Protein AF-A0A4R4TW95-F1 (afdb_monomer_lite)

Structure (mmCIF, N/CA/C/O backbone):
data_AF-A0A4R4TW95-F1
#
_entry.id   AF-A0A4R4TW95-F1
#
loop_
_atom_site.group_PDB
_atom_site.id
_atom_site.type_symbol
_atom_site.label_atom_id
_atom_site.label_alt_id
_atom_site.label_comp_id
_atom_site.label_asym_id
_atom_site.label_entity_id
_atom_site.label_seq_id
_atom_site.pdbx_PDB_ins_code
_atom_site.Cartn_x
_atom_site.Cartn_y
_atom_site.Cartn_z
_atom_site.occupancy
_atom_site.B_iso_or_equiv
_atom_site.auth_seq_id
_atom_site.auth_comp_id
_atom_site.auth_asym_id
_atom_site.auth_atom_id
_atom_site.pdbx_PDB_model_num
ATOM 1 N N . MET A 1 1 ? 39.900 27.812 -5.428 1.00 33.12 1 MET A N 1
ATOM 2 C CA . MET A 1 1 ? 40.414 27.321 -6.721 1.00 33.12 1 MET A CA 1
ATOM 3 C C . MET A 1 1 ? 39.273 26.584 -7.383 1.00 33.12 1 MET A C 1
ATOM 5 O O . MET A 1 1 ? 38.958 25.486 -6.952 1.00 33.12 1 MET A O 1
ATOM 9 N N . SER A 1 2 ? 38.586 27.240 -8.312 1.00 27.78 2 SER A N 1
ATOM 10 C CA . SER A 1 2 ? 37.500 26.634 -9.081 1.00 27.78 2 SER A CA 1
ATOM 11 C C . SER A 1 2 ? 38.111 25.637 -10.062 1.00 27.78 2 SER A C 1
ATOM 13 O O . SER A 1 2 ? 39.040 26.003 -10.784 1.00 27.78 2 SER A O 1
ATOM 15 N N . GLN A 1 3 ? 37.652 24.385 -10.045 1.00 28.52 3 GLN A N 1
ATOM 16 C CA . GLN A 1 3 ? 37.984 23.438 -11.108 1.00 28.52 3 GLN A CA 1
ATOM 17 C C . GLN A 1 3 ? 37.475 24.009 -12.442 1.00 28.52 3 GLN A C 1
ATOM 19 O O . GLN A 1 3 ? 36.387 24.593 -12.463 1.00 28.52 3 GLN A O 1
ATOM 24 N N . PRO A 1 4 ? 38.253 23.912 -13.533 1.00 33.28 4 PRO A N 1
ATOM 25 C CA . PRO A 1 4 ? 37.752 24.264 -14.849 1.00 33.28 4 PRO A CA 1
ATOM 26 C C . PRO A 1 4 ? 36.613 23.297 -15.173 1.00 33.28 4 PRO A C 1
ATOM 28 O O . PRO A 1 4 ? 36.812 22.084 -15.179 1.00 33.28 4 PRO A O 1
ATOM 31 N N . PHE A 1 5 ? 35.416 23.846 -15.370 1.00 29.58 5 PHE A N 1
ATOM 32 C CA . PHE A 1 5 ? 34.325 23.135 -16.020 1.00 29.58 5 PHE A CA 1
ATOM 33 C C . PHE A 1 5 ? 34.868 22.578 -17.337 1.00 29.58 5 PHE A C 1
ATOM 35 O O . PHE A 1 5 ? 35.462 23.323 -18.118 1.00 29.58 5 PHE A O 1
ATOM 42 N N . TYR A 1 6 ? 34.716 21.271 -17.541 1.00 33.50 6 TYR A N 1
ATOM 43 C CA . TYR A 1 6 ? 34.801 20.688 -18.870 1.00 33.50 6 TYR A CA 1
ATOM 44 C C . TYR A 1 6 ? 33.819 21.466 -19.751 1.00 33.50 6 TYR A C 1
ATOM 46 O O . TYR A 1 6 ? 32.649 21.581 -19.388 1.00 33.50 6 TYR A O 1
ATOM 54 N N . ASP A 1 7 ? 34.304 22.062 -20.842 1.00 32.50 7 ASP A N 1
ATOM 55 C CA . ASP A 1 7 ? 33.425 22.572 -21.891 1.00 32.50 7 ASP A CA 1
ATOM 56 C C . ASP A 1 7 ? 32.472 21.431 -22.270 1.00 32.50 7 ASP A C 1
ATOM 58 O O . ASP A 1 7 ? 32.942 20.308 -22.492 1.00 32.50 7 ASP A O 1
ATOM 62 N N . ASP A 1 8 ? 31.160 21.699 -22.289 1.00 36.50 8 ASP A N 1
ATOM 63 C CA . ASP A 1 8 ? 30.172 20.711 -22.722 1.00 36.50 8 ASP A CA 1
ATOM 64 C C . ASP A 1 8 ? 30.662 20.105 -24.048 1.00 36.50 8 ASP A C 1
ATOM 66 O O . ASP A 1 8 ? 31.005 20.854 -24.977 1.00 36.50 8 ASP A O 1
ATOM 70 N N . PRO A 1 9 ? 30.790 18.768 -24.142 1.00 46.09 9 PRO A N 1
ATOM 71 C CA . PRO A 1 9 ? 31.252 18.140 -25.366 1.00 46.09 9 PRO A CA 1
ATOM 72 C C . PRO A 1 9 ? 30.345 18.588 -26.519 1.00 46.09 9 PRO A C 1
ATOM 74 O O . PRO A 1 9 ? 29.152 18.805 -26.307 1.00 46.09 9 PRO A O 1
ATOM 77 N N . PRO A 1 10 ? 30.884 18.757 -27.740 1.00 47.41 10 PRO A N 1
ATOM 78 C CA . PRO A 1 10 ? 30.074 19.175 -28.876 1.00 47.41 10 PRO A CA 1
ATOM 79 C C . PRO A 1 10 ? 28.850 18.263 -28.999 1.00 47.41 10 PRO A C 1
ATOM 81 O O . PRO A 1 10 ? 29.014 17.042 -28.997 1.00 47.41 10 PRO A O 1
ATOM 84 N N . ASP A 1 11 ? 27.660 18.866 -29.119 1.00 57.44 11 ASP A N 1
ATOM 85 C CA . ASP A 1 11 ? 26.379 18.189 -29.359 1.00 57.44 11 ASP A CA 1
ATOM 86 C C . ASP A 1 11 ? 26.433 17.425 -30.692 1.00 57.44 11 ASP A C 1
ATOM 88 O O . ASP A 1 11 ? 25.953 17.872 -31.738 1.00 57.44 11 ASP A O 1
ATOM 92 N N . LEU A 1 12 ? 27.077 16.262 -30.687 1.00 68.50 12 LEU A N 1
ATOM 93 C CA . LEU A 1 12 ? 26.979 15.306 -31.771 1.00 68.50 12 LEU A CA 1
ATOM 94 C C . LEU A 1 12 ? 25.632 14.593 -31.624 1.00 68.50 12 LEU A C 1
ATOM 96 O O . LEU A 1 12 ? 25.349 14.053 -30.551 1.00 68.50 12 LEU A O 1
ATOM 100 N N . PRO A 1 13 ? 24.802 14.541 -32.681 1.00 83.69 13 PRO A N 1
ATOM 101 C CA . PRO A 1 13 ? 23.597 13.727 -32.663 1.00 83.69 13 PRO A CA 1
ATOM 102 C C . PRO A 1 13 ? 23.933 12.289 -32.245 1.00 83.69 13 PRO A C 1
ATOM 104 O O . PRO A 1 13 ? 24.895 11.711 -32.757 1.00 83.69 13 PRO A O 1
ATOM 107 N N . ILE A 1 14 ? 23.132 11.692 -31.353 1.00 77.44 14 ILE A N 1
ATOM 108 C CA . ILE A 1 14 ? 23.349 10.321 -30.842 1.00 77.44 14 ILE A CA 1
ATOM 109 C C . ILE A 1 14 ? 23.570 9.327 -31.992 1.00 77.44 14 ILE A C 1
ATOM 111 O O . ILE A 1 14 ? 24.438 8.462 -31.913 1.00 77.44 14 ILE A O 1
ATOM 115 N N . ASP A 1 15 ? 22.847 9.487 -33.100 1.00 84.06 15 ASP A N 1
ATOM 116 C CA . ASP A 1 15 ? 22.967 8.635 -34.285 1.00 84.06 15 ASP A CA 1
ATOM 117 C C . ASP A 1 15 ? 24.347 8.701 -34.953 1.00 84.06 15 ASP A C 1
ATOM 119 O O . ASP A 1 15 ? 24.837 7.695 -35.475 1.00 84.06 15 ASP A O 1
ATOM 123 N N . ASP A 1 16 ? 24.994 9.865 -34.927 1.00 84.56 16 ASP A N 1
ATOM 124 C CA . ASP A 1 16 ? 26.336 10.052 -35.471 1.00 84.56 16 ASP A CA 1
ATOM 125 C C . ASP A 1 16 ? 27.390 9.427 -34.551 1.00 84.56 16 ASP A C 1
ATOM 127 O O . ASP A 1 16 ? 28.316 8.774 -35.041 1.00 84.56 16 ASP A O 1
ATOM 131 N N . VAL A 1 17 ? 27.207 9.551 -33.231 1.00 81.25 17 VAL A N 1
ATOM 132 C CA . VAL A 1 17 ? 28.055 8.896 -32.222 1.00 81.25 17 VAL A CA 1
ATOM 133 C C . VAL A 1 17 ? 27.941 7.378 -32.341 1.00 81.25 17 VAL A C 1
ATOM 135 O O . VAL A 1 17 ? 28.952 6.694 -32.479 1.00 81.25 17 VAL A O 1
ATOM 138 N N . VAL A 1 18 ? 26.721 6.838 -32.389 1.00 83.38 18 VAL A N 1
ATOM 139 C CA . VAL A 1 18 ? 26.483 5.398 -32.559 1.00 83.38 18 VAL A CA 1
ATOM 140 C C . VAL A 1 18 ? 27.091 4.891 -33.864 1.00 83.38 18 VAL A C 1
ATOM 142 O O . VAL A 1 18 ? 27.721 3.835 -33.875 1.00 83.38 18 VAL A O 1
ATOM 145 N N . ARG A 1 19 ? 26.959 5.632 -34.972 1.00 88.81 19 ARG A N 1
ATOM 146 C CA . ARG A 1 19 ? 27.563 5.249 -36.259 1.00 88.81 19 ARG A CA 1
ATOM 147 C C . ARG A 1 19 ? 29.092 5.228 -36.193 1.00 88.81 19 ARG A C 1
ATOM 149 O O . ARG A 1 19 ? 29.710 4.312 -36.742 1.00 88.81 19 ARG A O 1
ATOM 156 N N . LEU A 1 20 ? 29.699 6.211 -35.528 1.00 89.50 20 LEU A N 1
ATOM 157 C CA . LEU A 1 20 ? 31.144 6.257 -35.307 1.00 89.50 20 LEU A CA 1
ATOM 158 C C . LEU A 1 20 ? 31.605 5.052 -34.485 1.00 89.50 20 LEU A C 1
ATOM 160 O O . LEU A 1 20 ? 32.496 4.327 -34.921 1.00 89.50 20 LEU A O 1
ATOM 164 N N . LEU A 1 21 ? 30.961 4.805 -33.345 1.00 87.12 21 LEU A N 1
ATOM 165 C CA . LEU A 1 21 ? 31.263 3.666 -32.487 1.00 87.12 21 LEU A CA 1
ATOM 166 C C . LEU A 1 21 ? 31.089 2.347 -33.254 1.00 87.12 21 LEU A C 1
ATOM 168 O O . LEU A 1 21 ? 31.992 1.523 -33.283 1.00 87.12 21 LEU A O 1
ATOM 172 N N . THR A 1 22 ? 30.000 2.177 -34.003 1.00 89.75 22 THR A N 1
ATOM 173 C CA . THR A 1 22 ? 29.782 0.969 -34.822 1.00 89.75 22 THR A CA 1
ATOM 174 C C . THR A 1 22 ? 30.922 0.749 -35.823 1.00 89.75 22 THR A C 1
ATOM 176 O O . THR A 1 22 ? 31.362 -0.377 -36.043 1.00 89.75 22 THR A O 1
ATOM 179 N N . THR A 1 23 ? 31.444 1.830 -36.409 1.00 92.81 23 THR A N 1
ATOM 180 C CA . THR A 1 23 ? 32.593 1.769 -37.325 1.00 92.81 23 THR A CA 1
ATOM 181 C C . THR A 1 23 ? 33.871 1.341 -36.600 1.00 92.81 23 THR A C 1
ATOM 183 O O . THR A 1 23 ? 34.643 0.550 -37.138 1.00 92.81 23 THR A O 1
ATOM 186 N N . VAL A 1 24 ? 34.094 1.843 -35.382 1.00 90.44 24 VAL A N 1
ATOM 187 C CA . VAL A 1 24 ? 35.245 1.480 -34.541 1.00 90.44 24 VAL A CA 1
ATOM 188 C C . VAL A 1 24 ? 35.182 0.009 -34.130 1.00 90.44 24 VAL A C 1
ATOM 190 O O . VAL A 1 24 ? 36.167 -0.703 -34.308 1.00 90.44 24 VAL A O 1
ATOM 193 N N . ASP A 1 25 ? 34.032 -0.470 -33.653 1.00 90.94 25 ASP A N 1
ATOM 194 C CA . ASP A 1 25 ? 33.839 -1.881 -33.301 1.00 90.94 25 ASP A CA 1
ATOM 195 C C . ASP A 1 25 ? 34.103 -2.788 -34.512 1.00 90.94 25 ASP A C 1
ATOM 197 O O . ASP A 1 25 ? 34.947 -3.679 -34.432 1.00 90.94 25 ASP A O 1
ATOM 201 N N . ALA A 1 26 ? 33.495 -2.499 -35.667 1.00 92.25 26 ALA A N 1
ATOM 202 C CA . ALA A 1 26 ? 33.715 -3.274 -36.890 1.00 92.25 26 ALA A CA 1
ATOM 203 C C . ALA A 1 26 ? 35.187 -3.291 -37.343 1.00 92.25 26 ALA A C 1
ATOM 205 O O . ALA A 1 26 ? 35.661 -4.291 -37.879 1.00 92.25 26 ALA A O 1
ATOM 206 N N . ALA A 1 27 ? 35.925 -2.197 -37.134 1.00 94.50 27 ALA A N 1
ATOM 207 C CA . ALA A 1 27 ? 37.331 -2.111 -37.517 1.00 94.50 27 ALA A CA 1
ATOM 208 C C . ALA A 1 27 ? 38.264 -2.886 -36.574 1.00 94.50 27 ALA A C 1
ATOM 210 O O . ALA A 1 27 ? 39.332 -3.322 -37.008 1.00 94.50 27 ALA A O 1
ATOM 211 N N . LEU A 1 28 ? 37.902 -3.015 -35.294 1.00 92.81 28 LEU A N 1
ATOM 212 C CA . LEU A 1 28 ? 38.797 -3.496 -34.238 1.00 92.81 28 LEU A CA 1
ATOM 213 C C . LEU A 1 28 ? 38.461 -4.901 -33.723 1.00 92.81 28 LEU A C 1
ATOM 215 O O . LEU A 1 28 ? 39.375 -5.599 -33.285 1.00 92.81 28 LEU A O 1
ATOM 219 N N . ARG A 1 29 ? 37.193 -5.329 -33.790 1.00 89.06 29 ARG A N 1
ATOM 220 C CA . ARG A 1 29 ? 36.697 -6.575 -33.175 1.00 89.06 29 ARG A CA 1
ATOM 221 C C . ARG A 1 29 ? 37.487 -7.817 -33.596 1.00 89.06 29 ARG A C 1
ATOM 223 O O . ARG A 1 29 ? 37.832 -8.634 -32.746 1.00 89.06 29 ARG A O 1
ATOM 230 N N . ASP A 1 30 ? 37.809 -7.922 -34.883 1.00 91.44 30 ASP A N 1
ATOM 231 C CA . ASP A 1 30 ? 38.483 -9.093 -35.459 1.00 91.44 30 ASP A CA 1
ATOM 232 C C . ASP A 1 30 ? 40.010 -8.939 -35.550 1.00 91.44 30 ASP A C 1
ATOM 234 O O . ASP A 1 30 ? 40.700 -9.807 -36.093 1.00 91.44 30 ASP A O 1
ATOM 238 N N . GLN A 1 31 ? 40.572 -7.839 -35.036 1.00 92.88 31 GLN A N 1
ATOM 239 C CA . GLN A 1 31 ? 42.018 -7.653 -35.071 1.00 92.88 31 GLN A CA 1
ATOM 240 C C . GLN A 1 31 ? 42.717 -8.593 -34.075 1.00 92.88 31 GLN A C 1
ATOM 242 O O . GLN A 1 31 ? 42.277 -8.733 -32.929 1.00 92.88 31 GLN A O 1
ATOM 247 N N . PRO A 1 32 ? 43.832 -9.230 -34.478 1.00 90.81 32 PRO A N 1
ATOM 248 C CA . PRO A 1 32 ? 44.601 -10.072 -33.576 1.00 90.81 32 PRO A CA 1
ATOM 249 C C . PRO A 1 32 ? 45.251 -9.232 -32.469 1.00 90.81 32 PRO A C 1
ATOM 251 O O . PRO A 1 32 ? 45.717 -8.117 -32.704 1.00 90.81 32 PRO A O 1
ATOM 254 N N . CYS A 1 33 ? 45.345 -9.798 -31.268 1.00 90.50 33 CYS A N 1
ATOM 255 C CA . CYS A 1 33 ? 46.169 -9.266 -30.186 1.00 90.50 33 CYS A CA 1
ATOM 256 C C . CYS A 1 33 ? 46.904 -10.400 -29.465 1.00 90.50 33 CYS A C 1
ATOM 258 O O . CYS A 1 33 ? 46.452 -11.543 -29.470 1.00 90.50 33 CYS A O 1
ATOM 260 N N . GLU A 1 34 ? 48.030 -10.077 -28.830 1.00 90.62 34 GLU A N 1
ATOM 261 C CA . GLU A 1 34 ? 48.894 -11.057 -28.151 1.00 90.62 34 GLU A CA 1
ATOM 262 C C . GLU A 1 34 ? 48.482 -11.326 -26.692 1.00 90.62 34 GLU A C 1
ATOM 264 O O . GLU A 1 34 ? 49.049 -12.197 -26.035 1.00 90.62 34 GLU A O 1
ATOM 269 N N . HIS A 1 35 ? 47.495 -10.592 -26.171 1.00 86.88 35 HIS A N 1
ATOM 270 C CA . HIS A 1 35 ? 47.028 -10.746 -24.796 1.00 86.88 35 HIS A CA 1
ATOM 271 C C . HIS A 1 35 ? 46.240 -12.052 -24.621 1.00 86.88 35 HIS A C 1
ATOM 273 O O . HIS A 1 35 ? 45.333 -12.345 -25.398 1.00 86.88 35 HIS A O 1
ATOM 279 N N . GLY A 1 36 ? 46.588 -12.823 -23.585 1.00 83.06 36 GLY A N 1
ATOM 280 C CA . GLY A 1 36 ? 45.904 -14.076 -23.238 1.00 83.06 36 GLY A CA 1
ATOM 281 C C . GLY A 1 36 ? 44.547 -13.881 -22.556 1.00 83.06 36 GLY A C 1
ATOM 282 O O . GLY A 1 36 ? 43.703 -14.763 -22.640 1.00 83.06 36 GLY A O 1
ATOM 283 N N . GLU A 1 37 ? 44.325 -12.726 -21.928 1.00 82.31 37 GLU A N 1
ATOM 284 C CA . GLU A 1 37 ? 43.036 -12.330 -21.348 1.00 82.31 37 GLU A CA 1
ATOM 285 C C . GLU A 1 37 ? 42.879 -10.814 -21.513 1.00 82.31 37 GLU A C 1
ATOM 287 O O . GLU A 1 37 ? 43.878 -10.077 -21.550 1.00 82.31 37 GLU A O 1
ATOM 292 N N . HIS A 1 38 ? 41.648 -10.322 -21.559 1.00 80.12 38 HIS A N 1
ATOM 293 C CA . HIS A 1 38 ? 41.366 -8.903 -21.741 1.00 80.12 38 HIS A CA 1
ATOM 294 C C . HIS A 1 38 ? 40.790 -8.323 -20.451 1.00 80.12 38 HIS A C 1
ATOM 296 O O . HIS A 1 38 ? 40.001 -8.974 -19.780 1.00 80.12 38 HIS A O 1
ATOM 302 N N . ALA A 1 39 ? 41.205 -7.104 -20.094 1.00 74.19 39 ALA A N 1
ATOM 303 C CA . ALA A 1 39 ? 40.672 -6.397 -18.926 1.00 74.19 39 ALA A CA 1
ATOM 304 C C . ALA A 1 39 ? 39.136 -6.309 -18.961 1.00 74.19 39 ALA A C 1
ATOM 306 O O . ALA A 1 39 ? 38.500 -6.530 -17.941 1.00 74.19 39 ALA A O 1
ATOM 307 N N . TYR A 1 40 ? 38.559 -6.101 -20.152 1.00 72.06 40 TYR A N 1
ATOM 308 C CA . TYR A 1 40 ? 37.116 -6.163 -20.359 1.00 72.06 40 TYR A CA 1
ATOM 309 C C . TYR A 1 40 ? 36.517 -7.502 -19.916 1.00 72.06 40 TYR A C 1
ATOM 311 O O . TYR A 1 40 ? 35.514 -7.485 -19.228 1.00 72.06 40 TYR A O 1
ATOM 319 N N . ASP A 1 41 ? 37.124 -8.646 -20.251 1.00 74.56 41 ASP A N 1
ATOM 320 C CA . ASP A 1 41 ? 36.578 -9.966 -19.893 1.00 74.56 41 ASP A CA 1
ATOM 321 C C . ASP A 1 41 ? 36.534 -10.152 -18.363 1.00 74.56 41 ASP A C 1
ATOM 323 O O . ASP A 1 41 ? 35.564 -10.667 -17.827 1.00 74.56 41 ASP A O 1
ATOM 327 N N . ALA A 1 42 ? 37.546 -9.661 -17.641 1.00 71.88 42 ALA A N 1
ATOM 328 C CA . ALA A 1 42 ? 37.565 -9.714 -16.179 1.00 71.88 42 ALA A CA 1
ATOM 329 C C . ALA A 1 42 ? 36.566 -8.737 -15.535 1.00 71.88 42 ALA A C 1
ATOM 331 O O . ALA A 1 42 ? 35.924 -9.084 -14.547 1.00 71.88 42 ALA A O 1
ATOM 332 N N . ASP A 1 43 ? 36.417 -7.531 -16.094 1.00 68.81 43 ASP A N 1
ATOM 333 C CA . ASP A 1 43 ? 35.401 -6.565 -15.655 1.00 68.81 43 ASP A CA 1
ATOM 334 C C . ASP A 1 43 ? 33.985 -7.081 -15.944 1.00 68.81 43 ASP A C 1
ATOM 336 O O . ASP A 1 43 ? 33.063 -6.820 -15.179 1.00 68.81 43 ASP A O 1
ATOM 340 N N . MET A 1 44 ? 33.825 -7.836 -17.029 1.00 67.94 44 MET A N 1
ATOM 341 C CA . MET A 1 44 ? 32.595 -8.510 -17.424 1.00 67.94 44 MET A CA 1
ATOM 342 C C . MET A 1 44 ? 32.235 -9.656 -16.501 1.00 67.94 44 MET A C 1
ATOM 344 O O . MET A 1 44 ? 31.103 -9.704 -16.043 1.00 67.94 44 MET A O 1
ATOM 348 N N . ASP A 1 45 ? 33.182 -10.540 -16.201 1.00 68.31 45 ASP A N 1
ATOM 349 C CA . ASP A 1 45 ? 32.970 -11.639 -15.261 1.00 68.31 45 ASP A CA 1
ATOM 350 C C . ASP A 1 45 ? 32.658 -11.079 -13.865 1.00 68.31 45 ASP A C 1
ATOM 352 O O . ASP A 1 45 ? 31.693 -11.492 -13.230 1.00 68.31 45 ASP A O 1
ATOM 356 N N . ALA A 1 46 ? 33.391 -10.049 -13.425 1.00 67.00 46 ALA A N 1
ATOM 357 C CA . ALA A 1 46 ? 33.098 -9.350 -12.177 1.00 67.00 46 ALA A CA 1
ATOM 358 C C . ALA A 1 46 ? 31.739 -8.633 -12.208 1.00 67.00 46 ALA A C 1
ATOM 360 O O . ALA A 1 46 ? 31.064 -8.567 -11.185 1.00 67.00 46 ALA A O 1
ATOM 361 N N . TYR A 1 47 ? 31.322 -8.091 -13.357 1.00 63.38 47 TYR A N 1
ATOM 362 C CA . TYR A 1 47 ? 29.995 -7.506 -13.532 1.00 63.38 47 TYR A CA 1
ATOM 363 C C . TYR A 1 47 ? 28.900 -8.570 -13.511 1.00 63.38 47 TYR A C 1
ATOM 365 O O . TYR A 1 47 ? 27.862 -8.341 -12.906 1.00 63.38 47 TYR A O 1
ATOM 373 N N . GLU A 1 48 ? 29.112 -9.722 -14.143 1.00 62.66 48 GLU A N 1
ATOM 374 C CA . GLU A 1 48 ? 28.181 -10.847 -14.107 1.00 62.66 48 GLU A CA 1
ATOM 375 C C . GLU A 1 48 ? 28.033 -11.382 -12.681 1.00 62.66 48 GLU A C 1
ATOM 377 O O . GLU A 1 48 ? 26.902 -11.535 -12.225 1.00 62.66 48 GLU A O 1
ATOM 382 N N . ASP A 1 49 ? 29.142 -11.568 -11.960 1.00 61.28 49 ASP A N 1
ATOM 383 C CA . ASP A 1 49 ? 29.152 -11.957 -10.548 1.00 61.28 49 ASP A CA 1
ATOM 384 C C . ASP A 1 49 ? 28.467 -10.895 -9.677 1.00 61.28 49 ASP A C 1
ATOM 386 O O . ASP A 1 49 ? 27.709 -11.228 -8.775 1.00 61.28 49 ASP A O 1
ATOM 390 N N . LEU A 1 50 ? 28.655 -9.606 -9.972 1.00 57.72 50 LEU A N 1
ATOM 391 C CA . LEU A 1 50 ? 28.030 -8.515 -9.225 1.00 57.72 50 LEU A CA 1
ATOM 392 C C . LEU A 1 50 ? 26.535 -8.365 -9.547 1.00 57.72 50 LEU A C 1
ATOM 394 O O . LEU A 1 50 ? 25.744 -8.140 -8.644 1.00 57.72 50 LEU A O 1
ATOM 398 N N . VAL A 1 51 ? 26.106 -8.544 -10.796 1.00 55.81 51 VAL A N 1
ATOM 399 C CA . VAL A 1 51 ? 24.680 -8.596 -11.171 1.00 55.81 51 VAL A CA 1
ATOM 400 C C . VAL A 1 51 ? 23.999 -9.846 -10.601 1.00 55.81 51 VAL A C 1
ATOM 402 O O . VAL A 1 51 ? 22.792 -9.823 -10.350 1.00 55.81 51 VAL A O 1
ATOM 405 N N . HIS A 1 52 ? 24.756 -10.925 -10.395 1.00 52.50 52 HIS A N 1
ATOM 406 C CA . HIS A 1 52 ? 24.280 -12.174 -9.812 1.00 52.50 52 HIS A CA 1
ATOM 407 C C . HIS A 1 52 ? 24.175 -12.114 -8.279 1.00 52.50 52 HIS A C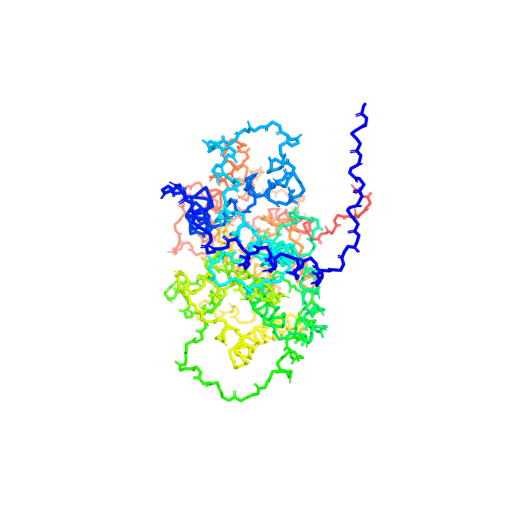 1
ATOM 409 O O . HIS A 1 52 ? 23.120 -12.428 -7.731 1.00 52.50 52 HIS A O 1
ATOM 415 N N . ASP A 1 53 ? 25.239 -11.690 -7.592 1.00 46.56 53 ASP A N 1
ATOM 416 C CA . ASP A 1 53 ? 25.327 -11.674 -6.127 1.00 46.56 53 ASP A CA 1
ATOM 417 C C . ASP A 1 53 ? 24.707 -10.410 -5.518 1.00 46.56 53 ASP A C 1
ATOM 419 O O . ASP A 1 53 ? 24.204 -10.444 -4.395 1.00 46.56 53 ASP A O 1
ATOM 423 N N . VAL A 1 54 ? 24.657 -9.305 -6.268 1.00 45.06 54 VAL A N 1
ATOM 424 C CA . VAL A 1 54 ? 23.942 -8.084 -5.881 1.00 45.06 54 VAL A CA 1
ATOM 425 C C . VAL A 1 54 ? 22.556 -8.095 -6.509 1.00 45.06 54 VAL A C 1
ATOM 427 O O . VAL A 1 54 ? 22.151 -7.223 -7.277 1.00 45.06 54 VAL A O 1
ATOM 430 N N . ILE A 1 55 ? 21.755 -9.050 -6.050 1.00 46.09 55 ILE A N 1
ATOM 431 C CA . ILE A 1 55 ? 20.345 -8.772 -5.798 1.00 46.09 55 ILE A CA 1
ATOM 432 C C . ILE A 1 55 ? 20.318 -7.830 -4.575 1.00 46.09 55 ILE A C 1
ATOM 434 O O . ILE A 1 55 ? 20.062 -8.217 -3.444 1.00 46.09 55 ILE A O 1
ATOM 438 N N . TRP A 1 56 ? 20.655 -6.566 -4.848 1.00 52.62 56 TRP A N 1
ATOM 439 C CA . TRP A 1 56 ? 20.051 -5.366 -4.268 1.00 52.62 56 TRP A CA 1
ATOM 440 C C . TRP A 1 56 ? 20.738 -4.482 -3.215 1.00 52.62 56 TRP A C 1
ATOM 442 O O . TRP A 1 56 ? 20.528 -3.275 -3.329 1.00 52.62 56 TRP A O 1
ATOM 452 N N . GLU A 1 57 ? 21.576 -4.928 -2.274 1.00 40.25 57 GLU A N 1
ATOM 453 C CA . GLU A 1 57 ? 22.063 -3.965 -1.247 1.00 40.25 57 GLU A CA 1
ATOM 454 C C . GLU A 1 57 ? 23.156 -2.990 -1.743 1.00 40.25 57 GLU A C 1
ATOM 456 O O . GLU A 1 57 ? 23.215 -1.852 -1.282 1.00 40.25 57 GLU A O 1
ATOM 461 N N . ASP A 1 58 ? 23.940 -3.365 -2.761 1.00 41.44 58 ASP A N 1
ATOM 462 C CA . ASP A 1 58 ? 25.056 -2.557 -3.295 1.00 41.44 58 ASP A CA 1
ATOM 463 C C . ASP A 1 58 ? 24.859 -2.056 -4.738 1.00 41.44 58 ASP A C 1
ATOM 465 O O . ASP A 1 58 ? 25.753 -1.413 -5.302 1.00 41.44 58 ASP A O 1
ATOM 469 N N . PHE A 1 59 ? 23.671 -2.248 -5.334 1.00 42.66 59 PHE A N 1
ATOM 470 C CA . PHE A 1 59 ? 23.337 -1.651 -6.644 1.00 42.66 59 PHE A CA 1
ATOM 471 C C . PHE A 1 59 ? 23.485 -0.111 -6.610 1.00 42.66 59 PHE A C 1
ATOM 473 O O . PHE A 1 59 ? 23.732 0.534 -7.627 1.00 42.66 59 PHE A O 1
ATOM 480 N N . TRP A 1 60 ? 23.430 0.454 -5.400 1.00 43.53 60 TRP A N 1
ATOM 481 C CA . TRP A 1 60 ? 23.564 1.867 -5.046 1.00 43.53 60 TRP A CA 1
ATOM 482 C C . TRP A 1 60 ? 24.972 2.276 -4.580 1.00 43.53 60 TRP A C 1
ATOM 484 O O . TRP A 1 60 ? 25.297 3.461 -4.553 1.00 43.53 60 TRP A O 1
ATOM 494 N N . GLY A 1 61 ? 25.817 1.306 -4.214 1.00 35.75 61 GLY A N 1
ATOM 495 C CA . GLY A 1 61 ? 27.152 1.509 -3.640 1.00 35.75 61 GLY A CA 1
ATOM 496 C C . GLY A 1 61 ? 28.310 1.344 -4.628 1.00 35.75 61 GLY A C 1
ATOM 497 O O . GLY A 1 61 ? 29.465 1.594 -4.267 1.00 35.75 61 GLY A O 1
ATOM 498 N N . CYS A 1 62 ? 28.038 0.9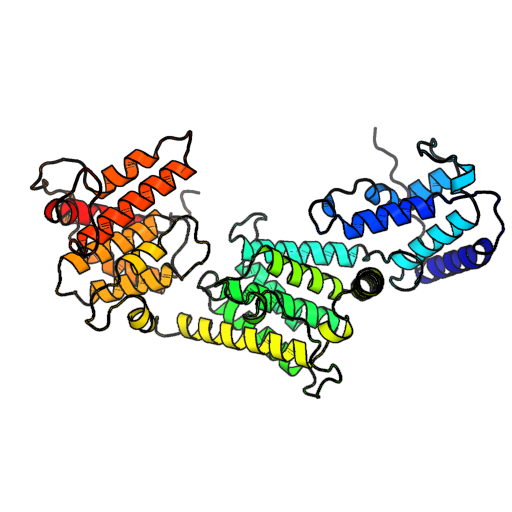47 -5.875 1.00 40.59 62 CYS A N 1
ATOM 499 C CA . CYS A 1 62 ? 29.062 0.647 -6.875 1.00 40.59 62 CYS A CA 1
ATOM 500 C C . CYS A 1 62 ? 29.832 1.896 -7.350 1.00 40.59 62 CYS A C 1
ATOM 502 O O . CYS A 1 62 ? 29.636 2.409 -8.450 1.00 40.59 62 CYS A O 1
ATOM 504 N N . ARG A 1 63 ? 30.811 2.344 -6.553 1.00 40.28 63 ARG A N 1
ATOM 505 C CA . ARG A 1 63 ? 31.798 3.387 -6.913 1.00 40.28 63 ARG A CA 1
ATOM 506 C C . ARG A 1 63 ? 32.654 3.025 -8.133 1.00 40.28 63 ARG A C 1
ATOM 508 O O . ARG A 1 63 ? 33.324 3.882 -8.706 1.00 40.28 63 ARG A O 1
ATOM 515 N N . THR A 1 64 ? 32.664 1.759 -8.543 1.00 43.88 64 THR A N 1
ATOM 516 C CA . THR A 1 64 ? 33.252 1.311 -9.811 1.00 43.88 64 THR A CA 1
ATOM 517 C C . THR A 1 64 ? 32.451 1.797 -11.022 1.00 43.88 64 THR A C 1
ATOM 519 O O . THR A 1 64 ? 33.053 2.028 -12.064 1.00 43.88 64 THR A O 1
ATOM 522 N N . PHE A 1 65 ? 31.145 2.060 -10.887 1.00 45.97 65 PHE A N 1
ATOM 523 C CA . PHE A 1 65 ? 30.282 2.537 -11.976 1.00 45.97 65 PHE A CA 1
ATOM 524 C C . PHE A 1 65 ? 30.290 4.054 -12.178 1.00 45.97 65 PHE A C 1
ATOM 526 O O . PHE A 1 65 ? 30.215 4.513 -13.319 1.00 45.97 65 PHE A O 1
ATOM 533 N N . GLU A 1 66 ? 30.532 4.845 -11.128 1.00 49.12 66 GLU A N 1
ATOM 534 C CA . GLU A 1 66 ? 30.851 6.277 -11.278 1.00 49.12 66 GLU A CA 1
ATOM 535 C C . GLU A 1 66 ? 32.062 6.503 -12.209 1.00 49.12 66 GLU A C 1
ATOM 537 O O . GLU A 1 66 ? 32.142 7.531 -12.877 1.00 49.12 66 GLU A O 1
ATOM 542 N N . ARG A 1 67 ? 32.971 5.519 -12.341 1.00 47.22 67 ARG A N 1
ATOM 543 C CA . ARG A 1 67 ? 34.100 5.582 -13.290 1.00 47.22 67 ARG A CA 1
ATOM 544 C C . ARG A 1 67 ? 33.698 5.434 -14.762 1.00 47.22 67 ARG A C 1
ATOM 546 O O . ARG A 1 67 ? 34.441 5.920 -15.609 1.00 47.22 67 ARG A O 1
ATOM 553 N N . TRP A 1 68 ? 32.573 4.787 -15.072 1.00 49.50 68 TRP A N 1
ATOM 554 C CA . TRP A 1 68 ? 32.095 4.568 -16.448 1.00 49.50 68 TRP A CA 1
ATOM 555 C C . TRP A 1 68 ? 31.158 5.675 -16.934 1.00 49.50 68 TRP A C 1
ATOM 557 O O . TRP A 1 68 ? 31.095 5.954 -18.129 1.00 49.50 68 TRP A O 1
ATOM 567 N N . HIS A 1 69 ? 30.474 6.354 -16.009 1.00 49.53 69 HIS A N 1
ATOM 568 C CA . HIS A 1 69 ? 29.712 7.567 -16.314 1.00 49.53 69 HIS A CA 1
ATOM 569 C C . HIS A 1 69 ? 30.601 8.742 -16.728 1.00 49.53 69 HIS A C 1
ATOM 571 O O . HIS A 1 69 ? 30.137 9.639 -17.429 1.00 49.53 69 HIS A O 1
ATOM 577 N N . ASP A 1 70 ? 31.887 8.688 -16.385 1.00 56.53 70 ASP A N 1
ATOM 578 C CA . ASP A 1 70 ? 32.908 9.558 -16.946 1.00 56.53 70 ASP A CA 1
ATOM 579 C C . ASP A 1 70 ? 33.586 8.874 -18.148 1.00 56.53 70 ASP A C 1
ATOM 581 O O . ASP A 1 70 ? 34.801 8.690 -18.193 1.00 56.53 70 ASP A O 1
ATOM 585 N N . LEU A 1 71 ? 32.781 8.463 -19.141 1.00 54.56 71 LEU A N 1
ATOM 586 C CA . LEU A 1 71 ? 33.250 8.074 -20.481 1.00 54.56 71 LEU A CA 1
ATOM 587 C C . LEU A 1 71 ? 34.346 9.032 -21.002 1.00 54.56 71 LEU A C 1
ATOM 589 O O . LEU A 1 71 ? 35.327 8.542 -21.566 1.00 54.56 71 LEU A O 1
ATOM 593 N N . PRO A 1 72 ? 34.254 10.364 -20.780 1.00 55.00 72 PRO A N 1
ATOM 594 C CA . PRO A 1 72 ? 35.349 11.296 -21.034 1.00 55.00 72 PRO A CA 1
ATOM 595 C C . PRO A 1 72 ? 36.635 11.004 -20.245 1.00 55.00 72 PRO A C 1
ATOM 597 O O . PRO A 1 72 ? 37.693 10.952 -20.867 1.00 55.00 72 PRO A O 1
ATOM 600 N N . ALA A 1 73 ? 36.598 10.761 -18.930 1.00 56.16 73 ALA A N 1
ATOM 601 C CA . ALA A 1 73 ? 37.788 10.371 -18.161 1.00 56.16 73 ALA A CA 1
ATOM 602 C C . ALA A 1 73 ? 38.323 8.979 -18.531 1.00 56.16 73 ALA A C 1
ATOM 604 O O . ALA A 1 73 ? 39.539 8.783 -18.606 1.00 56.16 73 ALA A O 1
ATOM 605 N N . ALA A 1 74 ? 37.453 8.010 -18.823 1.00 59.88 74 ALA A N 1
ATOM 606 C CA . ALA A 1 74 ? 37.857 6.702 -19.336 1.00 59.88 74 ALA A CA 1
ATOM 607 C C . ALA A 1 74 ? 38.574 6.849 -20.692 1.00 59.88 74 ALA A C 1
ATOM 609 O O . ALA A 1 74 ? 39.675 6.325 -20.879 1.00 59.88 74 ALA A O 1
ATOM 610 N N . ALA A 1 75 ? 38.024 7.657 -21.603 1.00 62.47 75 ALA A N 1
ATOM 611 C CA . ALA A 1 75 ? 38.664 8.012 -22.866 1.00 62.47 75 ALA A CA 1
ATOM 612 C C . ALA A 1 75 ? 39.979 8.786 -22.650 1.00 62.47 75 ALA A C 1
ATOM 614 O O . ALA A 1 75 ? 40.977 8.486 -23.307 1.00 62.47 75 ALA A O 1
ATOM 615 N N . ALA A 1 76 ? 40.029 9.721 -21.695 1.00 60.47 76 ALA A N 1
ATOM 616 C CA . ALA A 1 76 ? 41.217 10.496 -21.336 1.00 60.47 76 ALA A CA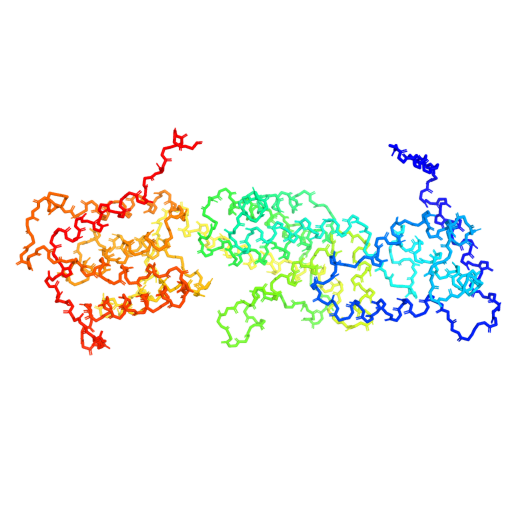 1
ATOM 617 C C . ALA A 1 76 ? 42.359 9.596 -20.828 1.00 60.47 76 ALA A C 1
ATOM 619 O O . ALA A 1 76 ? 43.506 9.735 -21.265 1.00 60.47 76 ALA A O 1
ATOM 620 N N . ARG A 1 77 ? 42.058 8.607 -19.978 1.00 63.62 77 ARG A N 1
ATOM 621 C CA . ARG A 1 77 ? 43.011 7.572 -19.528 1.00 63.62 77 ARG A CA 1
ATOM 622 C C . ARG A 1 77 ? 43.475 6.692 -20.680 1.00 63.62 77 ARG A C 1
ATOM 624 O O . ARG A 1 77 ? 44.675 6.425 -20.818 1.00 63.62 77 ARG A O 1
ATOM 631 N N . LEU A 1 78 ? 42.548 6.302 -21.555 1.00 63.03 78 LEU A N 1
ATOM 632 C CA . LEU A 1 78 ? 42.851 5.532 -22.757 1.00 63.03 78 LEU A CA 1
ATOM 633 C C . LEU A 1 78 ? 43.720 6.311 -23.746 1.00 63.03 78 LEU A C 1
ATOM 635 O O . LEU A 1 78 ? 44.511 5.677 -24.428 1.00 63.03 78 LEU A O 1
ATOM 639 N N . VAL A 1 79 ? 43.711 7.646 -23.784 1.00 69.19 79 VAL A N 1
ATOM 640 C CA . VAL A 1 79 ? 44.654 8.438 -24.610 1.00 69.19 79 VAL A CA 1
ATOM 641 C C . VAL A 1 79 ? 45.892 8.930 -23.847 1.00 69.19 79 VAL A C 1
ATOM 643 O O . VAL A 1 79 ? 46.839 9.410 -24.463 1.00 69.19 79 VAL A O 1
ATOM 646 N N . GLY A 1 80 ? 45.968 8.680 -22.535 1.00 63.47 80 GLY A N 1
ATOM 647 C CA . GLY A 1 80 ? 47.137 8.975 -21.694 1.00 63.47 80 GLY A CA 1
ATOM 648 C C . GLY A 1 80 ? 47.176 10.404 -21.151 1.00 63.47 80 GLY A C 1
ATOM 649 O O . GLY A 1 80 ? 48.250 10.897 -20.820 1.00 63.47 80 GLY A O 1
ATOM 650 N N . ALA A 1 81 ? 46.021 11.067 -21.079 1.00 67.75 81 ALA A N 1
ATOM 651 C CA . ALA A 1 81 ? 45.867 12.406 -20.513 1.00 67.75 81 ALA A CA 1
ATOM 652 C C . ALA A 1 81 ? 45.775 12.409 -18.972 1.00 67.75 81 ALA A C 1
ATOM 654 O O . ALA A 1 81 ? 45.987 13.450 -18.356 1.00 67.75 81 ALA A O 1
ATOM 655 N N . GLU A 1 82 ? 45.525 11.253 -18.347 1.00 65.88 82 GLU A N 1
ATOM 656 C CA . GLU A 1 82 ? 45.529 11.066 -16.889 1.00 65.88 82 GLU A CA 1
ATOM 657 C C . GLU A 1 82 ? 46.550 9.997 -16.446 1.00 65.88 82 GLU A C 1
ATOM 659 O O . GLU A 1 82 ? 46.859 9.086 -17.225 1.00 65.88 82 GLU A O 1
ATOM 664 N N . PRO A 1 83 ? 47.064 10.062 -15.198 1.00 69.12 83 PRO A N 1
ATOM 665 C CA . PRO A 1 83 ? 47.909 9.016 -14.628 1.00 69.12 83 PRO A CA 1
ATOM 666 C C . PRO A 1 83 ? 47.196 7.661 -14.591 1.00 69.12 83 PRO A C 1
ATOM 668 O O . PRO A 1 83 ? 46.067 7.538 -14.117 1.00 69.12 83 PRO A O 1
ATOM 671 N N . TRP A 1 84 ? 47.894 6.626 -15.053 1.00 70.25 84 TRP A N 1
ATOM 672 C CA . TRP A 1 84 ? 47.390 5.260 -15.055 1.00 70.25 84 TRP A CA 1
ATOM 673 C C . TRP A 1 84 ? 47.412 4.664 -13.641 1.00 70.25 84 TRP A C 1
ATOM 675 O O . TRP A 1 84 ? 48.467 4.625 -13.009 1.00 70.25 84 TRP A O 1
ATOM 685 N N . THR A 1 85 ? 46.263 4.210 -13.139 1.00 70.81 85 THR A N 1
ATOM 686 C CA . THR A 1 85 ? 46.106 3.682 -11.765 1.00 70.81 85 THR A CA 1
ATOM 687 C C . THR A 1 85 ? 45.483 2.284 -11.718 1.00 70.81 85 THR A C 1
ATOM 689 O O . THR A 1 85 ? 45.164 1.792 -10.639 1.00 70.81 85 THR A O 1
ATOM 692 N N . ASP A 1 86 ? 45.315 1.647 -12.877 1.00 69.31 86 ASP A N 1
ATOM 693 C CA . ASP A 1 86 ? 44.662 0.346 -13.005 1.00 69.31 86 ASP A CA 1
ATOM 694 C C . ASP A 1 86 ? 45.637 -0.826 -12.781 1.00 69.31 86 ASP A C 1
ATOM 696 O O . ASP A 1 86 ? 46.852 -0.681 -12.947 1.00 69.31 86 ASP A O 1
ATOM 700 N N . GLN A 1 87 ? 45.097 -1.987 -12.405 1.00 71.12 87 GLN A N 1
ATOM 701 C CA . GLN A 1 87 ? 45.854 -3.217 -12.148 1.00 71.12 87 GLN A CA 1
ATOM 702 C C . GLN A 1 87 ? 46.402 -3.865 -13.426 1.00 71.12 87 GLN A C 1
ATOM 704 O O . GLN A 1 87 ? 47.416 -4.565 -13.382 1.00 71.12 87 GLN A O 1
ATOM 709 N N . TYR A 1 88 ? 45.764 -3.613 -14.569 1.00 72.88 88 TYR A N 1
ATOM 710 C CA . TYR A 1 88 ? 46.283 -3.994 -15.879 1.00 72.88 88 TYR A CA 1
ATOM 711 C C . TYR A 1 88 ? 47.102 -2.855 -16.481 1.00 72.88 88 TYR A C 1
ATOM 713 O O . TYR A 1 88 ? 46.810 -1.688 -16.242 1.00 72.88 88 TYR A O 1
ATOM 721 N N . ASP A 1 89 ? 48.113 -3.162 -17.296 1.00 82.38 89 ASP A N 1
ATOM 722 C CA . ASP A 1 89 ? 48.872 -2.116 -17.980 1.00 82.38 89 ASP A CA 1
ATOM 723 C C . ASP A 1 89 ? 48.040 -1.399 -19.065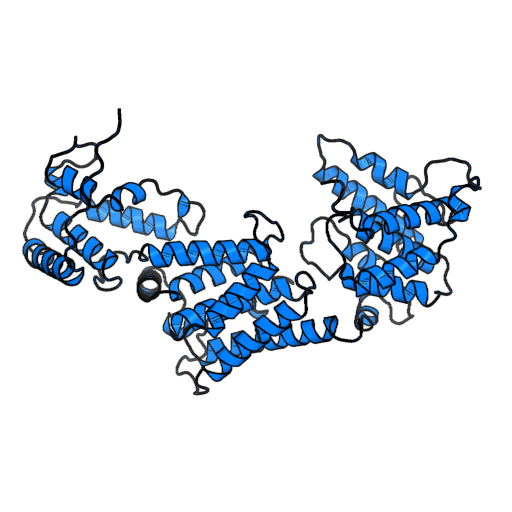 1.00 82.38 89 ASP A C 1
ATOM 725 O O . ASP A 1 89 ? 47.065 -1.919 -19.617 1.00 82.38 89 ASP A O 1
ATOM 729 N N . GLN A 1 90 ? 48.454 -0.175 -19.393 1.00 79.81 90 GLN A N 1
ATOM 730 C CA . GLN A 1 90 ? 47.766 0.678 -20.362 1.00 79.81 90 GLN A CA 1
ATOM 731 C C . GLN A 1 90 ? 47.730 0.085 -21.784 1.00 79.81 90 GLN A C 1
ATOM 733 O O . GLN A 1 90 ? 46.813 0.386 -22.549 1.00 79.81 90 GLN A O 1
ATOM 738 N N . GLN A 1 91 ? 48.712 -0.737 -22.176 1.00 83.00 91 GLN A N 1
ATOM 739 C CA . GLN A 1 91 ? 48.737 -1.350 -23.510 1.00 83.00 91 GLN A CA 1
ATOM 740 C C . GLN A 1 91 ? 47.675 -2.444 -23.630 1.00 83.00 91 GLN A C 1
ATOM 742 O O . GLN A 1 91 ? 47.010 -2.539 -24.664 1.00 83.00 91 GLN A O 1
ATOM 747 N N . ARG A 1 92 ? 47.450 -3.200 -22.551 1.00 82.31 92 ARG A N 1
ATOM 748 C CA . ARG A 1 92 ? 46.386 -4.197 -22.458 1.00 82.31 92 ARG A CA 1
ATOM 749 C C . ARG A 1 92 ? 45.019 -3.547 -22.635 1.00 82.31 92 ARG A C 1
ATOM 751 O O . ARG A 1 92 ? 44.247 -3.988 -23.482 1.00 82.31 92 ARG A O 1
ATOM 758 N N . TRP A 1 93 ? 44.745 -2.442 -21.946 1.00 79.62 93 TRP A N 1
ATOM 759 C CA . TRP A 1 93 ? 43.488 -1.690 -22.079 1.00 79.62 93 TRP A CA 1
ATOM 760 C C . TRP A 1 93 ? 43.253 -1.080 -23.465 1.00 79.62 93 TRP A C 1
ATOM 762 O O . TRP A 1 93 ? 42.121 -1.022 -23.934 1.00 79.62 93 TRP A O 1
ATOM 772 N N . ARG A 1 94 ? 44.322 -0.675 -24.155 1.00 84.88 94 ARG A N 1
ATOM 773 C CA . ARG A 1 94 ? 44.259 -0.122 -25.518 1.00 84.88 94 ARG A CA 1
ATOM 774 C C . ARG A 1 94 ? 44.184 -1.177 -26.619 1.00 84.88 94 ARG A C 1
ATOM 776 O O . ARG A 1 94 ? 44.157 -0.810 -27.794 1.00 84.88 94 ARG A O 1
ATOM 783 N N . CYS A 1 95 ? 44.216 -2.469 -26.289 1.00 89.38 95 CYS A N 1
ATOM 784 C CA . CYS A 1 95 ? 44.226 -3.494 -27.324 1.00 89.38 95 CYS A CA 1
ATOM 785 C C . CYS A 1 95 ? 42.924 -3.465 -28.155 1.00 89.38 95 CYS A C 1
ATOM 787 O O . CYS A 1 95 ? 41.867 -3.135 -27.610 1.00 89.38 95 CYS A O 1
ATOM 789 N N . PRO A 1 96 ? 42.969 -3.826 -29.454 1.00 89.25 96 PRO A N 1
ATOM 790 C CA . PRO A 1 96 ? 41.812 -3.712 -30.345 1.00 89.25 96 PRO A CA 1
ATOM 791 C C . PRO A 1 96 ? 40.544 -4.390 -29.815 1.00 89.25 96 PRO A C 1
ATOM 793 O O . PRO A 1 96 ? 39.461 -3.821 -29.916 1.00 89.25 96 PRO A O 1
ATOM 796 N N . ARG A 1 97 ? 40.685 -5.558 -29.175 1.00 86.56 97 ARG A N 1
ATOM 797 C CA . ARG A 1 97 ? 39.561 -6.287 -28.574 1.00 86.56 97 ARG A CA 1
ATOM 798 C C . ARG A 1 97 ? 38.903 -5.535 -27.421 1.00 86.56 97 ARG A C 1
ATOM 800 O O . ARG A 1 97 ? 37.684 -5.413 -27.426 1.00 86.56 97 ARG A O 1
ATOM 807 N N . ASN A 1 98 ? 39.688 -4.981 -26.493 1.00 83.56 98 ASN A N 1
ATOM 808 C CA . ASN A 1 98 ? 39.158 -4.165 -25.396 1.00 83.56 98 ASN A CA 1
ATOM 809 C C . ASN A 1 98 ? 38.444 -2.921 -25.929 1.00 83.56 98 ASN A C 1
ATOM 811 O O . ASN A 1 98 ? 37.319 -2.635 -25.536 1.00 83.56 98 ASN A O 1
ATOM 815 N N . VAL A 1 99 ? 39.061 -2.204 -26.873 1.00 85.12 99 VAL A N 1
ATOM 816 C CA . VAL A 1 99 ? 38.453 -0.999 -27.453 1.00 85.12 99 VAL A CA 1
ATOM 817 C C . VAL A 1 99 ? 37.153 -1.337 -28.187 1.00 85.12 99 VAL A C 1
ATOM 819 O O . VAL A 1 99 ? 36.168 -0.624 -28.015 1.00 85.12 99 VAL A O 1
ATOM 822 N N . ALA A 1 100 ? 37.113 -2.429 -28.957 1.00 86.31 100 ALA A N 1
ATOM 823 C CA . ALA A 1 100 ? 35.890 -2.894 -29.610 1.00 86.31 100 ALA A CA 1
ATOM 824 C C . ALA A 1 100 ? 34.794 -3.230 -28.586 1.00 86.31 100 ALA A C 1
ATOM 826 O O . ALA A 1 100 ? 33.652 -2.816 -28.753 1.00 86.31 100 ALA A O 1
ATOM 827 N N . ALA A 1 101 ? 35.143 -3.912 -27.497 1.00 81.62 101 ALA A N 1
ATOM 828 C CA . ALA A 1 101 ? 34.198 -4.285 -26.455 1.00 81.62 101 ALA A CA 1
ATOM 829 C C . ALA A 1 101 ? 33.617 -3.062 -25.711 1.00 81.62 101 ALA A C 1
ATOM 831 O O . ALA A 1 101 ? 32.399 -2.926 -25.611 1.00 81.62 101 ALA A O 1
ATOM 832 N N . PHE A 1 102 ? 34.451 -2.089 -25.324 1.00 79.56 102 PHE A N 1
ATOM 833 C CA . PHE A 1 102 ? 33.969 -0.823 -24.745 1.00 79.56 102 PHE A CA 1
ATOM 834 C C . PHE A 1 102 ? 33.137 -0.001 -25.718 1.00 79.56 102 PHE A C 1
ATOM 836 O O . PHE A 1 102 ? 32.182 0.666 -25.330 1.00 79.56 102 PHE A O 1
ATOM 843 N N . THR A 1 103 ? 33.474 -0.067 -27.001 1.00 83.81 103 THR A N 1
ATOM 844 C CA . THR A 1 103 ? 32.687 0.573 -28.049 1.00 83.81 103 THR A CA 1
ATOM 845 C C . THR A 1 103 ? 31.286 -0.035 -28.122 1.00 83.81 103 THR A C 1
ATOM 847 O O . THR A 1 103 ? 30.317 0.709 -28.245 1.00 83.81 103 THR A O 1
ATOM 850 N N . ARG A 1 104 ? 31.149 -1.360 -27.974 1.00 83.88 104 ARG A N 1
ATOM 851 C CA . ARG A 1 104 ? 29.843 -2.035 -27.897 1.00 83.88 104 ARG A CA 1
ATOM 852 C C . ARG A 1 104 ? 29.063 -1.672 -26.641 1.00 83.88 104 ARG A C 1
ATOM 854 O O . ARG A 1 104 ? 27.886 -1.364 -26.766 1.00 83.88 104 ARG A O 1
ATOM 861 N N . MET A 1 105 ? 29.710 -1.608 -25.478 1.00 75.88 105 MET A N 1
ATOM 862 C CA . MET A 1 105 ? 29.077 -1.104 -24.249 1.00 75.88 105 MET A CA 1
ATOM 863 C C . MET A 1 105 ? 28.586 0.338 -24.406 1.00 75.88 105 MET A C 1
ATOM 865 O O . MET A 1 105 ? 27.486 0.666 -23.979 1.00 75.88 105 MET A O 1
ATOM 869 N N . ALA A 1 106 ? 29.370 1.206 -25.049 1.00 78.38 106 ALA A N 1
ATOM 870 C CA . ALA A 1 106 ? 28.970 2.587 -25.302 1.00 78.38 106 ALA A CA 1
ATOM 871 C C . ALA A 1 106 ? 27.806 2.676 -26.303 1.00 78.38 106 ALA A C 1
ATOM 873 O O . ALA A 1 106 ? 26.896 3.484 -26.119 1.00 78.38 106 ALA A O 1
ATOM 874 N N . ILE A 1 107 ? 27.807 1.838 -27.348 1.00 80.88 107 ILE A N 1
ATOM 875 C CA . ILE A 1 107 ? 26.670 1.707 -28.270 1.00 80.88 107 ILE A CA 1
ATOM 876 C C . ILE A 1 107 ? 25.430 1.250 -27.505 1.00 80.88 107 ILE A C 1
ATOM 878 O O . ILE A 1 107 ? 24.375 1.846 -27.695 1.00 80.88 107 ILE A O 1
ATOM 882 N N . ASP A 1 108 ? 25.560 0.256 -26.628 1.00 76.00 108 ASP A N 1
ATOM 883 C CA . ASP A 1 108 ? 24.456 -0.252 -25.821 1.00 76.00 108 ASP A CA 1
ATOM 884 C C . ASP A 1 108 ? 23.939 0.805 -24.831 1.00 76.00 108 ASP A C 1
ATOM 886 O O . ASP A 1 108 ? 22.749 1.083 -24.795 1.00 76.00 108 ASP A O 1
ATOM 890 N N . ALA A 1 109 ? 24.813 1.542 -24.146 1.00 70.69 109 ALA A N 1
ATOM 891 C CA . ALA A 1 109 ? 24.403 2.644 -23.274 1.00 70.69 109 ALA A CA 1
ATOM 892 C C . ALA A 1 109 ? 23.614 3.744 -24.020 1.00 70.69 109 ALA A C 1
ATOM 894 O O . ALA A 1 109 ? 22.706 4.356 -23.453 1.00 70.69 109 ALA A O 1
ATOM 895 N N . LEU A 1 110 ? 23.944 3.995 -25.293 1.00 75.19 110 LEU A N 1
ATOM 896 C CA . LEU A 1 110 ? 23.243 4.956 -26.154 1.00 75.19 110 LEU A CA 1
ATOM 897 C C . LEU A 1 110 ? 21.986 4.367 -26.816 1.00 75.19 110 LEU A C 1
ATOM 899 O O . LEU A 1 110 ? 21.034 5.097 -27.101 1.00 75.19 110 LEU A O 1
ATOM 903 N N . ARG A 1 111 ? 21.985 3.062 -27.099 1.00 76.12 111 ARG A N 1
ATOM 904 C CA . ARG A 1 111 ? 20.902 2.298 -27.730 1.00 76.12 111 ARG A CA 1
ATOM 905 C C . ARG A 1 111 ? 20.821 0.902 -27.096 1.00 76.12 111 ARG A C 1
ATOM 907 O O . ARG A 1 111 ? 21.345 -0.053 -27.673 1.00 76.12 111 ARG A O 1
ATOM 914 N N . PRO A 1 112 ? 20.152 0.764 -25.946 1.00 70.69 112 PRO A N 1
ATOM 915 C CA . PRO A 1 112 ? 20.227 -0.481 -25.188 1.00 70.69 112 PRO A CA 1
ATOM 916 C C . PRO A 1 112 ? 19.589 -1.655 -25.929 1.00 70.69 112 PRO A C 1
ATOM 918 O O . PRO A 1 112 ? 18.570 -1.495 -26.609 1.00 70.69 112 PRO A O 1
ATOM 921 N N . GLY A 1 113 ? 20.201 -2.830 -25.806 1.00 69.50 113 GLY A N 1
ATOM 922 C CA . GLY A 1 113 ? 19.824 -4.046 -26.522 1.00 69.50 113 GLY A CA 1
ATOM 923 C C . GLY A 1 113 ? 20.374 -4.163 -27.937 1.00 69.50 113 GLY A C 1
ATOM 924 O O . GLY A 1 113 ? 19.898 -5.009 -28.690 1.00 69.50 113 GLY A O 1
ATOM 925 N N . THR A 1 114 ? 21.342 -3.332 -28.330 1.00 76.62 114 THR A N 1
ATOM 926 C CA . THR A 1 114 ? 21.929 -3.397 -29.682 1.00 76.62 114 THR A CA 1
ATOM 927 C C . THR A 1 114 ? 23.215 -4.219 -29.768 1.00 76.62 114 THR A C 1
ATOM 929 O O . THR A 1 114 ? 23.641 -4.544 -30.878 1.00 76.62 114 THR A O 1
ATOM 932 N N . ALA A 1 115 ? 23.802 -4.608 -28.634 1.00 77.75 115 ALA A N 1
ATOM 933 C CA . ALA A 1 115 ? 24.945 -5.512 -28.568 1.00 77.75 115 ALA A CA 1
ATOM 934 C C . ALA A 1 115 ? 24.606 -6.735 -27.695 1.00 77.75 115 ALA A C 1
ATOM 936 O O . ALA A 1 115 ? 24.503 -6.638 -26.479 1.00 77.75 115 ALA A O 1
ATOM 937 N N . ASP A 1 116 ? 24.408 -7.896 -28.326 1.00 68.81 116 ASP A N 1
ATOM 938 C CA . ASP A 1 116 ? 23.974 -9.131 -27.648 1.00 68.81 116 ASP A CA 1
ATOM 939 C C . ASP A 1 116 ? 25.052 -9.778 -26.756 1.00 68.81 116 ASP A C 1
ATOM 941 O O . ASP A 1 116 ? 24.724 -10.614 -25.915 1.00 68.81 116 ASP A O 1
ATOM 945 N N . ASP A 1 117 ? 26.328 -9.441 -26.965 1.00 71.56 117 ASP A N 1
ATOM 946 C CA . ASP A 1 117 ? 27.493 -10.031 -26.291 1.00 71.56 117 ASP A CA 1
ATOM 947 C C . ASP A 1 117 ? 28.062 -9.162 -25.161 1.00 71.56 117 ASP A C 1
ATOM 949 O O . ASP A 1 117 ? 29.086 -9.510 -24.571 1.00 71.56 117 ASP A O 1
ATOM 953 N N . VAL A 1 118 ? 27.420 -8.031 -24.871 1.00 68.31 118 VAL A N 1
ATOM 954 C CA . VAL A 1 118 ? 27.765 -7.160 -23.745 1.00 68.31 118 VAL A CA 1
ATOM 955 C C . VAL A 1 118 ? 26.589 -7.117 -22.769 1.00 68.31 118 VAL A C 1
ATOM 957 O O . VAL A 1 118 ? 25.450 -7.361 -23.176 1.00 68.31 118 VAL A O 1
ATOM 960 N N . PRO A 1 119 ? 26.817 -6.838 -21.480 1.00 65.94 119 PRO A N 1
ATOM 961 C CA . PRO A 1 119 ? 25.751 -6.685 -20.526 1.00 65.94 119 PRO A CA 1
ATOM 962 C C . PRO A 1 119 ? 25.003 -5.420 -20.874 1.00 65.94 119 PRO A C 1
ATOM 964 O O . PRO A 1 119 ? 25.606 -4.365 -21.086 1.00 65.94 119 PRO A O 1
ATOM 967 N N . ILE A 1 120 ? 23.685 -5.537 -20.940 1.00 66.19 120 ILE A N 1
ATOM 968 C CA . ILE A 1 120 ? 22.873 -4.377 -21.245 1.00 66.19 120 ILE A CA 1
ATOM 969 C C . ILE A 1 120 ? 22.793 -3.516 -19.996 1.00 66.19 120 ILE A C 1
ATOM 971 O O . ILE A 1 120 ? 22.296 -3.952 -18.952 1.00 66.19 120 ILE A O 1
ATOM 975 N N . HIS A 1 121 ? 23.229 -2.271 -20.123 1.00 64.06 121 HIS A N 1
ATOM 976 C CA . HIS A 1 121 ? 23.046 -1.302 -19.058 1.00 64.06 121 HIS A CA 1
ATOM 977 C C . HIS A 1 121 ? 21.635 -0.718 -19.155 1.00 64.06 121 HIS A C 1
ATOM 979 O O . HIS A 1 121 ? 21.260 -0.216 -20.222 1.00 64.06 121 HIS A O 1
ATOM 985 N N . PRO A 1 122 ? 20.837 -0.711 -18.067 1.00 60.44 122 PRO A N 1
ATOM 986 C CA . PRO A 1 122 ? 19.659 0.137 -18.053 1.00 60.44 122 PRO A CA 1
ATOM 987 C C . PRO A 1 122 ? 20.129 1.565 -18.343 1.00 60.44 122 PRO A C 1
ATOM 989 O O . PRO A 1 122 ? 21.038 2.056 -17.662 1.00 60.44 122 PRO A O 1
ATOM 992 N N . PRO A 1 123 ? 19.555 2.250 -19.347 1.00 64.19 123 PRO A N 1
ATOM 993 C CA . PRO A 1 123 ? 19.912 3.637 -19.580 1.00 64.19 123 PRO A CA 1
ATOM 994 C C . PRO A 1 123 ? 19.661 4.421 -18.291 1.00 64.19 123 PRO A C 1
ATOM 996 O O . PRO A 1 123 ? 18.741 4.100 -17.539 1.00 64.19 123 PRO A O 1
ATOM 999 N N . ARG A 1 124 ? 20.468 5.455 -18.027 1.00 65.25 124 ARG A N 1
ATOM 1000 C CA . ARG A 1 124 ? 20.391 6.259 -16.793 1.00 65.25 124 ARG A CA 1
ATOM 1001 C C . ARG A 1 124 ? 18.956 6.651 -16.431 1.00 65.25 124 ARG A C 1
ATOM 1003 O O . ARG A 1 124 ? 18.583 6.541 -15.274 1.00 65.25 124 ARG A O 1
ATOM 1010 N N . LEU A 1 125 ? 18.159 7.018 -17.434 1.00 62.84 125 LEU A N 1
ATOM 1011 C CA . LEU A 1 125 ? 16.742 7.329 -17.275 1.00 62.84 125 LEU A CA 1
ATOM 1012 C C . LEU A 1 125 ? 15.920 6.146 -16.736 1.00 62.84 125 LEU A C 1
ATOM 1014 O O . LEU A 1 125 ? 15.074 6.339 -15.880 1.00 62.84 125 LEU A O 1
ATOM 1018 N N . ALA A 1 126 ? 16.156 4.920 -17.210 1.00 65.94 126 ALA A N 1
ATOM 1019 C CA . ALA A 1 126 ? 15.488 3.727 -16.687 1.00 65.94 126 ALA A CA 1
ATOM 1020 C C . ALA A 1 126 ? 15.850 3.475 -15.225 1.00 65.94 126 ALA A C 1
ATOM 1022 O O . ALA A 1 126 ? 14.977 3.110 -14.446 1.00 65.94 126 ALA A O 1
ATOM 1023 N N . ARG A 1 127 ? 17.122 3.699 -14.865 1.00 69.31 127 ARG A N 1
ATOM 1024 C CA . ARG A 1 127 ? 17.569 3.631 -13.476 1.00 69.31 127 ARG A CA 1
ATOM 1025 C C . ARG A 1 127 ? 16.836 4.680 -12.653 1.00 69.31 127 ARG A C 1
ATOM 1027 O O . ARG A 1 127 ? 16.093 4.281 -11.779 1.00 69.31 127 ARG A O 1
ATOM 1034 N N . GLU A 1 128 ? 16.962 5.964 -12.990 1.00 71.06 128 GLU A N 1
ATOM 1035 C CA . GLU A 1 128 ? 16.319 7.088 -12.282 1.00 71.06 128 GLU A CA 1
ATOM 1036 C C . GLU A 1 128 ? 14.809 6.877 -12.097 1.00 71.06 128 GLU A C 1
ATOM 1038 O O . GLU A 1 128 ? 14.294 7.045 -10.996 1.00 71.06 128 GLU A O 1
ATOM 1043 N N . LEU A 1 129 ? 14.112 6.417 -13.139 1.00 73.06 129 LEU A N 1
ATOM 1044 C CA . LEU A 1 129 ? 12.689 6.088 -13.060 1.00 73.06 129 LEU A CA 1
ATOM 1045 C C . LEU A 1 129 ? 12.403 4.881 -12.150 1.00 73.06 129 LEU A C 1
ATOM 1047 O O . LEU A 1 129 ? 11.369 4.849 -11.489 1.00 73.06 129 LEU A O 1
ATOM 1051 N N . ALA A 1 130 ? 13.299 3.893 -12.092 1.00 72.00 130 ALA A N 1
ATOM 1052 C CA . ALA A 1 130 ? 13.201 2.784 -11.147 1.00 72.00 130 ALA A CA 1
ATOM 1053 C C . ALA A 1 130 ? 13.451 3.221 -9.699 1.00 72.00 130 ALA A C 1
ATOM 1055 O O . ALA A 1 130 ? 12.776 2.718 -8.799 1.00 72.00 130 ALA A O 1
ATOM 1056 N N . GLU A 1 131 ? 14.374 4.162 -9.475 1.00 74.31 131 GLU A N 1
ATOM 1057 C CA . GLU A 1 131 ? 14.627 4.772 -8.161 1.00 74.31 131 GLU A CA 1
ATOM 1058 C C . GLU A 1 131 ? 13.387 5.521 -7.695 1.00 74.31 131 GLU A C 1
ATOM 1060 O O . GLU A 1 131 ? 12.928 5.333 -6.573 1.00 74.31 131 GLU A O 1
ATOM 1065 N N . GLU A 1 132 ? 12.804 6.315 -8.591 1.00 82.81 132 GLU A N 1
ATOM 1066 C CA . GLU A 1 132 ? 11.588 7.069 -8.327 1.00 82.81 132 GLU A CA 1
ATOM 1067 C C . GLU A 1 132 ? 10.403 6.140 -8.036 1.00 82.81 132 GLU A C 1
ATOM 1069 O O . GLU A 1 132 ? 9.709 6.325 -7.035 1.00 82.81 132 GLU A O 1
ATOM 1074 N N . LEU A 1 133 ? 10.191 5.104 -8.858 1.00 82.00 133 LEU A N 1
ATOM 1075 C CA . LEU A 1 133 ? 9.114 4.133 -8.655 1.00 82.00 133 LEU A CA 1
ATOM 1076 C C . LEU A 1 133 ? 9.280 3.368 -7.335 1.00 82.00 133 LEU A C 1
ATOM 1078 O O . LEU A 1 133 ? 8.308 3.200 -6.599 1.00 82.00 133 LEU A O 1
ATOM 1082 N N . SER A 1 134 ? 10.505 2.936 -7.022 1.00 77.44 134 SER A N 1
ATOM 1083 C CA . SER A 1 134 ? 10.810 2.214 -5.781 1.00 77.44 134 SER A CA 1
ATOM 1084 C C . SER A 1 134 ? 10.697 3.116 -4.558 1.00 77.44 134 SER A C 1
ATOM 1086 O O . SER A 1 134 ? 10.165 2.678 -3.546 1.00 77.44 134 SER A O 1
ATOM 1088 N N . GLY A 1 135 ? 11.130 4.376 -4.650 1.00 80.00 135 GLY A N 1
ATOM 1089 C CA . GLY A 1 135 ? 10.984 5.365 -3.582 1.00 80.00 135 GLY A CA 1
ATOM 1090 C C . GLY A 1 135 ? 9.514 5.643 -3.273 1.00 80.00 135 GLY A C 1
ATOM 1091 O O . GLY A 1 135 ? 9.092 5.505 -2.129 1.00 80.00 135 GLY A O 1
ATOM 1092 N N . ARG A 1 136 ? 8.699 5.902 -4.309 1.00 83.44 136 ARG A N 1
ATOM 1093 C CA . ARG A 1 136 ? 7.240 6.068 -4.173 1.00 83.44 136 ARG A CA 1
ATOM 1094 C C . ARG A 1 136 ? 6.567 4.831 -3.576 1.00 83.44 136 ARG A C 1
ATOM 1096 O O . ARG A 1 136 ? 5.627 4.959 -2.797 1.00 83.44 136 ARG A O 1
ATOM 1103 N N . ALA A 1 137 ? 7.017 3.633 -3.946 1.00 81.62 137 ALA A N 1
ATOM 1104 C CA . ALA A 1 137 ? 6.514 2.399 -3.356 1.00 81.62 137 ALA A CA 1
ATOM 1105 C C . ALA A 1 137 ? 6.958 2.226 -1.895 1.00 81.62 137 ALA A C 1
ATOM 1107 O O . ALA A 1 137 ? 6.144 1.828 -1.064 1.00 81.62 137 ALA A O 1
ATOM 1108 N N . GLY A 1 138 ? 8.207 2.566 -1.571 1.00 75.88 138 GLY A N 1
ATOM 1109 C CA . GLY A 1 138 ? 8.744 2.567 -0.211 1.00 75.88 138 GLY A CA 1
ATOM 1110 C C . GLY A 1 138 ? 7.949 3.479 0.721 1.00 75.88 138 GLY A C 1
ATOM 1111 O O . GLY A 1 138 ? 7.569 3.041 1.805 1.00 75.88 138 GLY A O 1
ATOM 1112 N N . ASP A 1 139 ? 7.581 4.680 0.260 1.00 74.75 139 ASP A N 1
ATOM 1113 C CA . ASP A 1 139 ? 6.714 5.608 1.005 1.00 74.75 139 ASP A CA 1
ATOM 1114 C C . ASP A 1 139 ? 5.355 4.974 1.377 1.00 74.75 139 ASP A C 1
ATOM 1116 O O . ASP A 1 139 ? 4.771 5.294 2.414 1.00 74.75 139 ASP A O 1
ATOM 1120 N N . VAL A 1 140 ? 4.836 4.062 0.544 1.00 76.38 140 VAL A N 1
ATOM 1121 C CA . VAL A 1 140 ? 3.569 3.353 0.788 1.00 76.38 140 VAL A CA 1
ATOM 1122 C C . VAL A 1 140 ? 3.759 2.129 1.690 1.00 76.38 140 VAL A C 1
ATOM 1124 O O . VAL A 1 140 ? 2.939 1.909 2.583 1.00 76.38 140 VAL A O 1
ATOM 1127 N N . VAL A 1 141 ? 4.805 1.328 1.463 1.00 74.06 141 VAL A N 1
ATOM 1128 C CA . VAL A 1 141 ? 5.056 0.065 2.184 1.00 74.06 141 VAL A CA 1
ATOM 1129 C C . VAL A 1 141 ? 5.493 0.320 3.626 1.00 74.06 141 VAL A C 1
ATOM 1131 O O . VAL A 1 141 ? 4.941 -0.281 4.546 1.00 74.06 141 VAL A O 1
ATOM 1134 N N . GLU A 1 142 ? 6.441 1.233 3.831 1.00 67.88 142 GLU A N 1
ATOM 1135 C CA . GLU A 1 142 ? 7.029 1.502 5.149 1.00 67.88 142 GLU A CA 1
ATOM 1136 C C . GLU A 1 142 ? 6.112 2.360 6.036 1.00 67.88 142 GLU A C 1
ATOM 1138 O O . GLU A 1 142 ? 6.336 2.485 7.240 1.00 67.88 142 GLU A O 1
ATOM 1143 N N . GLY A 1 143 ? 5.079 2.992 5.458 1.00 57.34 143 GLY A N 1
ATOM 1144 C CA . GLY A 1 143 ? 4.141 3.868 6.176 1.00 57.34 143 GLY A CA 1
ATOM 1145 C C . GLY A 1 143 ? 4.800 5.081 6.852 1.00 57.34 143 GLY A C 1
ATOM 1146 O O . GLY A 1 143 ? 4.151 5.802 7.613 1.00 57.34 143 GLY A O 1
ATOM 1147 N N . TYR A 1 144 ? 6.087 5.298 6.587 1.00 47.22 144 TYR A N 1
ATOM 1148 C CA . TYR A 1 144 ? 6.940 6.294 7.207 1.00 47.22 144 TYR A CA 1
ATOM 1149 C C . TYR A 1 144 ? 7.229 7.393 6.181 1.00 47.22 144 TYR A C 1
ATOM 1151 O O . TYR A 1 144 ? 7.555 7.071 5.039 1.00 47.22 144 TYR A O 1
ATOM 1159 N N . PRO A 1 145 ? 7.185 8.686 6.551 1.00 48.19 145 PRO A N 1
ATOM 1160 C CA . PRO A 1 145 ? 7.684 9.756 5.695 1.00 48.19 145 PRO A CA 1
ATOM 1161 C C . PRO A 1 145 ? 9.219 9.707 5.696 1.00 48.19 145 PRO A C 1
ATOM 1163 O O . PRO A 1 145 ? 9.876 10.561 6.287 1.00 48.19 145 PRO A O 1
ATOM 1166 N N . LEU A 1 146 ? 9.820 8.674 5.101 1.00 44.56 146 LEU A N 1
ATOM 1167 C CA . LEU A 1 146 ? 11.275 8.595 4.958 1.00 44.56 146 LEU A CA 1
ATOM 1168 C C . LEU A 1 146 ? 11.785 9.687 4.007 1.00 44.56 146 LEU A C 1
ATOM 1170 O O . LEU A 1 146 ? 12.937 10.103 4.137 1.00 44.56 146 LEU A O 1
ATOM 1174 N N . HIS A 1 147 ? 10.945 10.174 3.083 1.00 45.34 147 HIS A N 1
ATOM 1175 C CA . HIS A 1 147 ? 11.333 11.113 2.022 1.00 45.34 147 HIS A CA 1
ATOM 1176 C C . HIS A 1 147 ? 10.446 12.369 1.913 1.00 45.34 147 HIS A C 1
ATOM 1178 O O . HIS A 1 147 ? 10.278 12.904 0.822 1.00 45.34 147 HIS A O 1
ATOM 1184 N N . ASP A 1 148 ? 9.847 12.847 3.012 1.00 45.88 148 ASP A N 1
ATOM 1185 C CA . ASP A 1 148 ? 8.848 13.943 3.002 1.00 45.88 148 ASP A CA 1
ATOM 1186 C C . ASP A 1 148 ? 7.572 13.633 2.171 1.00 45.88 148 ASP A C 1
ATOM 1188 O O . ASP A 1 148 ? 6.686 14.482 2.030 1.00 45.88 148 ASP A O 1
ATOM 1192 N N . GLY A 1 149 ? 7.458 12.410 1.638 1.00 55.25 149 GLY A N 1
ATOM 1193 C CA . GLY A 1 149 ? 6.389 11.950 0.758 1.00 55.25 149 GLY A CA 1
ATOM 1194 C C . GLY A 1 149 ? 5.144 11.492 1.514 1.00 55.25 149 GLY A C 1
ATOM 1195 O O . GLY A 1 149 ? 5.199 10.745 2.487 1.00 55.25 149 GLY A O 1
ATOM 1196 N N . ASP A 1 150 ? 3.981 11.941 1.053 1.00 71.31 150 ASP A N 1
ATOM 1197 C CA . ASP A 1 150 ? 2.685 11.438 1.495 1.00 71.31 150 ASP A CA 1
ATOM 1198 C C . ASP A 1 150 ? 2.315 10.220 0.634 1.00 71.31 150 ASP A C 1
ATOM 1200 O O . ASP A 1 150 ? 2.098 10.374 -0.567 1.00 71.31 150 ASP A O 1
ATOM 1204 N N . ALA A 1 151 ? 2.183 9.027 1.229 1.00 76.50 151 ALA A N 1
ATOM 1205 C CA . ALA A 1 151 ? 1.776 7.795 0.534 1.00 76.50 151 ALA A CA 1
ATOM 1206 C C . ALA A 1 151 ? 0.517 7.978 -0.342 1.00 76.50 151 ALA A C 1
ATOM 1208 O O . ALA A 1 151 ? 0.360 7.349 -1.390 1.00 76.50 151 ALA A O 1
ATOM 1209 N N . ARG A 1 152 ? -0.385 8.889 0.050 1.00 78.94 152 ARG A N 1
ATOM 1210 C CA . ARG A 1 152 ? -1.583 9.241 -0.728 1.00 78.94 152 ARG A CA 1
ATOM 1211 C C . ARG A 1 152 ? -1.235 9.971 -2.021 1.00 78.94 152 ARG A C 1
ATOM 1213 O O . ARG A 1 152 ? -1.931 9.786 -3.013 1.00 78.94 152 ARG A O 1
ATOM 1220 N N . VAL A 1 153 ? -0.223 10.835 -1.989 1.00 81.81 153 VAL A N 1
ATOM 1221 C CA . VAL A 1 153 ? 0.287 11.555 -3.163 1.00 81.81 153 VAL A CA 1
ATOM 1222 C C . VAL A 1 153 ? 0.997 10.571 -4.083 1.00 81.81 153 VAL A C 1
ATOM 1224 O O . VAL A 1 153 ? 0.622 10.498 -5.246 1.00 81.81 153 VAL A O 1
ATOM 1227 N N . ALA A 1 154 ? 1.880 9.721 -3.549 1.00 86.44 154 ALA A N 1
ATOM 1228 C CA . ALA A 1 154 ? 2.570 8.694 -4.333 1.00 86.44 154 ALA A CA 1
ATOM 1229 C C . ALA A 1 154 ? 1.593 7.794 -5.116 1.00 86.44 154 ALA A C 1
ATOM 1231 O O . ALA A 1 154 ? 1.768 7.576 -6.313 1.00 86.44 154 ALA A O 1
ATOM 1232 N N . LEU A 1 155 ? 0.512 7.325 -4.481 1.00 88.94 155 LEU A N 1
ATOM 1233 C CA . LEU A 1 155 ? -0.510 6.516 -5.158 1.00 88.94 155 LEU A CA 1
ATOM 1234 C C . LEU A 1 155 ? -1.321 7.284 -6.204 1.00 88.94 155 LEU A C 1
ATOM 1236 O O . LEU A 1 155 ? -1.672 6.717 -7.239 1.00 88.94 155 LEU A O 1
ATOM 1240 N N . LEU A 1 156 ? -1.638 8.555 -5.946 1.00 87.94 156 LEU A N 1
ATOM 1241 C CA . LEU A 1 156 ? -2.333 9.398 -6.920 1.00 87.94 156 LEU A CA 1
ATOM 1242 C C . LEU A 1 156 ? -1.446 9.705 -8.130 1.00 87.94 156 LEU A C 1
ATOM 1244 O O . LEU A 1 156 ? -1.948 9.681 -9.252 1.00 87.94 156 LEU A O 1
ATOM 1248 N N . ASP A 1 157 ? -0.153 9.935 -7.915 1.00 90.25 157 ASP A N 1
ATOM 1249 C CA . ASP A 1 157 ? 0.816 10.164 -8.985 1.00 90.25 157 ASP A CA 1
ATOM 1250 C C . ASP A 1 157 ? 0.981 8.901 -9.837 1.00 90.25 157 ASP A C 1
ATOM 1252 O O . ASP A 1 157 ? 0.874 8.972 -11.056 1.00 90.25 157 ASP A O 1
ATOM 1256 N N . LEU A 1 158 ? 1.094 7.718 -9.219 1.00 93.31 158 LEU A N 1
ATOM 1257 C CA . LEU A 1 158 ? 1.109 6.439 -9.944 1.00 93.31 158 LEU A CA 1
ATOM 1258 C C . LEU A 1 158 ? -0.173 6.205 -10.756 1.00 93.31 158 LEU A C 1
ATOM 1260 O O . LEU A 1 158 ? -0.115 5.737 -11.894 1.00 93.31 158 LEU A O 1
ATOM 1264 N N . ALA A 1 159 ? -1.339 6.538 -10.198 1.00 94.81 159 ALA A N 1
ATOM 1265 C CA . ALA A 1 159 ? -2.610 6.443 -10.913 1.00 94.81 159 ALA A CA 1
ATOM 1266 C C . ALA A 1 159 ? -2.682 7.431 -12.095 1.00 94.81 159 ALA A C 1
ATOM 1268 O O . ALA A 1 159 ? -3.203 7.090 -13.164 1.00 94.81 159 ALA A O 1
ATOM 1269 N N . ALA A 1 160 ? -2.139 8.641 -11.937 1.00 94.94 160 ALA A N 1
ATOM 1270 C CA . ALA A 1 160 ? -2.043 9.632 -13.005 1.00 94.94 160 ALA A CA 1
ATOM 1271 C C . ALA A 1 160 ? -1.064 9.193 -14.109 1.00 94.94 160 ALA A C 1
ATOM 1273 O O . ALA A 1 160 ? -1.386 9.299 -15.297 1.00 94.94 160 ALA A O 1
ATOM 1274 N N . ASP A 1 161 ? 0.085 8.631 -13.735 1.00 94.94 161 ASP A N 1
ATOM 1275 C CA . ASP A 1 161 ? 1.082 8.091 -14.661 1.00 94.94 161 ASP A CA 1
ATOM 1276 C C . ASP A 1 161 ? 0.510 6.906 -15.459 1.00 94.94 161 ASP A C 1
ATOM 1278 O O . ASP A 1 161 ? 0.606 6.882 -16.690 1.00 94.94 161 ASP A O 1
ATOM 1282 N N . LEU A 1 162 ? -0.207 5.984 -14.800 1.00 96.69 162 LEU A N 1
ATOM 1283 C CA . LEU A 1 162 ? -0.935 4.903 -15.475 1.00 96.69 162 LEU A CA 1
ATOM 1284 C C . LEU A 1 162 ? -1.986 5.439 -16.459 1.00 96.69 162 LEU A C 1
ATOM 1286 O O . LEU A 1 162 ? -2.132 4.916 -17.563 1.00 96.69 162 LEU A O 1
ATOM 1290 N N . SER A 1 163 ? -2.719 6.484 -16.073 1.00 95.56 163 SER A N 1
ATOM 1291 C CA . SER A 1 163 ? -3.775 7.064 -16.913 1.00 95.56 163 SER A CA 1
ATOM 1292 C C . SER A 1 163 ? -3.223 7.818 -18.126 1.00 95.56 163 SER A C 1
ATOM 1294 O O . SER A 1 163 ? -3.908 7.945 -19.141 1.00 95.56 163 SER A O 1
ATOM 1296 N N . SER A 1 164 ? -2.001 8.345 -18.028 1.00 93.44 164 SER A N 1
ATOM 1297 C CA . SER A 1 164 ? -1.376 9.151 -19.081 1.00 93.44 164 SER A CA 1
ATOM 1298 C C . SER A 1 164 ? -0.494 8.341 -20.033 1.00 93.44 164 SER A C 1
ATOM 1300 O O . SER A 1 164 ? -0.244 8.783 -21.160 1.00 93.44 164 SER A O 1
ATOM 1302 N N . THR A 1 165 ? -0.034 7.153 -19.626 1.00 93.38 165 THR A N 1
ATOM 1303 C CA . THR A 1 165 ? 0.877 6.366 -20.455 1.00 93.38 165 THR A CA 1
ATOM 1304 C C . THR A 1 165 ? 0.200 5.732 -21.675 1.00 93.38 165 THR A C 1
ATOM 1306 O O . THR A 1 165 ? -0.881 5.136 -21.626 1.00 93.38 165 THR A O 1
ATOM 1309 N N . THR A 1 166 ? 0.896 5.811 -22.809 1.00 91.44 166 THR A N 1
ATOM 1310 C CA . THR A 1 166 ? 0.510 5.154 -24.066 1.00 91.44 166 THR A CA 1
ATOM 1311 C C . THR A 1 166 ? 1.387 3.945 -24.392 1.00 91.44 166 THR A C 1
ATOM 1313 O O . THR A 1 166 ? 0.982 3.101 -25.193 1.00 91.44 166 THR A O 1
ATOM 1316 N N . GLU A 1 167 ? 2.550 3.819 -23.748 1.00 92.94 167 GLU A N 1
ATOM 1317 C CA . GLU A 1 167 ? 3.503 2.739 -23.989 1.00 92.94 167 GLU A CA 1
ATOM 1318 C C . GLU A 1 167 ? 3.117 1.498 -23.175 1.00 92.94 167 GLU A C 1
ATOM 1320 O O . GLU A 1 167 ? 2.907 1.548 -21.963 1.00 92.94 167 GLU A O 1
ATOM 1325 N N . HIS A 1 168 ? 3.058 0.349 -23.846 1.00 94.31 168 HIS A N 1
ATOM 1326 C CA . HIS A 1 168 ? 2.587 -0.902 -23.246 1.00 94.31 168 HIS A CA 1
ATOM 1327 C C . HIS A 1 168 ? 3.431 -1.363 -22.047 1.00 94.31 168 HIS A C 1
ATOM 1329 O O . HIS A 1 168 ? 2.883 -1.794 -21.037 1.00 94.31 168 HIS A O 1
ATOM 1335 N N . GLY A 1 169 ? 4.757 -1.214 -22.120 1.00 93.69 169 GLY A N 1
ATOM 1336 C CA . GLY A 1 169 ? 5.653 -1.570 -21.013 1.00 93.69 169 GLY A CA 1
ATOM 1337 C C . GLY A 1 169 ? 5.495 -0.678 -19.782 1.00 93.69 169 GLY A C 1
ATOM 1338 O O . GLY A 1 169 ? 5.504 -1.176 -18.663 1.00 93.69 169 GLY A O 1
ATOM 1339 N N . GLN A 1 170 ? 5.264 0.623 -19.976 1.00 94.25 170 GLN A N 1
ATOM 1340 C CA . GLN A 1 170 ? 4.970 1.539 -18.871 1.00 94.25 170 GLN A CA 1
ATOM 1341 C C . GLN A 1 170 ? 3.632 1.200 -18.218 1.00 94.25 170 GLN A C 1
ATOM 1343 O O . GLN A 1 170 ? 3.539 1.140 -16.997 1.00 94.25 170 GLN A O 1
ATOM 1348 N N . ARG A 1 171 ? 2.605 0.905 -19.025 1.00 96.62 171 ARG A N 1
ATOM 1349 C CA . ARG A 1 171 ? 1.314 0.438 -18.511 1.00 96.62 171 ARG A CA 1
ATOM 1350 C C . ARG A 1 171 ? 1.474 -0.827 -17.670 1.00 96.62 171 ARG A C 1
ATOM 1352 O O . ARG A 1 171 ? 0.918 -0.890 -16.580 1.00 96.62 171 ARG A O 1
ATOM 1359 N N . ALA A 1 172 ? 2.249 -1.801 -18.152 1.00 96.56 172 ALA A N 1
ATOM 1360 C CA . ALA A 1 172 ? 2.556 -3.017 -17.405 1.00 96.56 172 ALA A CA 1
ATOM 1361 C C . ALA A 1 172 ? 3.228 -2.700 -16.062 1.00 96.56 172 ALA A C 1
ATOM 1363 O O . ALA A 1 172 ? 2.776 -3.189 -15.029 1.00 96.56 172 ALA A O 1
ATOM 1364 N N . ALA A 1 173 ? 4.243 -1.828 -16.076 1.00 94.56 173 ALA A N 1
ATOM 1365 C CA . ALA A 1 173 ? 4.948 -1.409 -14.872 1.00 94.56 173 ALA A CA 1
ATOM 1366 C C . ALA A 1 173 ? 3.989 -0.828 -13.823 1.00 94.56 173 ALA A C 1
ATOM 1368 O O . ALA A 1 173 ? 3.954 -1.288 -12.687 1.00 94.56 173 ALA A O 1
ATOM 1369 N N . PHE A 1 174 ? 3.158 0.141 -14.216 1.00 96.25 174 PHE A N 1
ATOM 1370 C CA . PHE A 1 174 ? 2.243 0.799 -13.286 1.00 96.25 174 PHE A CA 1
ATOM 1371 C C . PHE A 1 174 ? 1.102 -0.108 -12.813 1.00 96.25 174 PHE A C 1
ATOM 1373 O O . PHE A 1 174 ? 0.704 0.005 -11.657 1.00 96.25 174 PHE A O 1
ATOM 1380 N N . ILE A 1 175 ? 0.592 -1.022 -13.649 1.00 97.12 175 ILE A N 1
ATOM 1381 C CA . ILE A 1 175 ? -0.403 -2.021 -13.220 1.00 97.12 175 ILE A CA 1
ATOM 1382 C C . ILE A 1 175 ? 0.186 -2.933 -12.140 1.00 97.12 175 ILE A C 1
ATOM 1384 O O . ILE A 1 175 ? -0.442 -3.107 -11.097 1.00 97.12 175 ILE A O 1
ATOM 1388 N N . ILE A 1 176 ? 1.382 -3.488 -12.371 1.00 95.38 176 ILE A N 1
ATOM 1389 C CA . ILE A 1 176 ? 2.050 -4.383 -11.415 1.00 95.38 176 ILE A CA 1
ATOM 1390 C C . ILE A 1 176 ? 2.329 -3.629 -10.115 1.00 95.38 176 ILE A C 1
ATOM 1392 O O . ILE A 1 176 ? 1.927 -4.083 -9.048 1.00 95.38 176 ILE A O 1
ATOM 1396 N N . THR A 1 177 ? 2.911 -2.430 -10.198 1.00 93.31 177 THR A N 1
ATOM 1397 C CA . THR A 1 177 ? 3.185 -1.609 -9.014 1.00 93.31 177 THR A CA 1
ATOM 1398 C C . THR A 1 177 ? 1.910 -1.275 -8.246 1.00 93.31 177 THR A C 1
ATOM 1400 O O . THR A 1 177 ? 1.863 -1.467 -7.034 1.00 93.31 177 THR A O 1
ATOM 1403 N N . LEU A 1 178 ? 0.844 -0.819 -8.914 1.00 93.69 178 LEU A N 1
ATOM 1404 C CA . LEU A 1 178 ? -0.417 -0.517 -8.235 1.00 93.69 178 LEU A CA 1
ATOM 1405 C C . LEU A 1 178 ? -1.054 -1.769 -7.630 1.00 93.69 178 LEU A C 1
ATOM 1407 O O . LEU A 1 178 ? -1.579 -1.670 -6.523 1.00 93.69 178 LEU A O 1
ATOM 1411 N N . ARG A 1 179 ? -0.983 -2.941 -8.277 1.00 93.06 179 ARG A N 1
ATOM 1412 C CA . ARG A 1 179 ? -1.435 -4.209 -7.679 1.00 93.06 179 ARG A CA 1
ATOM 1413 C C . ARG A 1 179 ? -0.680 -4.494 -6.387 1.00 93.06 179 ARG A C 1
ATOM 1415 O O . ARG A 1 179 ? -1.317 -4.691 -5.353 1.00 93.06 179 ARG A O 1
ATOM 1422 N N . THR A 1 180 ? 0.647 -4.459 -6.436 1.00 88.88 180 THR A N 1
ATOM 1423 C CA . THR A 1 180 ? 1.497 -4.722 -5.275 1.00 88.88 180 THR A CA 1
ATOM 1424 C C . THR A 1 180 ? 1.216 -3.740 -4.140 1.00 88.88 180 THR A C 1
ATOM 1426 O O . THR A 1 180 ? 1.123 -4.128 -2.980 1.00 88.88 180 THR A O 1
ATOM 1429 N N . LEU A 1 181 ? 0.992 -2.464 -4.455 1.00 87.06 181 LEU A N 1
ATOM 1430 C CA . LEU A 1 181 ? 0.665 -1.451 -3.453 1.00 87.06 181 LEU A CA 1
ATOM 1431 C C . LEU A 1 181 ? -0.790 -1.519 -2.969 1.00 87.06 181 LEU A C 1
ATOM 1433 O O . LEU A 1 181 ? -1.090 -1.061 -1.868 1.00 87.06 181 LEU A O 1
ATOM 1437 N N . THR A 1 182 ? -1.699 -2.130 -3.733 1.00 85.88 182 THR A N 1
ATOM 1438 C CA . THR A 1 182 ? -3.103 -2.307 -3.331 1.00 85.88 182 THR A CA 1
ATOM 1439 C C . THR A 1 182 ? -3.203 -3.176 -2.078 1.00 85.88 182 THR A C 1
ATOM 1441 O O . THR A 1 182 ? -3.980 -2.841 -1.185 1.00 85.88 182 THR A O 1
ATOM 1444 N N . SER A 1 183 ? -2.359 -4.208 -1.927 1.00 74.38 183 SER A N 1
ATOM 1445 C CA . SER A 1 183 ? -2.337 -5.021 -0.699 1.00 74.38 183 SER A CA 1
ATOM 1446 C C . SER A 1 183 ? -1.927 -4.230 0.548 1.00 74.38 183 SER A C 1
ATOM 1448 O O . SER A 1 183 ? -2.310 -4.603 1.651 1.00 74.38 183 SER A O 1
ATOM 1450 N N . HIS A 1 184 ? -1.197 -3.120 0.381 1.00 70.56 184 HIS A N 1
ATOM 1451 C CA . HIS A 1 184 ? -0.845 -2.195 1.468 1.00 70.56 184 HIS A CA 1
ATOM 1452 C C . HIS A 1 184 ? -1.892 -1.098 1.672 1.00 70.56 184 HIS A C 1
ATOM 1454 O O . HIS A 1 184 ? -2.103 -0.638 2.791 1.00 70.56 184 HIS A O 1
ATOM 1460 N N . ALA A 1 185 ? -2.568 -0.680 0.603 1.00 65.56 185 ALA A N 1
ATOM 1461 C CA . ALA A 1 185 ? -3.551 0.399 0.628 1.00 65.56 185 ALA A CA 1
ATOM 1462 C C . ALA A 1 185 ? -4.906 -0.015 1.224 1.00 65.56 185 ALA A C 1
ATOM 1464 O O . ALA A 1 185 ? -5.541 0.762 1.941 1.00 65.56 185 ALA A O 1
ATOM 1465 N N . VAL A 1 186 ? -5.343 -1.238 0.921 1.00 63.88 186 VAL A N 1
ATOM 1466 C CA . VAL A 1 186 ? -6.691 -1.779 1.171 1.00 63.88 186 VAL A CA 1
ATOM 1467 C C . VAL A 1 186 ? -7.001 -2.137 2.636 1.00 63.88 186 VAL A C 1
ATOM 1469 O O . VAL A 1 186 ? -8.170 -1.994 3.013 1.00 63.88 186 VAL A O 1
ATOM 1472 N N . PRO A 1 187 ? -6.039 -2.535 3.495 1.00 60.81 187 PRO A N 1
ATOM 1473 C CA . PRO A 1 187 ? -6.281 -2.790 4.924 1.00 60.81 187 PRO A CA 1
ATOM 1474 C C . PRO A 1 187 ? -6.548 -1.540 5.788 1.00 60.81 187 PRO A C 1
ATOM 1476 O O . PRO A 1 187 ? -6.386 -1.591 7.001 1.00 60.81 187 PRO A O 1
ATOM 1479 N N . GLY A 1 188 ? -6.921 -0.404 5.185 1.00 56.00 188 GLY A N 1
ATOM 1480 C CA . GLY A 1 188 ? -7.278 0.824 5.906 1.00 56.00 188 GLY A CA 1
ATOM 1481 C C . GLY A 1 188 ? -6.137 1.799 6.175 1.00 56.00 188 GLY A C 1
ATOM 1482 O O . GLY A 1 188 ? -6.339 2.818 6.839 1.00 56.00 188 GLY A O 1
ATOM 1483 N N . ARG A 1 189 ? -4.943 1.555 5.622 1.00 62.31 189 ARG A N 1
ATOM 1484 C CA . ARG A 1 189 ? -3.855 2.548 5.625 1.00 62.31 189 ARG A CA 1
ATOM 1485 C C . ARG A 1 189 ? -4.194 3.756 4.750 1.00 62.31 189 ARG A C 1
ATOM 1487 O O . ARG A 1 189 ? -3.898 4.892 5.118 1.00 62.31 189 ARG A O 1
ATOM 1494 N N . ILE A 1 190 ? -4.874 3.541 3.620 1.00 64.75 190 ILE A N 1
ATOM 1495 C CA . ILE A 1 190 ? -5.229 4.599 2.664 1.00 64.75 190 ILE A CA 1
ATOM 1496 C C . ILE A 1 190 ? -6.749 4.709 2.558 1.00 64.75 190 ILE A C 1
ATOM 1498 O O . ILE A 1 190 ? -7.422 4.071 1.758 1.00 64.75 190 ILE A O 1
ATOM 1502 N N . THR A 1 191 ? -7.291 5.562 3.418 1.00 60.22 191 THR A N 1
ATOM 1503 C CA . THR A 1 191 ? -8.733 5.787 3.585 1.00 60.22 191 THR A CA 1
ATOM 1504 C C . THR A 1 191 ? -9.357 6.935 2.784 1.00 60.22 191 THR A C 1
ATOM 1506 O O . THR A 1 191 ? -10.585 6.943 2.674 1.00 60.22 191 THR A O 1
ATOM 1509 N N . PRO A 1 192 ? -8.625 7.933 2.233 1.00 68.12 192 PRO A N 1
ATOM 1510 C CA . PRO A 1 192 ? -9.280 9.003 1.490 1.00 68.12 192 PRO A CA 1
ATOM 1511 C C . PRO A 1 192 ? -9.981 8.464 0.232 1.00 68.12 192 PRO A C 1
ATOM 1513 O O . PRO A 1 192 ? -9.294 7.935 -0.646 1.00 68.12 192 PRO A O 1
ATOM 1516 N N . PRO A 1 193 ? -11.304 8.678 0.074 1.00 74.62 193 PRO A N 1
ATOM 1517 C CA . PRO A 1 193 ? -12.062 8.167 -1.072 1.00 74.62 193 PRO A CA 1
ATOM 1518 C C . PRO A 1 193 ? -11.454 8.554 -2.421 1.00 74.62 193 PRO A C 1
ATOM 1520 O O . PRO A 1 193 ? -11.360 7.720 -3.311 1.00 74.62 193 PRO A O 1
ATOM 1523 N N . ARG A 1 194 ? -10.918 9.780 -2.529 1.00 78.50 194 ARG A N 1
ATOM 1524 C CA . ARG A 1 194 ? -10.260 10.277 -3.748 1.00 78.50 194 ARG A CA 1
ATOM 1525 C C . ARG A 1 194 ? -9.103 9.395 -4.235 1.00 78.50 194 ARG A C 1
ATOM 1527 O O . ARG A 1 194 ? -8.860 9.345 -5.432 1.00 78.50 194 ARG A O 1
ATOM 1534 N N . VAL A 1 195 ? -8.362 8.757 -3.323 1.00 84.69 195 VAL A N 1
ATOM 1535 C CA . VAL A 1 195 ? -7.205 7.922 -3.687 1.00 84.69 195 VAL A CA 1
ATOM 1536 C C . VAL A 1 195 ? -7.703 6.598 -4.248 1.00 84.69 195 VAL A C 1
ATOM 1538 O O . VAL A 1 195 ? -7.298 6.211 -5.339 1.00 84.69 195 VAL A O 1
ATOM 1541 N N . LEU A 1 196 ? -8.654 5.964 -3.557 1.00 86.56 196 LEU A N 1
ATOM 1542 C CA . LEU A 1 196 ? -9.274 4.715 -4.005 1.00 86.56 196 LEU A CA 1
ATOM 1543 C C . LEU A 1 196 ? -10.000 4.898 -5.343 1.00 86.56 196 LEU A C 1
ATOM 1545 O O . LEU A 1 196 ? -9.829 4.086 -6.247 1.00 86.56 196 LEU A O 1
ATOM 1549 N N . GLU A 1 197 ? -10.764 5.981 -5.499 1.00 86.62 197 GLU A N 1
ATOM 1550 C CA . GLU A 1 197 ? -11.445 6.334 -6.751 1.00 86.62 197 GLU A CA 1
ATOM 1551 C C . GLU A 1 197 ? -10.450 6.632 -7.880 1.00 86.62 197 GLU A C 1
ATOM 1553 O O . GLU A 1 197 ? -10.651 6.173 -9.005 1.00 86.62 197 GLU A O 1
ATOM 1558 N N . GLY A 1 198 ? -9.359 7.350 -7.585 1.00 90.75 198 GLY A N 1
ATOM 1559 C CA . GLY A 1 198 ? -8.297 7.641 -8.548 1.00 90.75 198 GLY A CA 1
ATOM 1560 C C . GLY A 1 198 ? -7.609 6.374 -9.058 1.00 90.75 198 GLY A C 1
ATOM 1561 O O . GLY A 1 198 ? -7.527 6.167 -10.267 1.00 90.75 198 GLY A O 1
ATOM 1562 N N . MET A 1 199 ? -7.193 5.487 -8.148 1.00 94.38 199 MET A N 1
ATOM 1563 C CA . MET A 1 199 ? -6.602 4.189 -8.500 1.00 94.38 199 MET A CA 1
ATOM 1564 C C . MET A 1 199 ? -7.590 3.307 -9.273 1.00 94.38 199 MET A C 1
ATOM 1566 O O . MET A 1 199 ? -7.222 2.729 -10.293 1.00 94.38 199 MET A O 1
ATOM 1570 N N . THR A 1 200 ? -8.851 3.241 -8.826 1.00 94.69 200 THR A N 1
ATOM 1571 C CA . THR A 1 200 ? -9.911 2.468 -9.497 1.00 94.69 200 THR A CA 1
ATOM 1572 C C . THR A 1 200 ? -10.102 2.952 -10.933 1.00 94.69 200 THR A C 1
ATOM 1574 O O . THR A 1 200 ? -10.044 2.154 -11.861 1.00 94.69 200 THR A O 1
ATOM 1577 N N . THR A 1 201 ? -10.241 4.266 -11.131 1.00 95.69 201 THR A N 1
ATOM 1578 C CA . THR A 1 201 ? -10.431 4.867 -12.462 1.00 95.69 201 THR A CA 1
ATOM 1579 C C . THR A 1 201 ? -9.235 4.599 -13.380 1.00 95.69 201 THR A C 1
ATOM 1581 O O . THR A 1 201 ? -9.415 4.270 -14.556 1.00 95.69 201 THR A O 1
ATOM 1584 N N . ALA A 1 202 ? -8.011 4.717 -12.855 1.00 97.31 202 ALA A N 1
ATOM 1585 C CA . ALA A 1 202 ? -6.791 4.464 -13.618 1.00 97.31 202 ALA A CA 1
ATOM 1586 C C . ALA A 1 202 ? -6.687 2.998 -14.069 1.00 97.31 202 ALA A C 1
ATOM 1588 O O . ALA A 1 202 ? -6.396 2.729 -15.234 1.00 97.31 202 ALA A O 1
ATOM 1589 N N . LEU A 1 203 ? -6.980 2.048 -13.175 1.00 97.44 203 LEU A N 1
ATOM 1590 C CA . LEU A 1 203 ? -6.966 0.617 -13.486 1.00 97.44 203 LEU A CA 1
ATOM 1591 C C . LEU A 1 203 ? -8.090 0.219 -14.451 1.00 97.44 203 LEU A C 1
ATOM 1593 O O . LEU A 1 203 ? -7.832 -0.537 -15.381 1.00 97.44 203 LEU A O 1
ATOM 1597 N N . GLU A 1 204 ? -9.305 0.754 -14.296 1.00 97.38 204 GLU A N 1
ATOM 1598 C CA . GLU A 1 204 ? -10.404 0.538 -15.253 1.00 97.38 204 GLU A CA 1
ATOM 1599 C C . GLU A 1 204 ? -10.015 1.020 -16.656 1.00 97.38 204 GLU A C 1
ATOM 1601 O O . GLU A 1 204 ? -10.128 0.273 -17.628 1.00 97.38 204 GLU A O 1
ATOM 1606 N N . THR A 1 205 ? -9.448 2.226 -16.746 1.00 96.81 205 THR A N 1
ATOM 1607 C CA . THR A 1 205 ? -8.951 2.791 -18.010 1.00 96.81 205 THR A CA 1
ATOM 1608 C C . THR A 1 205 ? -7.857 1.915 -18.624 1.00 96.81 205 THR A C 1
ATOM 1610 O O . THR A 1 205 ? -7.842 1.676 -19.834 1.00 96.81 205 THR A O 1
ATOM 1613 N N . ALA A 1 206 ? -6.939 1.408 -17.799 1.00 96.50 206 ALA A N 1
ATOM 1614 C CA . ALA A 1 206 ? -5.866 0.540 -18.255 1.00 96.50 206 ALA A CA 1
ATOM 1615 C C . ALA A 1 206 ? -6.390 -0.812 -18.764 1.00 96.50 206 ALA A C 1
ATOM 1617 O O . ALA A 1 206 ? -5.940 -1.274 -19.811 1.00 96.50 206 ALA A O 1
ATOM 1618 N N . VAL A 1 207 ? -7.364 -1.416 -18.074 1.00 95.62 207 VAL A N 1
ATOM 1619 C CA . VAL A 1 207 ? -8.030 -2.657 -18.500 1.00 95.62 207 VAL A CA 1
ATOM 1620 C C . VAL A 1 207 ? -8.744 -2.462 -19.834 1.00 95.62 207 VAL A C 1
ATOM 1622 O O . VAL A 1 207 ? -8.611 -3.310 -20.716 1.00 95.62 207 VAL A O 1
ATOM 1625 N N . ASP A 1 208 ? -9.454 -1.353 -20.025 1.00 94.31 208 ASP A N 1
ATOM 1626 C CA . ASP A 1 208 ? -10.143 -1.056 -21.287 1.00 94.31 208 ASP A CA 1
ATOM 1627 C C . ASP A 1 208 ? -9.169 -0.885 -22.466 1.00 94.31 208 ASP A C 1
ATOM 1629 O O . ASP A 1 208 ? -9.506 -1.196 -23.610 1.00 94.31 208 ASP A O 1
ATOM 1633 N N . ALA A 1 209 ? -7.937 -0.447 -22.192 1.00 93.44 209 ALA A N 1
ATOM 1634 C CA . ALA A 1 209 ? -6.878 -0.310 -23.187 1.00 93.44 209 ALA A CA 1
ATOM 1635 C C . ALA A 1 209 ? -6.145 -1.629 -23.519 1.00 93.44 209 ALA A C 1
ATOM 1637 O O . ALA A 1 209 ? -5.345 -1.655 -24.460 1.00 93.44 209 ALA A O 1
ATOM 1638 N N . LEU A 1 210 ? -6.374 -2.714 -22.767 1.00 93.62 210 LEU A N 1
ATOM 1639 C CA . LEU A 1 210 ? -5.723 -4.011 -22.979 1.00 93.62 210 LEU A CA 1
ATOM 1640 C C . LEU A 1 210 ? -6.606 -4.948 -23.826 1.00 93.62 210 LEU A C 1
ATOM 1642 O O . LEU A 1 210 ? -7.755 -5.203 -23.447 1.00 93.62 210 LEU A O 1
ATOM 1646 N N . PRO A 1 211 ? -6.094 -5.516 -24.938 1.00 88.88 211 PRO A N 1
ATOM 1647 C CA . PRO A 1 211 ? -6.874 -6.410 -25.791 1.00 88.88 211 PRO A CA 1
ATOM 1648 C C . PRO A 1 211 ? -7.312 -7.678 -25.029 1.00 88.88 211 PRO A C 1
ATOM 1650 O O . PRO A 1 211 ? -6.510 -8.245 -24.288 1.00 88.88 211 PRO A O 1
ATOM 1653 N N . PRO A 1 212 ? -8.559 -8.156 -25.214 1.00 82.25 212 PRO A N 1
ATOM 1654 C CA . PRO A 1 212 ? -9.105 -9.315 -24.498 1.00 82.25 212 PRO A CA 1
ATOM 1655 C C . PRO A 1 212 ? -8.779 -10.664 -25.168 1.00 82.25 212 PRO A C 1
ATOM 1657 O O . PRO A 1 212 ? -9.438 -11.666 -24.897 1.00 82.25 212 PRO A O 1
ATOM 1660 N N . GLU A 1 213 ? -7.844 -10.689 -26.115 1.00 81.94 213 GLU A N 1
ATOM 1661 C CA . GLU A 1 213 ? -7.539 -11.884 -26.903 1.00 81.94 213 GLU A CA 1
ATOM 1662 C C . GLU A 1 213 ? -6.831 -12.947 -26.049 1.00 81.94 213 GLU A C 1
ATOM 1664 O O . GLU A 1 213 ? -6.022 -12.591 -25.191 1.00 81.94 213 GLU A O 1
ATOM 1669 N N . PRO A 1 214 ? -7.100 -14.248 -26.271 1.00 81.75 214 PRO A N 1
ATOM 1670 C CA . PRO A 1 214 ? -6.399 -15.313 -25.563 1.00 81.75 214 PRO A CA 1
ATOM 1671 C C . PRO A 1 214 ? -4.893 -15.239 -25.832 1.00 81.75 214 PRO A C 1
ATOM 1673 O O . PRO A 1 214 ? -4.462 -15.007 -26.964 1.00 81.75 214 PRO A O 1
ATOM 1676 N N . CYS A 1 215 ? -4.086 -15.455 -24.795 1.00 87.38 215 CYS A N 1
ATOM 1677 C CA . CYS A 1 215 ? -2.637 -15.460 -24.923 1.00 87.38 215 CYS A CA 1
ATOM 1678 C C . CYS A 1 215 ? -2.120 -16.823 -25.394 1.00 87.38 215 CYS A C 1
ATOM 1680 O O . CYS A 1 215 ? -2.685 -17.864 -25.071 1.00 87.38 215 CYS A O 1
ATOM 1682 N N . ALA A 1 216 ? -1.020 -16.812 -26.148 1.00 83.12 216 ALA A N 1
ATOM 1683 C CA . ALA A 1 216 ? -0.355 -18.025 -26.632 1.00 83.12 216 ALA A CA 1
ATOM 1684 C C . ALA A 1 216 ? 0.625 -18.636 -25.611 1.00 83.12 216 ALA A C 1
ATOM 1686 O O . ALA A 1 216 ? 1.281 -19.628 -25.915 1.00 83.12 216 ALA A O 1
ATOM 1687 N N . HIS A 1 217 ? 0.774 -18.015 -24.440 1.00 78.25 217 HIS A N 1
ATOM 1688 C CA . HIS A 1 217 ? 1.585 -18.546 -23.352 1.00 78.25 217 HIS A CA 1
ATOM 1689 C C . HIS A 1 217 ? 0.761 -19.627 -22.635 1.00 78.25 217 HIS A C 1
ATOM 1691 O O . HIS A 1 217 ? -0.349 -19.335 -22.195 1.00 78.25 217 HIS A O 1
ATOM 1697 N N . ASP A 1 218 ? 1.277 -20.859 -22.558 1.00 68.62 218 ASP A N 1
ATOM 1698 C CA . ASP A 1 218 ? 0.624 -22.019 -21.922 1.00 68.62 218 ASP A CA 1
ATOM 1699 C C . ASP A 1 218 ? 0.617 -21.877 -20.381 1.00 68.62 218 ASP A C 1
ATOM 1701 O O . ASP A 1 218 ? 1.313 -22.607 -19.680 1.00 68.62 218 ASP A O 1
ATOM 1705 N N . ASP A 1 219 ? -0.117 -20.892 -19.854 1.00 65.75 219 ASP A N 1
ATOM 1706 C CA . ASP A 1 219 ? -0.220 -20.539 -18.424 1.00 65.75 219 ASP A CA 1
ATOM 1707 C C . ASP A 1 219 ? 1.115 -20.174 -17.732 1.00 65.75 219 ASP A C 1
ATOM 1709 O O . ASP A 1 219 ? 1.190 -20.082 -16.509 1.00 65.75 219 ASP A O 1
ATOM 1713 N N . ASP A 1 220 ? 2.167 -19.884 -18.502 1.00 83.31 220 ASP A N 1
ATOM 1714 C CA . ASP A 1 220 ? 3.504 -19.505 -18.008 1.00 83.31 220 ASP A CA 1
ATOM 1715 C C . ASP A 1 220 ? 3.596 -18.001 -17.657 1.00 83.31 220 ASP A C 1
ATOM 1717 O O . ASP A 1 220 ? 4.543 -17.286 -18.015 1.00 83.31 220 ASP A O 1
ATOM 1721 N N . HIS A 1 221 ? 2.534 -17.483 -17.034 1.00 87.06 221 HIS A N 1
ATOM 1722 C CA . HIS A 1 221 ? 2.475 -16.113 -16.537 1.00 87.06 221 HIS A CA 1
ATOM 1723 C C . HIS A 1 221 ? 3.213 -15.983 -15.200 1.00 87.06 221 HIS A C 1
ATOM 1725 O O . HIS A 1 221 ? 3.245 -16.934 -14.415 1.00 87.06 221 HIS A O 1
ATOM 1731 N N . PRO A 1 222 ? 3.793 -14.804 -14.912 1.00 88.50 222 PRO A N 1
ATOM 1732 C CA . PRO A 1 222 ? 4.386 -14.560 -13.610 1.00 88.50 222 PRO A CA 1
ATOM 1733 C C . PRO A 1 222 ? 3.351 -14.735 -12.494 1.00 88.50 222 PRO A C 1
ATOM 1735 O O . PRO A 1 222 ? 2.193 -14.343 -12.638 1.00 88.50 222 PRO A O 1
ATOM 1738 N N . VAL A 1 223 ? 3.788 -15.270 -11.358 1.00 88.06 223 VAL A N 1
ATOM 1739 C CA . VAL A 1 223 ? 3.032 -15.191 -10.109 1.00 88.06 223 VAL A CA 1
ATOM 1740 C C . VAL A 1 223 ? 3.607 -14.008 -9.354 1.00 88.06 223 VAL A C 1
ATOM 1742 O O . VAL A 1 223 ? 4.758 -14.067 -8.926 1.00 88.06 223 VAL A O 1
ATOM 1745 N N . LEU A 1 224 ? 2.832 -12.929 -9.244 1.00 84.56 224 LEU A N 1
ATOM 1746 C CA . LEU A 1 224 ? 3.229 -11.810 -8.395 1.00 84.56 224 LEU A CA 1
ATOM 1747 C C . LEU A 1 224 ? 3.318 -12.305 -6.965 1.00 84.56 224 LEU A C 1
ATOM 1749 O O . LEU A 1 224 ? 2.475 -13.112 -6.562 1.00 84.56 224 LEU A O 1
ATOM 1753 N N . ALA A 1 225 ? 4.274 -11.767 -6.211 1.00 82.12 225 ALA A N 1
ATOM 1754 C CA . ALA A 1 225 ? 4.352 -11.972 -4.783 1.00 82.12 225 ALA A CA 1
ATOM 1755 C C . ALA A 1 225 ? 2.951 -11.770 -4.225 1.00 82.12 225 ALA A C 1
ATOM 1757 O O . ALA A 1 225 ? 2.387 -12.750 -3.779 1.00 82.12 225 ALA A O 1
ATOM 1758 N N . SER A 1 226 ? 2.325 -10.596 -4.416 1.00 70.44 226 SER A N 1
ATOM 1759 C CA . SER A 1 226 ? 0.985 -10.222 -3.898 1.00 70.44 226 SER A CA 1
ATOM 1760 C C . SER A 1 226 ? -0.156 -11.267 -4.015 1.00 70.44 226 SER A C 1
ATOM 1762 O O . SER A 1 226 ? -1.146 -11.157 -3.288 1.00 70.44 226 SER A O 1
ATOM 1764 N N . GLU A 1 227 ? -0.041 -12.286 -4.869 1.00 73.88 227 GLU A N 1
ATOM 1765 C CA . GLU A 1 227 ? -1.061 -13.307 -5.098 1.00 73.88 227 GLU A CA 1
ATOM 1766 C C . GLU A 1 227 ? -1.022 -14.464 -4.079 1.00 73.88 227 GLU A C 1
ATOM 1768 O O . GLU A 1 227 ? 0.041 -15.019 -3.810 1.00 73.88 227 GLU A O 1
ATOM 1773 N N . PRO A 1 228 ? -2.179 -14.953 -3.576 1.00 67.19 228 PRO A N 1
ATOM 1774 C CA . PRO A 1 228 ? -2.252 -16.072 -2.625 1.00 67.19 228 PRO A CA 1
ATOM 1775 C C . PRO A 1 228 ? -1.471 -17.332 -3.030 1.00 67.19 228 PRO A C 1
ATOM 1777 O O . PRO A 1 228 ? -1.013 -18.090 -2.175 1.00 67.19 228 PRO A O 1
ATOM 1780 N N . ALA A 1 229 ? -1.326 -17.566 -4.337 1.00 63.97 229 ALA A N 1
ATOM 1781 C CA . ALA A 1 229 ? -0.593 -18.699 -4.886 1.00 63.97 229 ALA A CA 1
ATOM 1782 C C . ALA A 1 229 ? 0.921 -18.648 -4.602 1.00 63.97 229 ALA A C 1
ATOM 1784 O O . ALA A 1 229 ? 1.548 -19.707 -4.557 1.00 63.97 229 ALA A O 1
ATOM 1785 N N . ALA A 1 230 ? 1.498 -17.461 -4.376 1.00 58.53 230 ALA A N 1
ATOM 1786 C CA . ALA A 1 230 ? 2.928 -17.280 -4.127 1.00 58.53 230 ALA A CA 1
ATOM 1787 C C . ALA A 1 230 ? 3.368 -17.784 -2.740 1.00 58.53 230 ALA A C 1
ATOM 1789 O O . ALA A 1 230 ? 4.485 -18.270 -2.578 1.00 58.53 230 ALA A O 1
ATOM 1790 N N . TRP A 1 231 ? 2.488 -17.724 -1.734 1.00 57.59 231 TRP A N 1
ATOM 1791 C CA . TRP A 1 231 ? 2.871 -17.915 -0.323 1.00 57.59 231 TRP A CA 1
ATOM 1792 C C . TRP A 1 231 ? 2.580 -19.313 0.246 1.00 57.59 231 TRP A C 1
ATOM 1794 O O . TRP A 1 231 ? 2.978 -19.646 1.368 1.00 57.59 231 TRP A O 1
ATOM 1804 N N . GLY A 1 232 ? 1.862 -20.168 -0.487 1.00 60.47 232 GLY A N 1
ATOM 1805 C CA . GLY A 1 232 ? 1.499 -21.508 -0.016 1.00 60.47 232 GLY A CA 1
ATOM 1806 C C . GLY A 1 232 ? 0.643 -21.498 1.266 1.00 60.47 232 GLY A C 1
ATOM 1807 O O . GLY A 1 232 ? -0.512 -21.093 1.233 1.00 60.47 232 GLY A O 1
ATOM 1808 N N . ARG A 1 233 ? 1.168 -22.024 2.392 1.00 45.31 233 ARG A N 1
ATOM 1809 C CA . ARG A 1 233 ? 0.473 -22.040 3.709 1.00 45.31 233 ARG A CA 1
ATOM 1810 C C . ARG A 1 233 ? 0.774 -20.819 4.584 1.00 45.31 233 ARG A C 1
ATOM 1812 O O . ARG A 1 233 ? 0.256 -20.756 5.699 1.00 45.31 233 ARG A O 1
ATOM 1819 N N . LEU A 1 234 ? 1.655 -19.925 4.145 1.00 47.22 234 LEU A N 1
ATOM 1820 C CA . LEU A 1 234 ? 1.931 -18.691 4.872 1.00 47.22 234 LEU A CA 1
ATOM 1821 C C . LEU A 1 234 ? 0.730 -17.753 4.716 1.00 47.22 234 LEU A C 1
ATOM 1823 O O . LEU A 1 234 ? 0.090 -17.720 3.668 1.00 47.22 234 LEU A O 1
ATOM 1827 N N . THR A 1 235 ? 0.380 -17.056 5.793 1.00 57.84 235 THR A N 1
ATOM 1828 C CA . THR A 1 235 ? -0.826 -16.223 5.865 1.00 57.84 235 THR A CA 1
ATOM 1829 C C . THR A 1 235 ? -0.644 -14.837 5.261 1.00 57.84 235 THR A C 1
ATOM 1831 O O . THR A 1 235 ? -1.650 -14.161 5.051 1.00 57.84 235 THR A O 1
ATOM 1834 N N . THR A 1 236 ? 0.592 -14.425 4.957 1.00 57.84 236 THR A N 1
ATOM 1835 C CA . THR A 1 236 ? 0.891 -13.063 4.510 1.00 57.84 236 THR A CA 1
ATOM 1836 C C . THR A 1 236 ? 2.044 -12.959 3.504 1.00 57.84 236 THR A C 1
ATOM 1838 O O . THR A 1 236 ? 2.958 -13.790 3.512 1.00 57.84 236 THR A O 1
ATOM 1841 N N . PRO A 1 237 ? 1.995 -11.922 2.644 1.00 63.09 237 PRO A N 1
ATOM 1842 C CA . PRO A 1 237 ? 3.089 -11.512 1.779 1.00 63.09 237 PRO A CA 1
ATOM 1843 C C . PRO A 1 237 ? 4.409 -11.253 2.501 1.00 63.09 237 PRO A C 1
ATOM 1845 O O . PRO A 1 237 ? 4.410 -10.526 3.492 1.00 63.09 237 PRO A O 1
ATOM 1848 N N . ASN A 1 238 ? 5.539 -11.730 1.970 1.00 67.69 238 ASN A N 1
ATOM 1849 C CA . ASN A 1 238 ? 6.842 -11.184 2.359 1.00 67.69 238 ASN A CA 1
ATOM 1850 C C . ASN A 1 238 ? 7.026 -9.804 1.685 1.00 67.69 238 ASN A C 1
ATOM 1852 O O . ASN A 1 238 ? 6.969 -9.737 0.453 1.00 67.69 238 ASN A O 1
ATOM 1856 N N . PRO A 1 239 ? 7.240 -8.708 2.440 1.00 68.19 239 PRO A N 1
ATOM 1857 C CA . PRO A 1 239 ? 7.468 -7.381 1.866 1.00 68.19 239 PRO A CA 1
ATOM 1858 C C . PRO A 1 239 ? 8.637 -7.334 0.876 1.00 68.19 239 PRO A C 1
ATOM 1860 O O . PRO A 1 239 ? 8.550 -6.620 -0.122 1.00 68.19 239 PRO A O 1
ATOM 1863 N N . ASP A 1 240 ? 9.687 -8.127 1.102 1.00 70.25 240 ASP A N 1
ATOM 1864 C CA . ASP A 1 240 ? 10.850 -8.178 0.208 1.00 70.25 240 ASP A CA 1
ATOM 1865 C C . ASP A 1 240 ? 10.473 -8.729 -1.176 1.00 70.25 240 ASP A C 1
ATOM 1867 O O . ASP A 1 240 ? 10.892 -8.187 -2.200 1.00 70.25 240 ASP A O 1
ATOM 1871 N N . ASP A 1 241 ? 9.604 -9.744 -1.219 1.00 75.94 241 ASP A N 1
ATOM 1872 C CA . ASP A 1 241 ? 9.129 -10.342 -2.472 1.00 75.94 241 ASP A CA 1
ATOM 1873 C C . ASP A 1 241 ? 8.229 -9.355 -3.240 1.00 75.94 241 ASP A C 1
ATOM 1875 O O . ASP A 1 241 ? 8.273 -9.261 -4.464 1.00 75.94 241 ASP A O 1
ATOM 1879 N N . GLN A 1 242 ? 7.437 -8.557 -2.522 1.00 77.81 242 GLN A N 1
ATOM 1880 C CA . GLN A 1 242 ? 6.618 -7.502 -3.123 1.00 77.81 242 GLN A CA 1
ATOM 1881 C C . GLN A 1 242 ? 7.463 -6.353 -3.678 1.00 77.81 242 GLN A C 1
ATOM 1883 O O . GLN A 1 242 ? 7.177 -5.834 -4.760 1.00 77.81 242 GLN A O 1
ATOM 1888 N N . GLN A 1 243 ? 8.521 -5.956 -2.968 1.00 77.19 243 GLN A N 1
ATOM 1889 C CA . GLN A 1 243 ? 9.476 -4.997 -3.511 1.00 77.19 243 GLN A CA 1
ATOM 1890 C C . GLN A 1 243 ? 10.141 -5.541 -4.779 1.00 77.19 243 GLN A C 1
ATOM 1892 O O . GLN A 1 243 ? 10.370 -4.767 -5.708 1.00 77.19 243 GLN A O 1
ATOM 1897 N N . GLU A 1 244 ? 10.392 -6.849 -4.866 1.00 80.62 244 GLU A N 1
ATOM 1898 C CA . GLU A 1 244 ? 10.949 -7.460 -6.073 1.00 80.62 244 GLU A CA 1
ATOM 1899 C C . GLU A 1 244 ? 10.010 -7.334 -7.283 1.00 80.62 244 GLU A C 1
ATOM 1901 O O . GLU A 1 244 ? 10.473 -6.952 -8.359 1.00 80.62 244 GLU A O 1
ATOM 1906 N N . ASP A 1 245 ? 8.695 -7.527 -7.122 1.00 87.25 245 ASP A N 1
ATOM 1907 C CA . ASP A 1 245 ? 7.724 -7.303 -8.209 1.00 87.25 245 ASP A CA 1
ATOM 1908 C C . ASP A 1 245 ? 7.797 -5.868 -8.761 1.00 87.25 245 ASP A C 1
ATOM 1910 O O . ASP A 1 245 ? 7.805 -5.651 -9.976 1.00 87.25 245 ASP A O 1
ATOM 1914 N N . ILE A 1 246 ? 7.879 -4.873 -7.871 1.00 86.19 246 ILE A N 1
ATOM 1915 C CA . ILE A 1 246 ? 7.972 -3.450 -8.240 1.00 86.19 246 ILE A CA 1
ATOM 1916 C C . ILE A 1 246 ? 9.305 -3.158 -8.936 1.00 86.19 246 ILE A C 1
ATOM 1918 O O . ILE A 1 246 ? 9.352 -2.419 -9.924 1.00 86.19 246 ILE A O 1
ATOM 1922 N N . ARG A 1 247 ? 10.396 -3.758 -8.455 1.00 80.38 247 ARG A N 1
ATOM 1923 C CA . ARG A 1 247 ? 11.725 -3.613 -9.057 1.00 80.38 247 ARG A CA 1
ATOM 1924 C C . ARG A 1 247 ? 11.772 -4.231 -10.449 1.00 80.38 247 ARG A C 1
ATOM 1926 O O . ARG A 1 247 ? 12.317 -3.612 -11.359 1.00 80.38 247 ARG A O 1
ATOM 1933 N N . VAL A 1 248 ? 11.170 -5.404 -10.647 1.00 87.00 248 VAL A N 1
ATOM 1934 C CA . VAL A 1 248 ? 11.012 -6.027 -11.970 1.00 87.00 248 VAL A CA 1
ATOM 1935 C C . VAL A 1 248 ? 10.176 -5.129 -12.887 1.00 87.00 248 VAL A C 1
ATOM 1937 O O . VAL A 1 248 ? 10.604 -4.822 -14.000 1.00 87.00 248 VAL A O 1
ATOM 1940 N N . ALA A 1 249 ? 9.037 -4.632 -12.398 1.00 90.75 249 ALA A N 1
ATOM 1941 C CA . ALA A 1 249 ? 8.160 -3.719 -13.125 1.00 90.75 249 ALA A CA 1
ATOM 1942 C C . ALA A 1 249 ? 8.881 -2.445 -13.598 1.00 90.75 249 ALA A C 1
ATOM 1944 O O . ALA A 1 249 ? 8.656 -1.981 -14.718 1.00 90.75 249 ALA A O 1
ATOM 1945 N N . ALA A 1 250 ? 9.796 -1.907 -12.791 1.00 86.56 250 ALA A N 1
ATOM 1946 C CA . ALA A 1 250 ? 10.545 -0.704 -13.127 1.00 86.56 250 ALA A CA 1
ATOM 1947 C C . ALA A 1 250 ? 11.386 -0.833 -14.412 1.00 86.56 250 ALA A C 1
ATOM 1949 O O . ALA A 1 250 ? 11.503 0.130 -15.177 1.00 86.56 250 ALA A O 1
ATOM 1950 N N . TRP A 1 251 ? 11.899 -2.030 -14.723 1.00 86.31 251 TRP A N 1
ATOM 1951 C CA . TRP A 1 251 ? 12.605 -2.281 -15.987 1.00 86.31 251 TRP A CA 1
ATOM 1952 C C . TRP A 1 251 ? 11.710 -2.039 -17.205 1.00 86.31 251 TRP A C 1
ATOM 1954 O O . TRP A 1 251 ? 12.198 -1.683 -18.278 1.00 86.31 251 TRP A O 1
ATOM 1964 N N . PHE A 1 252 ? 10.393 -2.179 -17.061 1.00 91.94 252 PHE A N 1
ATOM 1965 C CA . PHE A 1 252 ? 9.459 -2.063 -18.177 1.00 91.94 252 PHE A CA 1
ATOM 1966 C C . PHE A 1 252 ? 9.140 -0.611 -18.553 1.00 91.94 252 PHE A C 1
ATOM 1968 O O . PHE A 1 252 ? 8.622 -0.375 -19.651 1.00 91.94 252 PHE A O 1
ATOM 1975 N N . LEU A 1 253 ? 9.521 0.364 -17.713 1.00 87.88 253 LEU A N 1
ATOM 1976 C CA . LEU A 1 253 ? 9.270 1.795 -17.928 1.00 87.88 253 LEU A CA 1
ATOM 1977 C C . LEU A 1 253 ? 9.954 2.363 -19.178 1.00 87.88 253 LEU A C 1
ATOM 1979 O O . LEU A 1 253 ? 9.513 3.375 -19.729 1.00 87.88 253 LEU A O 1
ATOM 1983 N N . THR A 1 254 ? 11.023 1.716 -19.646 1.00 83.94 254 THR A N 1
ATOM 1984 C CA . THR A 1 254 ? 11.747 2.124 -20.853 1.00 83.94 254 THR A CA 1
ATOM 1985 C C . THR A 1 254 ? 12.071 0.918 -21.727 1.00 83.94 254 THR A C 1
ATOM 1987 O O . THR A 1 254 ? 12.253 -0.195 -21.240 1.00 83.94 254 THR A O 1
ATOM 1990 N N . ARG A 1 255 ? 12.232 1.138 -23.037 1.00 83.88 255 ARG A N 1
ATOM 1991 C CA . ARG A 1 255 ? 12.679 0.075 -23.956 1.00 83.88 255 ARG A CA 1
ATOM 1992 C C . ARG A 1 255 ? 14.063 -0.461 -23.603 1.00 83.88 255 ARG A C 1
ATOM 1994 O O . ARG A 1 255 ? 14.324 -1.641 -23.802 1.00 83.88 255 ARG A O 1
ATOM 2001 N N . GLY A 1 256 ? 14.937 0.392 -23.067 1.00 76.31 256 GLY A N 1
ATOM 2002 C CA . GLY A 1 256 ? 16.267 -0.047 -22.676 1.00 76.31 256 GLY A CA 1
ATOM 2003 C C . GLY A 1 256 ? 16.274 -0.914 -21.422 1.00 76.31 256 GLY A C 1
ATOM 2004 O O . GLY A 1 256 ? 16.990 -1.907 -21.376 1.00 76.31 256 GLY A O 1
ATOM 2005 N N . GLY A 1 257 ? 15.409 -0.607 -20.453 1.00 82.94 257 GLY A N 1
ATOM 2006 C CA . GLY A 1 257 ? 15.192 -1.482 -19.304 1.00 82.94 257 GLY A CA 1
ATOM 2007 C C . GLY A 1 257 ? 14.594 -2.834 -19.711 1.00 82.94 257 GLY A C 1
ATOM 2008 O O . GLY A 1 257 ? 15.052 -3.868 -19.241 1.00 82.94 257 GLY A O 1
ATOM 2009 N N . GLN A 1 258 ? 13.658 -2.856 -20.664 1.00 88.44 258 GLN A N 1
ATOM 2010 C CA . GLN A 1 258 ? 13.098 -4.100 -21.211 1.00 88.44 258 GLN A CA 1
ATOM 2011 C C . GLN A 1 258 ? 14.160 -4.972 -21.890 1.00 88.44 258 GLN A C 1
ATOM 2013 O O . GLN A 1 258 ? 14.185 -6.188 -21.699 1.00 88.44 258 GLN A O 1
ATOM 2018 N N . ALA A 1 259 ? 15.055 -4.356 -22.666 1.00 83.12 259 ALA A N 1
ATOM 2019 C CA . ALA A 1 259 ? 16.173 -5.067 -23.269 1.00 83.12 259 ALA A CA 1
ATOM 2020 C C . ALA A 1 259 ? 17.094 -5.652 -22.188 1.00 83.12 259 ALA A C 1
ATOM 2022 O O . ALA A 1 259 ? 17.431 -6.835 -22.250 1.00 83.12 259 ALA A O 1
ATOM 2023 N N . ALA A 1 260 ? 17.424 -4.857 -21.164 1.00 79.44 260 ALA A N 1
ATOM 2024 C CA . ALA A 1 260 ? 18.257 -5.290 -20.047 1.00 79.44 260 ALA A CA 1
ATOM 2025 C C . ALA A 1 260 ? 17.641 -6.450 -19.263 1.00 79.44 260 ALA A C 1
ATOM 2027 O O . ALA A 1 260 ? 18.330 -7.426 -18.961 1.00 79.44 260 ALA A O 1
ATOM 2028 N N . TYR A 1 261 ? 16.330 -6.392 -19.025 1.00 85.44 261 TYR A N 1
ATOM 2029 C CA . TYR A 1 261 ? 15.573 -7.484 -18.434 1.00 85.44 261 TYR A CA 1
ATOM 2030 C C . TYR A 1 261 ? 15.712 -8.775 -19.253 1.00 85.44 261 TYR A C 1
ATOM 2032 O O . TYR A 1 261 ? 16.065 -9.816 -18.700 1.00 85.44 261 TYR A O 1
ATOM 2040 N N . GLU A 1 262 ? 15.522 -8.724 -20.576 1.00 87.56 262 GLU A N 1
ATOM 2041 C CA . GLU A 1 262 ? 15.635 -9.930 -21.408 1.00 87.56 262 GLU A CA 1
ATOM 2042 C C . GLU A 1 262 ? 17.055 -10.464 -21.546 1.00 87.56 262 GLU A C 1
ATOM 2044 O O . GLU A 1 262 ? 17.243 -11.677 -21.654 1.00 87.56 262 GLU A O 1
ATOM 2049 N N . TRP A 1 263 ? 18.069 -9.603 -21.532 1.00 84.44 263 TRP A N 1
ATOM 2050 C CA . TRP A 1 263 ? 19.451 -10.064 -21.441 1.00 84.44 263 TRP A CA 1
ATOM 2051 C C . TRP A 1 263 ? 19.699 -10.799 -20.124 1.00 84.44 263 TRP A C 1
ATOM 2053 O O . TRP A 1 263 ? 20.162 -11.942 -20.150 1.00 84.44 263 TRP A O 1
ATOM 2063 N N . ARG A 1 264 ? 19.284 -10.207 -18.995 1.00 81.88 264 ARG A N 1
ATOM 2064 C CA . ARG A 1 264 ? 19.397 -10.830 -17.670 1.00 81.88 264 ARG A CA 1
ATOM 2065 C C . ARG A 1 264 ? 18.686 -12.179 -17.658 1.00 81.88 264 ARG A C 1
ATOM 2067 O O . ARG A 1 264 ? 19.282 -13.185 -17.283 1.00 81.88 264 ARG A O 1
ATOM 2074 N N . ARG A 1 265 ? 17.451 -12.238 -18.154 1.00 87.19 265 ARG A N 1
ATOM 2075 C CA . ARG A 1 265 ? 16.683 -13.481 -18.231 1.00 87.19 265 ARG A CA 1
ATOM 2076 C C . ARG A 1 265 ? 17.362 -14.545 -19.094 1.00 87.19 265 ARG A C 1
ATOM 2078 O O . ARG A 1 265 ? 17.398 -15.710 -18.708 1.00 87.19 265 ARG A O 1
ATOM 2085 N N . ARG A 1 266 ? 17.913 -14.187 -20.262 1.00 86.06 266 ARG A N 1
ATOM 2086 C CA . ARG A 1 266 ? 18.652 -15.138 -21.119 1.00 86.06 266 ARG A CA 1
ATOM 2087 C C . ARG A 1 266 ? 19.868 -15.728 -20.401 1.00 86.06 266 ARG A C 1
ATOM 2089 O O . ARG A 1 266 ? 20.185 -16.893 -20.632 1.00 86.06 266 ARG A O 1
ATOM 2096 N N . ARG A 1 267 ? 20.535 -14.940 -19.551 1.00 81.00 267 ARG A N 1
ATOM 2097 C CA . ARG A 1 267 ? 21.752 -15.344 -18.835 1.00 81.00 267 ARG A CA 1
ATOM 2098 C C . ARG A 1 267 ? 21.466 -16.139 -17.561 1.00 81.00 267 ARG A C 1
ATOM 2100 O O . ARG A 1 267 ? 22.149 -17.131 -17.316 1.00 81.00 267 ARG A O 1
ATOM 2107 N N . PHE A 1 268 ? 20.467 -15.721 -16.787 1.00 80.19 268 PHE A N 1
ATOM 2108 C CA . PHE A 1 268 ? 20.218 -16.208 -15.424 1.00 80.19 268 PHE A CA 1
ATOM 2109 C C . PHE A 1 268 ? 18.886 -16.956 -15.260 1.00 80.19 268 PHE A C 1
ATOM 2111 O O . PHE A 1 268 ? 18.597 -17.484 -14.190 1.00 80.19 268 PHE A O 1
ATOM 2118 N N . GLY A 1 269 ? 18.079 -17.044 -16.316 1.00 83.50 269 GLY A N 1
ATOM 2119 C CA . GLY A 1 269 ? 16.725 -17.586 -16.251 1.00 83.50 269 GLY A CA 1
ATOM 2120 C C . GLY A 1 269 ? 15.708 -16.572 -15.722 1.00 83.50 269 GLY A C 1
ATOM 2121 O O . GLY A 1 269 ? 16.010 -15.400 -15.514 1.00 83.50 269 GLY A O 1
ATOM 2122 N N . GLY A 1 270 ? 14.468 -17.027 -15.551 1.00 87.38 270 GLY A N 1
ATOM 2123 C CA . GLY A 1 270 ? 13.335 -16.197 -15.142 1.00 87.38 270 GLY A CA 1
ATOM 2124 C C . GLY A 1 270 ? 12.215 -16.166 -16.181 1.00 87.38 270 GLY A C 1
ATOM 2125 O O . GLY A 1 270 ? 12.308 -16.776 -17.251 1.00 87.38 270 GLY A O 1
ATOM 2126 N N . VAL A 1 271 ? 11.145 -15.454 -15.839 1.00 90.25 271 VAL A N 1
ATOM 2127 C CA . VAL A 1 271 ? 9.929 -15.357 -16.654 1.00 90.25 271 VAL A CA 1
ATOM 2128 C C . VAL A 1 271 ? 10.168 -14.450 -17.860 1.00 90.25 271 VAL A C 1
ATOM 2130 O O . VAL A 1 271 ? 10.850 -13.439 -17.755 1.00 90.25 271 VAL A O 1
ATOM 2133 N N . SER A 1 272 ? 9.636 -14.814 -19.028 1.00 92.38 272 SER A N 1
ATOM 2134 C CA . SER A 1 272 ? 9.846 -14.031 -20.251 1.00 92.38 272 SER A CA 1
ATOM 2135 C C . SER A 1 272 ? 9.247 -12.628 -20.155 1.00 92.38 272 SER A C 1
ATOM 2137 O O . SER A 1 272 ? 8.157 -12.455 -19.608 1.00 92.38 272 SER A O 1
ATOM 2139 N N . LEU A 1 273 ? 9.904 -11.626 -20.752 1.00 92.88 273 LEU A N 1
ATOM 2140 C CA . LEU A 1 273 ? 9.300 -10.297 -20.903 1.00 92.88 273 LEU A CA 1
ATOM 2141 C C . LEU A 1 273 ? 7.932 -10.370 -21.601 1.00 92.88 273 LEU A C 1
ATOM 2143 O O . LEU A 1 273 ? 7.019 -9.638 -21.239 1.00 92.88 273 LEU A O 1
ATOM 2147 N N . GLY A 1 274 ? 7.763 -11.277 -22.570 1.00 93.81 274 GLY A N 1
ATOM 2148 C CA . GLY A 1 274 ? 6.476 -11.502 -23.236 1.00 93.81 274 GLY A CA 1
ATOM 2149 C C . GLY A 1 274 ? 5.366 -11.942 -22.275 1.00 93.81 274 GLY A C 1
ATOM 2150 O O . GLY A 1 274 ? 4.230 -11.494 -22.420 1.00 93.81 274 GLY A O 1
ATOM 2151 N N . SER A 1 275 ? 5.703 -12.747 -21.264 1.00 93.88 275 SER A N 1
ATOM 2152 C CA . SER A 1 275 ? 4.780 -13.164 -20.204 1.00 93.88 275 SER A CA 1
ATOM 2153 C C . SER A 1 275 ? 4.428 -11.993 -19.276 1.00 93.88 275 SER A C 1
ATOM 2155 O O . SER A 1 275 ? 3.250 -11.776 -19.010 1.00 93.88 275 SER A O 1
ATOM 2157 N N . TRP A 1 276 ? 5.412 -11.190 -18.846 1.00 94.75 276 TRP A N 1
ATOM 2158 C CA . TRP A 1 276 ? 5.179 -9.988 -18.021 1.00 94.75 276 TRP A CA 1
ATOM 2159 C C . TRP A 1 276 ? 4.347 -8.920 -18.727 1.00 94.75 276 TRP A C 1
ATOM 2161 O O . TRP A 1 276 ? 3.524 -8.246 -18.114 1.00 94.75 276 TRP A O 1
ATOM 2171 N N . LEU A 1 277 ? 4.560 -8.765 -20.032 1.00 95.00 277 LEU A N 1
ATOM 2172 C CA . LEU A 1 277 ? 3.832 -7.823 -20.872 1.00 95.00 277 LEU A CA 1
ATOM 2173 C C . LEU A 1 277 ? 2.576 -8.450 -21.489 1.00 95.00 277 LEU A C 1
ATOM 2175 O O . LEU A 1 277 ? 1.961 -7.844 -22.364 1.00 95.00 277 LEU A O 1
ATOM 2179 N N . CYS A 1 278 ? 2.170 -9.654 -21.095 1.00 95.06 278 CYS A N 1
ATOM 2180 C CA . CYS A 1 278 ? 1.002 -10.286 -21.688 1.00 95.06 278 CYS A CA 1
ATOM 2181 C C . CYS A 1 278 ? -0.279 -9.501 -21.329 1.00 95.06 278 CYS A C 1
ATOM 2183 O O . CYS A 1 278 ? -0.555 -9.304 -20.145 1.00 95.06 278 CYS A O 1
ATOM 2185 N N . PRO A 1 279 ? -1.109 -9.076 -22.305 1.00 95.12 279 PRO A N 1
ATOM 2186 C CA . PRO A 1 279 ? -2.338 -8.346 -22.004 1.00 95.12 279 PRO A CA 1
ATOM 2187 C C . PRO A 1 279 ? -3.320 -9.119 -21.123 1.00 95.12 279 PRO A C 1
ATOM 2189 O O . PRO A 1 279 ? -3.970 -8.506 -20.284 1.00 95.12 279 PRO A O 1
ATOM 2192 N N . VAL A 1 280 ? -3.409 -10.445 -21.280 1.00 94.00 280 VAL A N 1
ATOM 2193 C CA . VAL A 1 280 ? -4.267 -11.300 -20.440 1.00 94.00 280 VAL A CA 1
ATOM 2194 C C . VAL A 1 280 ? -3.798 -11.256 -18.989 1.00 94.00 280 VAL A C 1
ATOM 2196 O O . VAL A 1 280 ? -4.579 -10.895 -18.117 1.00 94.00 280 VAL A O 1
ATOM 2199 N N . PHE A 1 281 ? -2.505 -11.497 -18.753 1.00 94.12 281 PHE A N 1
ATOM 2200 C CA . PHE A 1 281 ? -1.897 -11.392 -17.425 1.00 94.12 281 PHE A CA 1
ATOM 2201 C C . PHE A 1 281 ? -2.151 -10.023 -16.783 1.00 94.12 281 PHE A C 1
ATOM 2203 O O . PHE A 1 281 ? -2.639 -9.941 -15.661 1.00 94.12 281 PHE A O 1
ATOM 2210 N N . LEU A 1 282 ? -1.890 -8.933 -17.511 1.00 96.31 282 LEU A N 1
ATOM 2211 C CA . LEU A 1 282 ? -2.077 -7.578 -16.988 1.00 96.31 282 LEU A CA 1
ATOM 2212 C C . LEU A 1 282 ? -3.545 -7.254 -16.683 1.00 96.31 282 LEU A C 1
ATOM 2214 O O . LEU A 1 282 ? -3.820 -6.523 -15.732 1.00 96.31 282 LEU A O 1
ATOM 2218 N N . ARG A 1 283 ? -4.494 -7.791 -17.462 1.00 95.50 283 ARG A N 1
ATOM 2219 C CA . ARG A 1 283 ? -5.930 -7.661 -17.176 1.00 95.50 283 ARG A CA 1
ATOM 2220 C C . ARG A 1 283 ? -6.315 -8.407 -15.906 1.00 95.50 283 ARG A C 1
ATOM 2222 O O . ARG A 1 283 ? -7.082 -7.854 -15.125 1.00 95.50 283 ARG A O 1
ATOM 2229 N N . ASP A 1 284 ? -5.786 -9.607 -15.696 1.00 93.81 284 ASP A N 1
ATOM 2230 C CA . ASP A 1 284 ? -6.061 -10.401 -14.495 1.00 93.81 284 ASP A CA 1
ATOM 2231 C C . ASP A 1 284 ? -5.488 -9.716 -13.245 1.00 93.81 284 ASP A C 1
ATOM 2233 O O . ASP A 1 284 ? -6.206 -9.514 -12.265 1.00 93.81 284 ASP A O 1
ATOM 2237 N N . VAL A 1 285 ? -4.240 -9.240 -13.322 1.00 95.19 285 VAL A N 1
ATOM 2238 C CA . VAL A 1 285 ? -3.577 -8.452 -12.268 1.00 95.19 285 VAL A CA 1
ATOM 2239 C C . VAL A 1 285 ? -4.375 -7.189 -11.930 1.00 95.19 285 VAL A C 1
ATOM 2241 O O . VAL A 1 285 ? -4.653 -6.912 -10.761 1.00 95.19 285 VAL A O 1
ATOM 2244 N N . ALA A 1 286 ? -4.783 -6.421 -12.944 1.00 96.12 286 ALA A N 1
ATOM 2245 C CA . ALA A 1 286 ? -5.586 -5.220 -12.739 1.00 96.12 286 ALA A CA 1
ATOM 2246 C C . ALA A 1 286 ? -6.992 -5.544 -12.208 1.00 96.12 286 ALA A C 1
ATOM 2248 O O . ALA A 1 286 ? -7.509 -4.809 -11.370 1.00 96.12 286 ALA A O 1
ATOM 2249 N N . GLY A 1 287 ? -7.602 -6.644 -12.656 1.00 95.12 287 GLY A N 1
ATOM 2250 C CA . GLY A 1 287 ? -8.899 -7.122 -12.179 1.00 95.12 287 GLY A CA 1
ATOM 2251 C C . GLY A 1 287 ? -8.877 -7.456 -10.690 1.00 95.12 287 GLY A C 1
ATOM 2252 O O . GLY A 1 287 ? -9.724 -6.962 -9.947 1.00 95.12 287 GLY A O 1
ATOM 2253 N N . ALA A 1 288 ? -7.861 -8.193 -10.237 1.00 92.06 288 ALA A N 1
ATOM 2254 C CA . ALA A 1 288 ? -7.671 -8.496 -8.821 1.00 92.06 288 ALA A CA 1
ATOM 2255 C C . ALA A 1 288 ? -7.487 -7.218 -7.981 1.00 92.06 288 ALA A C 1
ATOM 2257 O O . ALA A 1 288 ? -8.130 -7.053 -6.944 1.00 92.06 288 ALA A O 1
ATOM 2258 N N . ALA A 1 289 ? -6.678 -6.263 -8.458 1.00 93.06 289 ALA A N 1
ATOM 2259 C CA . ALA A 1 289 ? -6.525 -4.965 -7.796 1.00 93.06 289 ALA A CA 1
ATOM 2260 C C . ALA A 1 289 ? -7.847 -4.174 -7.733 1.00 93.06 289 ALA A C 1
ATOM 2262 O O . ALA A 1 289 ? -8.165 -3.577 -6.705 1.00 93.06 289 ALA A O 1
ATOM 2263 N N . LEU A 1 290 ? -8.640 -4.181 -8.809 1.00 94.69 290 LEU A N 1
ATOM 2264 C CA . LEU A 1 290 ? -9.946 -3.520 -8.852 1.00 94.69 290 LEU A CA 1
ATOM 2265 C C . LEU A 1 290 ? -10.940 -4.129 -7.864 1.00 94.69 290 LEU A C 1
ATOM 2267 O O . LEU A 1 290 ? -11.663 -3.384 -7.203 1.00 94.69 290 LEU A O 1
ATOM 2271 N N . ASP A 1 291 ? -10.987 -5.454 -7.751 1.00 91.19 291 ASP A N 1
ATOM 2272 C CA . ASP A 1 291 ? -11.872 -6.136 -6.807 1.00 91.19 291 ASP A CA 1
ATOM 2273 C C . ASP A 1 291 ? -11.520 -5.778 -5.355 1.00 91.19 291 ASP A C 1
ATOM 2275 O O . ASP A 1 291 ? -12.414 -5.467 -4.555 1.00 91.19 291 ASP A O 1
ATOM 2279 N N . ASP A 1 292 ? -10.227 -5.699 -5.035 1.00 87.44 292 ASP A N 1
ATOM 2280 C CA . ASP A 1 292 ? -9.748 -5.273 -3.719 1.00 87.44 292 ASP A CA 1
ATOM 2281 C C . ASP A 1 292 ? -10.060 -3.794 -3.434 1.00 87.44 292 ASP A C 1
ATOM 2283 O O . ASP A 1 292 ? -10.587 -3.462 -2.365 1.00 87.44 292 ASP A O 1
ATOM 2287 N N . LEU A 1 293 ? -9.812 -2.895 -4.395 1.00 88.88 293 LEU A N 1
ATOM 2288 C CA . LEU A 1 293 ? -10.100 -1.460 -4.264 1.00 88.88 293 LEU A CA 1
ATOM 2289 C C . LEU A 1 293 ? -11.596 -1.172 -4.148 1.00 88.88 293 LEU A C 1
ATOM 2291 O O . LEU A 1 293 ? -11.999 -0.334 -3.342 1.00 88.88 293 LEU A O 1
ATOM 2295 N N . ARG A 1 294 ? -12.443 -1.869 -4.911 1.00 87.50 294 ARG A N 1
ATOM 2296 C CA . ARG A 1 294 ? -13.906 -1.746 -4.811 1.00 87.50 294 ARG A CA 1
ATOM 2297 C C . ARG A 1 294 ? -14.407 -2.274 -3.476 1.00 87.50 294 ARG A C 1
ATOM 2299 O O . ARG A 1 294 ? -15.270 -1.645 -2.863 1.00 87.50 294 ARG A O 1
ATOM 2306 N N . SER A 1 295 ? -13.835 -3.376 -2.996 1.00 81.69 295 SER A N 1
ATOM 2307 C CA . SER A 1 295 ? -14.125 -3.904 -1.663 1.00 81.69 295 SER A CA 1
ATOM 2308 C C . SER A 1 295 ? -13.736 -2.898 -0.574 1.00 81.69 295 SER A C 1
ATOM 2310 O O . SER A 1 295 ? -14.545 -2.626 0.314 1.00 81.69 295 SER A O 1
ATOM 2312 N N . ALA A 1 296 ? -12.554 -2.276 -0.669 1.00 78.81 296 ALA A N 1
ATOM 2313 C CA . ALA A 1 296 ? -12.125 -1.206 0.237 1.00 78.81 296 ALA A CA 1
ATOM 2314 C C . ALA A 1 296 ? -13.034 0.021 0.155 1.00 78.81 296 ALA A C 1
ATOM 2316 O O . ALA A 1 296 ? -13.522 0.508 1.173 1.00 78.81 296 ALA A O 1
ATOM 2317 N N . SER A 1 297 ? -13.326 0.494 -1.055 1.00 78.00 297 SER A N 1
ATOM 2318 C CA . SER A 1 297 ? -14.221 1.624 -1.284 1.00 78.00 297 SER A CA 1
ATOM 2319 C C . SER A 1 297 ? -15.598 1.359 -0.677 1.00 78.00 297 SER A C 1
ATOM 2321 O O . SER A 1 297 ? -16.107 2.200 0.054 1.00 78.00 297 SER A O 1
ATOM 2323 N N . HIS A 1 298 ? -16.167 0.160 -0.836 1.00 74.50 298 HIS A N 1
ATOM 2324 C CA . HIS A 1 298 ? -17.426 -0.206 -0.184 1.00 74.50 298 HIS A CA 1
ATOM 2325 C C . HIS A 1 298 ? -17.331 -0.184 1.354 1.00 74.50 298 HIS A C 1
ATOM 2327 O O . HIS A 1 298 ? -18.243 0.321 2.016 1.00 74.50 298 HIS A O 1
ATOM 2333 N N . ARG A 1 299 ? -16.229 -0.680 1.942 1.00 69.75 299 ARG A N 1
ATOM 2334 C CA . ARG A 1 299 ? -15.987 -0.587 3.397 1.00 69.75 299 ARG A CA 1
ATOM 2335 C C . ARG A 1 299 ? -15.925 0.873 3.870 1.00 69.75 299 ARG A C 1
ATOM 2337 O O . ARG A 1 299 ? -16.494 1.206 4.916 1.00 69.75 299 ARG A O 1
ATOM 2344 N N . HIS A 1 300 ? -15.320 1.758 3.077 1.00 68.31 300 HIS A N 1
ATOM 2345 C CA . HIS A 1 300 ? -15.066 3.152 3.449 1.00 68.31 300 HIS A CA 1
ATOM 2346 C C . HIS A 1 300 ? -16.182 4.155 3.072 1.00 68.31 300 HIS A C 1
ATOM 2348 O O . HIS A 1 300 ? -16.381 5.127 3.803 1.00 68.31 300 HIS A O 1
ATOM 2354 N N . ALA A 1 301 ? -16.937 3.945 1.986 1.00 58.56 301 ALA A N 1
ATOM 2355 C CA . ALA A 1 301 ? -17.768 4.970 1.340 1.00 58.56 301 ALA A CA 1
ATOM 2356 C C . ALA A 1 301 ? -19.162 5.212 1.948 1.00 58.56 301 ALA A C 1
ATOM 2358 O O . ALA A 1 301 ? -19.748 6.250 1.648 1.00 58.56 301 ALA A O 1
ATOM 2359 N N . GLY A 1 302 ? -19.743 4.324 2.770 1.00 46.62 302 GLY A N 1
ATOM 2360 C CA . GLY A 1 302 ? -21.190 4.486 3.028 1.00 46.62 302 GLY A CA 1
ATOM 2361 C C . GLY A 1 302 ? -21.809 4.001 4.327 1.00 46.62 302 GLY A C 1
ATOM 2362 O O . GLY A 1 302 ? -22.841 4.543 4.713 1.00 46.62 302 GLY A O 1
ATOM 2363 N N . THR A 1 303 ? -21.245 3.032 5.044 1.00 50.16 303 THR A N 1
ATOM 2364 C CA . THR A 1 303 ? -21.950 2.479 6.225 1.00 50.16 303 THR A CA 1
ATOM 2365 C C . THR A 1 303 ? -21.059 2.238 7.432 1.00 50.16 303 THR A C 1
ATOM 2367 O O . THR A 1 303 ? -21.563 2.104 8.556 1.00 50.16 303 THR A O 1
ATOM 2370 N N . GLY A 1 304 ? -19.735 2.183 7.247 1.00 56.50 304 GLY A N 1
ATOM 2371 C CA . GLY A 1 304 ? -18.871 1.675 8.304 1.00 56.50 304 GLY A CA 1
ATOM 2372 C C . GLY A 1 304 ? -19.306 0.302 8.766 1.00 56.50 304 GLY A C 1
ATOM 2373 O O . GLY A 1 304 ? -19.358 0.066 9.971 1.00 56.50 304 GLY A O 1
ATOM 2374 N N . GLN A 1 305 ? -19.784 -0.529 7.839 1.00 65.62 305 GLN A N 1
ATOM 2375 C CA . GLN A 1 305 ? -20.343 -1.826 8.161 1.00 65.62 305 GLN A CA 1
ATOM 2376 C C . GLN A 1 305 ? -19.222 -2.745 8.630 1.00 65.62 305 GLN A C 1
ATOM 2378 O O . GLN A 1 305 ? -18.641 -3.513 7.881 1.00 65.62 305 GLN A O 1
ATOM 2383 N N . VAL A 1 306 ? -18.965 -2.656 9.922 1.00 77.19 306 VAL A N 1
ATOM 2384 C CA . VAL A 1 306 ? -18.067 -3.508 10.688 1.00 77.19 306 VAL A CA 1
ATOM 2385 C C . VAL A 1 306 ? -18.773 -4.772 11.176 1.00 77.19 306 VAL A C 1
ATOM 2387 O O . VAL A 1 306 ? -18.235 -5.503 11.988 1.00 77.19 306 VAL A O 1
ATOM 2390 N N . SER A 1 307 ? -19.991 -5.055 10.697 1.00 80.00 307 SER A N 1
ATOM 2391 C CA . SER A 1 307 ? -20.747 -6.245 11.109 1.00 80.00 307 SER A CA 1
ATOM 2392 C C . SER A 1 307 ? -20.063 -7.546 10.697 1.00 80.00 307 SER A C 1
ATOM 2394 O O . SER A 1 307 ? -20.339 -8.585 11.277 1.00 80.00 307 SER A O 1
ATOM 2396 N N . TYR A 1 308 ? -19.182 -7.516 9.691 1.00 77.69 308 TYR A N 1
ATOM 2397 C CA . TYR A 1 308 ? -18.391 -8.690 9.325 1.00 77.69 308 TYR A CA 1
ATOM 2398 C C . TYR A 1 308 ? -17.437 -9.097 10.466 1.00 77.69 308 TYR A C 1
ATOM 2400 O O . TYR A 1 308 ? -17.216 -10.288 10.670 1.00 77.69 308 TYR A O 1
ATOM 2408 N N . LEU A 1 309 ? -16.972 -8.132 11.276 1.00 85.06 309 LEU A N 1
ATOM 2409 C CA . LEU A 1 309 ? -16.152 -8.397 12.458 1.00 85.06 309 LEU A CA 1
ATOM 2410 C C . LEU A 1 309 ? -16.917 -9.152 13.547 1.00 85.06 309 LEU A C 1
ATOM 2412 O O . LEU A 1 309 ? -16.277 -9.720 14.421 1.00 85.06 309 LEU A O 1
ATOM 2416 N N . ASP A 1 310 ? -18.250 -9.247 13.496 1.00 89.31 310 ASP A N 1
ATOM 2417 C CA . ASP A 1 310 ? -18.982 -10.120 14.420 1.00 89.31 310 ASP A CA 1
ATOM 2418 C C . ASP A 1 310 ? -18.581 -11.592 14.220 1.00 89.31 310 ASP A C 1
ATOM 2420 O O . ASP A 1 310 ? -18.395 -12.313 15.196 1.00 89.31 310 ASP A O 1
ATOM 2424 N N . ALA A 1 311 ? -18.363 -12.037 12.976 1.00 84.88 311 ALA A N 1
ATOM 2425 C CA . ALA A 1 311 ? -17.920 -13.407 12.699 1.00 84.88 311 ALA A CA 1
ATOM 2426 C C . ALA A 1 311 ? -16.495 -13.676 13.223 1.00 84.88 311 ALA A C 1
ATOM 2428 O O . ALA A 1 311 ? -16.169 -14.788 13.653 1.00 84.88 311 ALA A O 1
ATOM 2429 N N . GLU A 1 312 ? -15.644 -12.649 13.220 1.00 85.62 312 GLU A N 1
ATOM 2430 C CA . GLU A 1 312 ? -14.243 -12.751 13.626 1.00 85.62 312 GLU A CA 1
ATOM 2431 C C . GLU A 1 312 ? -14.041 -12.570 15.131 1.00 85.62 312 GLU A C 1
ATOM 2433 O O . GLU A 1 312 ? -13.287 -13.329 15.739 1.00 85.62 312 GLU A O 1
ATOM 2438 N N . LEU A 1 313 ? -14.729 -11.598 15.733 1.00 91.38 313 LEU A N 1
ATOM 2439 C CA . LEU A 1 313 ? -14.513 -11.119 17.099 1.00 91.38 313 LEU A CA 1
ATOM 2440 C C . LEU A 1 313 ? -15.543 -11.637 18.100 1.00 91.38 313 LEU A C 1
ATOM 2442 O O . LEU A 1 313 ? -15.344 -11.453 19.301 1.00 91.38 313 LEU A O 1
ATOM 2446 N N . LEU A 1 314 ? -16.614 -12.298 17.650 1.00 94.38 314 LEU A N 1
ATOM 2447 C CA . LEU A 1 314 ? -17.588 -12.935 18.534 1.00 94.38 314 LEU A CA 1
ATOM 2448 C C . LEU A 1 314 ? -17.571 -14.455 18.390 1.00 94.38 314 LEU A C 1
ATOM 2450 O O . LEU A 1 314 ? -17.332 -15.012 17.316 1.00 94.38 314 LEU A O 1
ATOM 2454 N N . HIS A 1 315 ? -17.829 -15.134 19.500 1.00 93.56 315 HIS A N 1
ATOM 2455 C CA . HIS A 1 315 ? -18.266 -16.524 19.506 1.00 93.56 315 HIS A CA 1
ATOM 2456 C C . HIS A 1 315 ? -19.718 -16.626 19.013 1.00 93.56 315 HIS A C 1
ATOM 2458 O O . HIS A 1 315 ? -20.458 -15.642 19.024 1.00 93.56 315 HIS A O 1
ATOM 2464 N N . ASP A 1 316 ? -20.160 -17.836 18.663 1.00 93.44 316 ASP A N 1
ATOM 2465 C CA . ASP A 1 316 ? -21.542 -18.104 18.229 1.00 93.44 316 ASP A CA 1
ATOM 2466 C C . ASP A 1 316 ? -22.596 -17.726 19.291 1.00 93.44 316 ASP A C 1
ATOM 2468 O O . ASP A 1 316 ? -23.756 -17.480 18.966 1.00 93.44 316 ASP A O 1
ATOM 2472 N N . ASP A 1 317 ? -22.199 -17.669 20.568 1.00 93.00 317 ASP A N 1
ATOM 2473 C CA . ASP A 1 317 ? -23.041 -17.238 21.692 1.00 93.00 317 ASP A CA 1
ATOM 2474 C C . ASP A 1 317 ? -23.080 -15.707 21.890 1.00 93.00 317 ASP A C 1
ATOM 2476 O O . ASP A 1 317 ? -23.758 -15.215 22.794 1.00 93.00 317 ASP A O 1
ATOM 2480 N N . GLY A 1 318 ? -22.370 -14.949 21.047 1.00 92.50 318 GLY A N 1
ATOM 2481 C CA . GLY A 1 318 ? -22.301 -13.490 21.069 1.00 92.50 318 GLY A CA 1
ATOM 2482 C C . GLY A 1 318 ? -21.287 -12.894 22.051 1.00 92.50 318 GLY A C 1
ATOM 2483 O O . GLY A 1 318 ? -21.190 -11.663 22.109 1.00 92.50 318 GLY A O 1
ATOM 2484 N N . ARG A 1 319 ? -20.535 -13.711 22.808 1.00 94.88 319 ARG A N 1
ATOM 2485 C CA . ARG A 1 319 ? -19.423 -13.242 23.659 1.00 94.88 319 ARG A CA 1
ATOM 2486 C C . ARG A 1 319 ? -18.209 -12.846 22.821 1.00 94.88 319 ARG A C 1
ATOM 2488 O O . ARG A 1 319 ? -17.998 -13.392 21.741 1.00 94.88 319 ARG A O 1
ATOM 2495 N N . LEU A 1 320 ? -17.383 -11.937 23.341 1.00 95.81 320 LEU A N 1
ATOM 2496 C CA . LEU A 1 320 ? -16.126 -11.537 22.706 1.00 95.81 320 LEU A CA 1
ATOM 2497 C C . LEU A 1 320 ? -15.133 -12.706 22.684 1.00 95.81 320 LEU A C 1
ATOM 2499 O O . LEU A 1 320 ? -14.867 -13.310 23.722 1.00 95.81 320 LEU A O 1
ATOM 2503 N N . LYS A 1 321 ? -14.499 -12.933 21.535 1.00 94.69 321 LYS A N 1
ATOM 2504 C CA . LYS A 1 321 ? -13.210 -13.629 21.426 1.00 94.69 321 LYS A CA 1
ATOM 2505 C C . LYS A 1 321 ? -12.117 -12.659 21.885 1.00 94.69 321 LYS A C 1
ATOM 2507 O O . LYS A 1 321 ? -11.495 -11.971 21.074 1.00 94.69 321 LYS A O 1
ATOM 2512 N N . ILE A 1 322 ? -11.985 -12.484 23.202 1.00 94.00 322 ILE A N 1
ATOM 2513 C CA . ILE A 1 322 ? -11.189 -11.390 23.787 1.00 94.00 322 ILE A CA 1
ATOM 2514 C C . ILE A 1 322 ? -9.703 -11.469 23.419 1.00 94.00 322 ILE A C 1
ATOM 2516 O O . ILE A 1 322 ? -9.068 -10.440 23.210 1.00 94.00 322 ILE A O 1
ATOM 2520 N N . ASP A 1 323 ? -9.171 -12.679 23.280 1.00 91.38 323 ASP A N 1
ATOM 2521 C CA . ASP A 1 323 ? -7.814 -12.953 22.820 1.00 91.38 323 ASP A CA 1
ATOM 2522 C C . ASP A 1 323 ? -7.579 -12.491 21.381 1.00 91.38 323 ASP A C 1
ATOM 2524 O O . ASP A 1 323 ? -6.535 -11.906 21.091 1.00 91.38 323 ASP A O 1
ATOM 2528 N N . ARG A 1 324 ? -8.566 -12.685 20.497 1.00 89.94 324 ARG A N 1
ATOM 2529 C CA . ARG A 1 324 ? -8.521 -12.177 19.126 1.00 89.94 324 ARG A CA 1
ATOM 2530 C C . ARG A 1 324 ? -8.581 -10.656 19.113 1.00 89.94 324 ARG A C 1
ATOM 2532 O O . ARG A 1 324 ? -7.764 -10.047 18.433 1.00 89.94 324 ARG A O 1
ATOM 2539 N N . LEU A 1 325 ? -9.485 -10.052 19.890 1.00 91.31 325 LEU A N 1
ATOM 2540 C CA . LEU A 1 325 ? -9.631 -8.596 19.976 1.00 91.31 325 LEU A CA 1
ATOM 2541 C C . LEU A 1 325 ? -8.349 -7.923 20.491 1.00 91.31 325 LEU A C 1
ATOM 2543 O O . LEU A 1 325 ? -7.851 -6.998 19.861 1.00 91.31 325 LEU A O 1
ATOM 2547 N N . THR A 1 326 ? -7.785 -8.383 21.610 1.00 90.44 326 THR A N 1
ATOM 2548 C CA . THR A 1 326 ? -6.534 -7.816 22.147 1.00 90.44 326 THR A CA 1
ATOM 2549 C C . THR A 1 326 ? -5.310 -8.197 21.316 1.00 90.44 326 THR A C 1
ATOM 2551 O O . THR A 1 326 ? -4.331 -7.454 21.302 1.00 90.44 326 THR A O 1
ATOM 2554 N N . GLY A 1 327 ? -5.368 -9.312 20.583 1.00 87.56 327 GLY A N 1
ATOM 2555 C CA . GLY A 1 327 ? -4.372 -9.703 19.588 1.00 87.56 327 GLY A CA 1
ATOM 2556 C C . GLY A 1 327 ? -4.217 -8.693 18.451 1.00 87.56 327 GLY A C 1
ATOM 2557 O O . GLY A 1 327 ? -3.117 -8.550 17.944 1.00 87.56 327 GLY A O 1
ATOM 2558 N N . LEU A 1 328 ? -5.257 -7.918 18.119 1.00 82.50 328 LEU A N 1
ATOM 2559 C CA . LEU A 1 328 ? -5.162 -6.833 17.127 1.00 82.50 328 LEU A CA 1
ATOM 2560 C C . LEU A 1 328 ? -4.231 -5.688 17.565 1.00 82.50 328 LEU A C 1
ATOM 2562 O O . LEU A 1 328 ? -3.875 -4.831 16.761 1.00 82.50 328 LEU A O 1
ATOM 2566 N N . LEU A 1 329 ? -3.858 -5.631 18.847 1.00 80.94 329 LEU A N 1
ATOM 2567 C CA . LEU A 1 329 ? -3.053 -4.554 19.418 1.00 80.94 329 LEU A CA 1
ATOM 2568 C C . LEU A 1 329 ? -1.572 -4.928 19.612 1.00 80.94 329 LEU A C 1
ATOM 2570 O O . LEU A 1 329 ? -0.872 -4.177 20.290 1.00 80.94 329 LEU A O 1
ATOM 2574 N N . THR A 1 330 ? -1.072 -6.009 18.996 1.00 75.50 330 THR A N 1
ATOM 2575 C CA . THR A 1 330 ? 0.316 -6.473 19.180 1.00 75.50 330 THR A CA 1
ATOM 2576 C C . THR A 1 330 ? 1.380 -5.667 18.418 1.00 75.50 330 THR A C 1
ATOM 2578 O O . THR A 1 330 ? 1.241 -5.436 17.218 1.00 75.50 330 THR A O 1
ATOM 2581 N N . PHE A 1 331 ? 2.466 -5.254 19.097 1.00 56.72 331 PHE A N 1
ATOM 2582 C CA . PHE A 1 331 ? 3.454 -4.233 18.678 1.00 56.72 331 PHE A CA 1
ATOM 2583 C C . PHE A 1 331 ? 4.142 -4.480 17.325 1.00 56.72 331 PHE A C 1
ATOM 2585 O O . PHE A 1 331 ? 4.571 -3.518 16.697 1.00 56.72 331 PHE A O 1
ATOM 2592 N N . PHE A 1 332 ? 4.276 -5.739 16.895 1.00 53.50 332 PHE A N 1
ATOM 2593 C CA . PHE A 1 332 ? 5.124 -6.136 15.760 1.00 53.50 332 PHE A CA 1
ATOM 2594 C C . PHE A 1 332 ? 4.439 -7.046 14.738 1.00 53.50 332 PHE A C 1
ATOM 2596 O O . PHE A 1 332 ? 5.098 -7.453 13.784 1.00 53.50 332 PHE A O 1
ATOM 2603 N N . ASP A 1 333 ? 3.148 -7.348 14.898 1.00 50.97 333 ASP A N 1
ATOM 2604 C CA . ASP A 1 333 ? 2.398 -7.913 13.779 1.00 50.97 333 ASP A CA 1
ATOM 2605 C C . ASP A 1 333 ? 2.032 -6.749 12.859 1.00 50.97 333 ASP A C 1
ATOM 2607 O O . ASP A 1 333 ? 0.999 -6.100 12.999 1.00 50.97 333 ASP A O 1
ATOM 2611 N N . TRP A 1 334 ? 2.941 -6.473 11.921 1.00 43.28 334 TRP A N 1
ATOM 2612 C CA . TRP A 1 334 ? 2.725 -5.622 10.745 1.00 43.28 334 TRP A CA 1
ATOM 2613 C C . TRP A 1 334 ? 1.599 -6.149 9.838 1.00 43.28 334 TRP A C 1
ATOM 2615 O O . TRP A 1 334 ? 1.241 -5.503 8.853 1.00 43.28 334 TRP A O 1
ATOM 2625 N N . GLU A 1 335 ? 1.024 -7.305 10.190 1.00 45.94 335 GLU A N 1
ATOM 2626 C CA . GLU A 1 335 ? -0.251 -7.828 9.714 1.00 45.94 335 GLU A CA 1
ATOM 2627 C C . GLU A 1 335 ? -1.398 -6.945 10.239 1.00 45.94 335 GLU A C 1
ATOM 2629 O O . GLU A 1 335 ? -2.178 -7.327 11.113 1.00 45.94 335 GLU A O 1
ATOM 2634 N N . GLU A 1 336 ? -1.458 -5.716 9.721 1.00 48.03 336 GLU A N 1
ATOM 2635 C CA . GLU A 1 336 ? -2.493 -4.723 9.987 1.00 48.03 336 GLU A CA 1
ATOM 2636 C C . GLU A 1 336 ? -3.872 -5.234 9.564 1.00 48.03 336 GLU A C 1
ATOM 2638 O O . GLU A 1 336 ? -4.408 -4.895 8.511 1.00 48.03 336 GLU A O 1
ATOM 2643 N N . PHE A 1 337 ? -4.498 -6.007 10.443 1.00 52.28 337 PHE A N 1
ATOM 2644 C CA . PHE A 1 337 ? -5.932 -5.887 10.614 1.00 52.28 337 PHE A CA 1
ATOM 2645 C C . PHE A 1 337 ? -6.228 -4.472 11.105 1.00 52.28 337 PHE A C 1
ATOM 2647 O O . PHE A 1 337 ? -5.576 -3.954 12.014 1.00 52.28 337 PHE A O 1
ATOM 2654 N N . ASP A 1 338 ? -7.207 -3.846 10.462 1.00 71.56 338 ASP A N 1
ATOM 2655 C CA . ASP A 1 338 ? -7.496 -2.426 10.560 1.00 71.56 338 ASP A CA 1
ATOM 2656 C C . ASP A 1 338 ? -7.972 -2.076 11.983 1.00 71.56 338 ASP A C 1
ATOM 2658 O O . ASP A 1 338 ? -9.162 -2.119 12.306 1.00 71.56 338 ASP A O 1
ATOM 2662 N N . VAL A 1 339 ? -7.027 -1.753 12.880 1.00 80.00 339 VAL A N 1
ATOM 2663 C CA . VAL A 1 339 ? -7.294 -1.305 14.261 1.00 80.00 339 VAL A CA 1
ATOM 2664 C C . VAL A 1 339 ? -8.322 -0.171 14.254 1.00 80.00 339 VAL A C 1
ATOM 2666 O O . VAL A 1 339 ? -9.109 -0.054 15.188 1.00 80.00 339 VAL A O 1
ATOM 2669 N N . ALA A 1 340 ? -8.393 0.627 13.181 1.00 79.94 340 ALA A N 1
ATOM 2670 C CA . ALA A 1 340 ? -9.433 1.630 13.001 1.00 79.94 340 ALA A CA 1
ATOM 2671 C C . ALA A 1 340 ? -10.838 1.014 12.849 1.00 79.94 340 ALA A C 1
ATOM 2673 O O . ALA A 1 340 ? -11.773 1.486 13.500 1.00 79.94 340 ALA A O 1
ATOM 2674 N N . GLU A 1 341 ? -11.013 -0.038 12.046 1.00 80.62 341 GLU A N 1
ATOM 2675 C CA . GLU A 1 341 ? -12.289 -0.753 11.913 1.00 80.62 341 GLU A CA 1
ATOM 2676 C C . GLU A 1 341 ? -12.647 -1.525 13.185 1.00 80.62 341 GLU A C 1
ATOM 2678 O O . GLU A 1 341 ? -13.797 -1.459 13.626 1.00 80.62 341 GLU A O 1
ATOM 2683 N N . ALA A 1 342 ? -11.673 -2.154 13.846 1.00 87.75 342 ALA A N 1
ATOM 2684 C CA . ALA A 1 342 ? -11.886 -2.788 15.147 1.00 87.75 342 ALA A CA 1
ATOM 2685 C C . ALA A 1 342 ? -12.275 -1.765 16.230 1.00 87.75 342 ALA A C 1
ATOM 2687 O O . ALA A 1 342 ? -13.192 -2.009 17.015 1.00 87.75 342 ALA A O 1
ATOM 2688 N N . SER A 1 343 ? -11.658 -0.580 16.241 1.00 90.25 343 SER A N 1
ATOM 2689 C CA . SER A 1 343 ? -12.043 0.525 17.127 1.00 90.25 343 SER A CA 1
ATOM 2690 C C . SER A 1 343 ? -13.421 1.075 16.788 1.00 90.25 343 SER A C 1
ATOM 2692 O O . SER A 1 343 ? -14.212 1.349 17.689 1.00 90.25 343 SER A O 1
ATOM 2694 N N . ARG A 1 344 ? -13.775 1.170 15.504 1.00 89.94 344 ARG A N 1
ATOM 2695 C CA . ARG A 1 344 ? -15.136 1.524 15.090 1.00 89.94 344 ARG A CA 1
ATOM 2696 C C . ARG A 1 344 ? -16.156 0.502 15.595 1.00 89.94 344 ARG A C 1
ATOM 2698 O O . ARG A 1 344 ? -17.180 0.875 16.170 1.00 89.94 344 ARG A O 1
ATOM 2705 N N . TRP A 1 345 ? -15.869 -0.782 15.411 1.00 92.88 345 TRP A N 1
ATOM 2706 C CA . TRP A 1 345 ? -16.692 -1.891 15.885 1.00 92.88 345 TRP A CA 1
ATOM 2707 C C . TRP A 1 345 ? -16.869 -1.866 17.399 1.00 92.88 345 TRP A C 1
ATOM 2709 O O . TRP A 1 345 ? -18.002 -1.859 17.883 1.00 92.88 345 TRP A O 1
ATOM 2719 N N . ALA A 1 346 ? -15.769 -1.746 18.143 1.00 95.56 346 ALA A N 1
ATOM 2720 C CA . ALA A 1 346 ? -15.785 -1.673 19.596 1.00 95.56 346 ALA A CA 1
ATOM 2721 C C . ALA A 1 346 ? -16.573 -0.452 20.093 1.00 95.56 346 ALA A C 1
ATOM 2723 O O . ALA A 1 346 ? -17.373 -0.577 21.020 1.00 95.56 346 ALA A O 1
ATOM 2724 N N . ALA A 1 347 ? -16.421 0.709 19.444 1.00 95.62 347 ALA A N 1
ATOM 2725 C CA . ALA A 1 347 ? -17.176 1.917 19.764 1.00 95.62 347 ALA A CA 1
ATOM 2726 C C . ALA A 1 347 ? -18.680 1.732 19.536 1.00 95.62 347 ALA A C 1
ATOM 2728 O O . ALA A 1 347 ? -19.475 2.022 20.430 1.00 95.62 347 ALA A O 1
ATOM 2729 N N . ARG A 1 348 ? -19.092 1.191 18.382 1.00 94.44 348 ARG A N 1
ATOM 2730 C CA . ARG A 1 348 ? -20.508 0.906 18.089 1.00 94.44 348 ARG A CA 1
ATOM 2731 C C . ARG A 1 348 ? -21.101 -0.101 19.061 1.00 94.44 348 ARG A C 1
ATOM 2733 O O . ARG A 1 348 ? -22.202 0.114 19.568 1.00 94.44 348 ARG A O 1
ATOM 2740 N N . ARG A 1 349 ? -20.364 -1.170 19.362 1.00 94.81 349 ARG A N 1
ATOM 2741 C CA . ARG A 1 349 ? -20.787 -2.184 20.325 1.00 94.81 349 ARG A CA 1
ATOM 2742 C C . ARG A 1 349 ? -20.937 -1.585 21.719 1.00 94.81 349 ARG A C 1
ATOM 2744 O O . ARG A 1 349 ? -21.972 -1.781 22.346 1.00 94.81 349 ARG A O 1
ATOM 2751 N N . LEU A 1 350 ? -19.988 -0.765 22.165 1.00 95.44 350 LEU A N 1
ATOM 2752 C CA . LEU A 1 350 ? -20.076 -0.045 23.437 1.00 95.44 350 LEU A CA 1
ATOM 2753 C C . LEU A 1 350 ? -21.279 0.915 23.491 1.00 95.44 350 LEU A C 1
ATOM 2755 O O . LEU A 1 350 ? -21.974 0.974 24.508 1.00 95.44 350 LEU A O 1
ATOM 2759 N N . LEU A 1 351 ? -21.541 1.642 22.400 1.00 95.50 351 LEU A N 1
ATOM 2760 C CA . LEU A 1 351 ? -22.673 2.567 22.254 1.00 95.50 351 LEU A CA 1
ATOM 2761 C C . LEU A 1 351 ? -24.028 1.853 22.202 1.00 95.50 351 LEU A C 1
ATOM 2763 O O . LEU A 1 351 ? -25.026 2.426 22.632 1.00 95.50 351 LEU A O 1
ATOM 2767 N N . SER A 1 352 ? -24.065 0.595 21.752 1.00 92.81 352 SER A N 1
ATOM 2768 C CA . SER A 1 352 ? -25.261 -0.254 21.844 1.00 92.81 352 SER A CA 1
ATOM 2769 C C . SER A 1 352 ? -25.609 -0.670 23.284 1.00 92.81 352 SER A C 1
ATOM 2771 O O . SER A 1 352 ? -26.644 -1.294 23.500 1.00 92.81 352 SER A O 1
ATOM 2773 N N . ALA A 1 353 ? -24.783 -0.262 24.260 1.00 83.69 353 ALA A N 1
ATOM 2774 C CA . ALA A 1 353 ? -24.930 -0.503 25.691 1.00 83.69 353 ALA A CA 1
ATOM 2775 C C . ALA A 1 353 ? -24.966 -2.006 26.031 1.00 83.69 353 ALA A C 1
ATOM 2777 O O . ALA A 1 353 ? -26.024 -2.529 26.391 1.00 83.69 353 ALA A O 1
ATOM 2778 N N . PRO A 1 354 ? -23.817 -2.712 25.939 1.00 81.69 354 PRO A N 1
ATOM 2779 C CA . PRO A 1 354 ? -23.762 -4.135 26.245 1.00 81.69 354 PRO A CA 1
ATOM 2780 C C . PRO A 1 354 ? -24.224 -4.380 27.684 1.00 81.69 354 PRO A C 1
ATOM 2782 O O . PRO A 1 354 ? -23.905 -3.613 28.597 1.00 81.69 354 PRO A O 1
ATOM 2785 N N . ALA A 1 355 ? -24.990 -5.453 27.881 1.00 80.12 355 ALA A N 1
ATOM 2786 C CA . ALA A 1 355 ? -25.576 -5.774 29.180 1.00 80.12 355 ALA A CA 1
ATOM 2787 C C . ALA A 1 355 ? -24.528 -6.231 30.211 1.00 80.12 355 ALA A C 1
ATOM 2789 O O . ALA A 1 355 ? -24.758 -6.079 31.411 1.00 80.12 355 ALA A O 1
ATOM 2790 N N . ASP A 1 356 ? -23.395 -6.783 29.760 1.00 93.31 356 ASP A N 1
ATOM 2791 C CA . ASP A 1 356 ? -22.302 -7.233 30.622 1.00 93.31 356 ASP A CA 1
ATOM 2792 C C . ASP A 1 356 ? -21.336 -6.073 30.965 1.00 93.31 356 ASP A C 1
ATOM 2794 O O . ASP A 1 356 ? -20.685 -5.513 30.074 1.00 93.31 356 ASP A O 1
ATOM 2798 N N . PRO A 1 357 ? -21.175 -5.715 32.254 1.00 93.81 357 PRO A N 1
ATOM 2799 C CA . PRO A 1 357 ? -20.199 -4.718 32.688 1.00 93.81 357 PRO A CA 1
ATOM 2800 C C . PRO A 1 357 ? -18.745 -5.057 32.331 1.00 93.81 357 PRO A C 1
ATOM 2802 O O . PRO A 1 357 ? -17.954 -4.139 32.120 1.00 93.81 357 PRO A O 1
ATOM 2805 N N . ARG A 1 358 ? -18.374 -6.345 32.253 1.00 94.75 358 ARG A N 1
ATOM 2806 C CA . ARG A 1 358 ? -17.017 -6.766 31.855 1.00 94.75 358 ARG A CA 1
ATOM 2807 C C . ARG A 1 358 ? -16.755 -6.462 30.397 1.00 94.75 358 ARG A C 1
ATOM 2809 O O . ARG A 1 358 ? -15.705 -5.919 30.075 1.00 94.75 358 ARG A O 1
ATOM 2816 N N . GLU A 1 359 ? -17.727 -6.752 29.542 1.00 95.81 359 GLU A N 1
ATOM 2817 C CA . GLU A 1 359 ? -17.680 -6.395 28.130 1.00 95.81 359 GLU A CA 1
ATOM 2818 C C . GLU A 1 359 ? -17.536 -4.885 27.937 1.00 95.81 359 GLU A C 1
ATOM 2820 O O . GLU A 1 359 ? -16.632 -4.428 27.239 1.00 95.81 359 GLU A O 1
ATOM 2825 N N . ARG A 1 360 ? -18.381 -4.099 28.618 1.00 95.88 360 ARG A N 1
ATOM 2826 C CA . ARG A 1 360 ? -18.311 -2.632 28.590 1.00 95.88 360 ARG A CA 1
ATOM 2827 C C . ARG A 1 360 ? -16.909 -2.127 28.945 1.00 95.88 360 ARG A C 1
ATOM 2829 O O . ARG A 1 360 ? -16.376 -1.253 28.264 1.00 95.88 360 ARG A O 1
ATOM 2836 N N . LEU A 1 361 ? -16.334 -2.678 30.010 1.00 95.56 361 LEU A N 1
ATOM 2837 C CA . LEU A 1 361 ? -15.015 -2.322 30.516 1.00 95.56 361 LEU A CA 1
ATOM 2838 C C . LEU A 1 361 ? -13.903 -2.654 29.516 1.00 95.56 361 LEU A C 1
ATOM 2840 O O . LEU A 1 361 ? -13.108 -1.775 29.193 1.00 95.56 361 LEU A O 1
ATOM 2844 N N . VAL A 1 362 ? -13.859 -3.879 28.985 1.00 95.56 362 VAL A N 1
ATOM 2845 C CA . VAL A 1 362 ? -12.783 -4.265 28.056 1.00 95.56 362 VAL A CA 1
ATOM 2846 C C . VAL A 1 362 ? -12.883 -3.568 26.706 1.00 95.56 362 VAL A C 1
ATOM 2848 O O . VAL A 1 362 ? -11.847 -3.239 26.141 1.00 95.56 362 VAL A O 1
ATOM 2851 N N . LEU A 1 363 ? -14.089 -3.255 26.216 1.00 97.00 363 LEU A N 1
ATOM 2852 C CA . LEU A 1 363 ? -14.254 -2.439 25.008 1.00 97.00 363 LEU A CA 1
ATOM 2853 C C . LEU A 1 363 ? -13.722 -1.016 25.218 1.00 97.00 363 LEU A C 1
ATOM 2855 O O . LEU A 1 363 ? -13.040 -0.485 24.347 1.00 97.00 363 LEU A O 1
ATOM 2859 N N . LEU A 1 364 ? -13.977 -0.402 26.379 1.00 96.38 364 LEU A N 1
ATOM 2860 C CA . LEU A 1 364 ? -13.436 0.921 26.699 1.00 96.38 364 LEU A CA 1
ATOM 2861 C C . LEU A 1 364 ? -11.903 0.899 26.812 1.00 96.38 364 LEU A C 1
ATOM 2863 O O . LEU A 1 364 ? -11.236 1.780 26.267 1.00 96.38 364 LEU A O 1
ATOM 2867 N N . VAL A 1 365 ? -11.349 -0.114 27.485 1.00 94.25 365 VAL A N 1
ATOM 2868 C CA . VAL A 1 365 ? -9.896 -0.309 27.600 1.00 94.25 365 VAL A CA 1
ATOM 2869 C C . VAL A 1 365 ? -9.272 -0.547 26.225 1.00 94.25 365 VAL A C 1
ATOM 2871 O O . VAL A 1 365 ? -8.258 0.068 25.918 1.00 94.25 365 VAL A O 1
ATOM 2874 N N . PHE A 1 366 ? -9.894 -1.364 25.371 1.00 94.56 366 PHE A N 1
ATOM 2875 C CA . PHE A 1 366 ? -9.454 -1.592 23.993 1.00 94.56 366 PHE A CA 1
ATOM 2876 C C . PHE A 1 366 ? -9.418 -0.290 23.185 1.00 94.56 366 PHE A C 1
ATOM 2878 O O . PHE A 1 366 ? -8.404 0.011 22.560 1.00 94.56 366 PHE A O 1
ATOM 2885 N N . LEU A 1 367 ? -10.484 0.518 23.233 1.00 95.19 367 LEU A N 1
ATOM 2886 C CA . LEU A 1 367 ? -10.526 1.808 22.537 1.00 95.19 367 LEU A CA 1
ATOM 2887 C C . LEU A 1 367 ? -9.396 2.726 22.998 1.00 95.19 367 LEU A C 1
ATOM 2889 O O . LEU A 1 367 ? -8.703 3.308 22.166 1.00 95.19 367 LEU A O 1
ATOM 2893 N N . PHE A 1 368 ? -9.178 2.833 24.308 1.00 93.94 368 PHE A N 1
ATOM 2894 C CA . PHE A 1 368 ? -8.079 3.628 24.840 1.00 93.94 368 PHE A CA 1
ATOM 2895 C C . PHE A 1 368 ? -6.713 3.085 24.409 1.00 93.94 368 PHE A C 1
ATOM 2897 O O . PHE A 1 368 ? -5.895 3.842 23.894 1.00 93.94 368 PHE A O 1
ATOM 2904 N N . TRP A 1 369 ? -6.486 1.780 24.547 1.00 90.75 369 TRP A N 1
ATOM 2905 C CA . TRP A 1 369 ? -5.237 1.129 24.164 1.00 90.75 369 TRP A CA 1
ATOM 2906 C C . TRP A 1 369 ? -4.931 1.326 22.676 1.00 90.75 369 TRP A C 1
ATOM 2908 O O . TRP A 1 369 ? -3.819 1.721 22.333 1.00 90.75 369 TRP A O 1
ATOM 2918 N N . SER A 1 370 ? -5.928 1.164 21.802 1.00 88.25 370 SER A N 1
ATOM 2919 C CA . SER A 1 370 ? -5.787 1.386 20.357 1.00 88.25 370 SER A CA 1
ATOM 2920 C C . SER A 1 370 ? -5.301 2.798 20.013 1.00 88.25 370 SER A C 1
ATOM 2922 O O . SER A 1 370 ? -4.565 2.989 19.050 1.00 88.25 370 SER A O 1
ATOM 2924 N N . ARG A 1 371 ? -5.692 3.795 20.816 1.00 88.12 371 ARG A N 1
ATOM 2925 C CA . ARG A 1 371 ? -5.304 5.196 20.640 1.00 88.12 371 ARG A CA 1
ATOM 2926 C C . ARG A 1 371 ? -3.979 5.536 21.287 1.00 88.12 371 ARG A C 1
ATOM 2928 O O . ARG A 1 371 ? -3.198 6.290 20.724 1.00 88.12 371 ARG A O 1
ATOM 2935 N N . TRP A 1 372 ? -3.744 4.995 22.472 1.00 84.06 372 TRP A N 1
ATOM 2936 C CA . TRP A 1 372 ? -2.511 5.209 23.205 1.00 84.06 372 TRP A CA 1
ATOM 2937 C C . TRP A 1 372 ? -1.317 4.570 22.488 1.00 84.06 372 TRP A C 1
ATOM 2939 O O . TRP A 1 372 ? -0.242 5.158 22.481 1.00 84.06 372 TRP A O 1
ATOM 2949 N N . ARG A 1 373 ? -1.505 3.386 21.882 1.00 77.06 373 ARG A N 1
ATOM 2950 C CA . ARG A 1 373 ? -0.448 2.652 21.166 1.00 77.06 373 ARG A CA 1
ATOM 2951 C C . ARG A 1 373 ? 0.112 3.463 20.004 1.00 77.06 373 ARG A C 1
ATOM 2953 O O . ARG A 1 373 ? 1.317 3.458 19.787 1.00 77.06 373 ARG A O 1
ATOM 2960 N N . ASP A 1 374 ? -0.768 4.123 19.264 1.00 72.56 374 ASP A N 1
ATOM 2961 C CA . ASP A 1 374 ? -0.404 4.876 18.074 1.00 72.56 374 ASP A CA 1
ATOM 2962 C C . ASP A 1 374 ? -1.077 6.257 18.102 1.00 72.56 374 ASP A C 1
ATOM 2964 O O . ASP A 1 374 ? -2.096 6.495 17.437 1.00 72.56 374 ASP A O 1
ATOM 2968 N N . PRO A 1 375 ? -0.541 7.178 18.926 1.00 69.06 375 PRO A N 1
ATOM 2969 C CA . PRO A 1 375 ? -1.120 8.503 19.078 1.00 69.06 375 PRO A CA 1
ATOM 2970 C C . PRO A 1 375 ? -0.930 9.350 17.812 1.00 69.06 375 PRO A C 1
ATOM 2972 O O . PRO A 1 375 ? -1.681 10.302 17.612 1.00 69.06 375 PRO A O 1
ATOM 2975 N N . GLN A 1 376 ? 0.037 9.000 16.952 1.00 66.12 376 GLN A N 1
ATOM 2976 C CA . GLN A 1 376 ? 0.320 9.706 15.699 1.00 66.12 376 GLN A CA 1
ATOM 2977 C C . GLN A 1 376 ? -0.611 9.266 14.562 1.00 66.12 376 GLN A C 1
ATOM 2979 O O . GLN A 1 376 ? -0.928 10.073 13.685 1.00 66.12 376 GLN A O 1
ATOM 2984 N N . ARG A 1 377 ? -1.116 8.024 14.577 1.00 70.62 377 ARG A N 1
ATOM 2985 C CA . ARG A 1 377 ? -2.103 7.565 13.593 1.00 70.62 377 ARG A CA 1
ATOM 2986 C C . ARG A 1 377 ? -3.431 8.274 13.794 1.00 70.62 377 ARG A C 1
ATOM 2988 O O . ARG A 1 377 ? -4.162 8.046 14.764 1.00 70.62 377 ARG A O 1
ATOM 2995 N N . VAL A 1 378 ? -3.753 9.138 12.839 1.00 70.38 378 VAL A N 1
ATOM 2996 C CA . VAL A 1 378 ? -5.021 9.863 12.771 1.00 70.38 378 VAL A CA 1
ATOM 2997 C C . VAL A 1 378 ? -6.119 8.898 12.329 1.00 70.38 378 VAL A C 1
ATOM 2999 O O . VAL A 1 378 ? -6.076 8.357 11.225 1.00 70.38 378 VAL A O 1
ATOM 3002 N N . LEU A 1 379 ? -7.132 8.694 13.177 1.00 74.38 379 LEU A N 1
ATOM 3003 C CA . LEU A 1 379 ? -8.322 7.950 12.769 1.00 74.38 379 LEU A CA 1
ATOM 3004 C C . LEU A 1 379 ? -9.095 8.732 11.696 1.00 74.38 379 LEU A C 1
ATOM 3006 O O . LEU A 1 379 ? -9.262 9.949 11.834 1.00 74.38 379 LEU A O 1
ATOM 3010 N N . PRO A 1 380 ? -9.654 8.057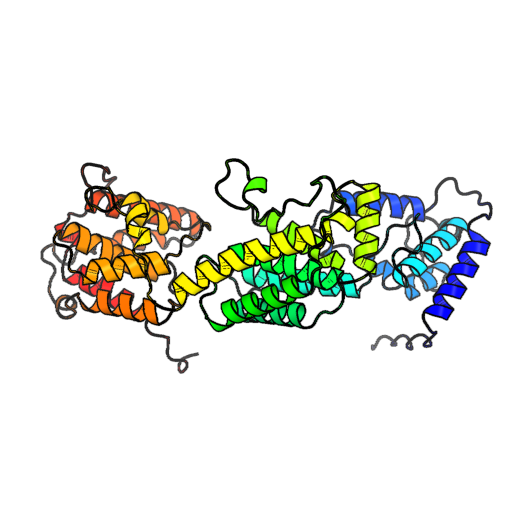 10.674 1.00 74.00 380 PRO A N 1
ATOM 3011 C CA . PRO A 1 380 ? -10.584 8.688 9.747 1.00 74.00 380 PRO A CA 1
ATOM 3012 C C . PRO A 1 380 ? -11.708 9.394 10.509 1.00 74.00 380 PRO A C 1
ATOM 3014 O O . PRO A 1 380 ? -12.275 8.821 11.442 1.00 74.00 380 PRO A O 1
ATOM 3017 N N . ALA A 1 381 ? -12.059 10.620 10.107 1.00 77.75 381 ALA A N 1
ATOM 3018 C CA . ALA A 1 381 ? -12.993 11.468 10.856 1.00 77.75 381 ALA A CA 1
ATOM 3019 C C . ALA A 1 381 ? -14.313 10.768 11.264 1.00 77.75 381 ALA A C 1
ATOM 3021 O O . ALA A 1 381 ? -14.701 10.896 12.425 1.00 77.75 381 ALA A O 1
ATOM 3022 N N . PRO A 1 382 ? -14.976 9.962 10.405 1.00 78.31 382 PRO A N 1
ATOM 3023 C CA . PRO A 1 382 ? -16.183 9.235 10.807 1.00 78.31 382 PRO A CA 1
ATOM 3024 C C . PRO A 1 382 ? -15.947 8.223 11.939 1.00 78.31 382 PRO A C 1
ATOM 3026 O O . PRO A 1 382 ? -16.805 8.050 12.798 1.00 78.31 382 PRO A O 1
ATOM 3029 N N . ILE A 1 383 ? -14.785 7.565 11.955 1.00 84.81 383 ILE A N 1
ATOM 3030 C CA . ILE A 1 383 ? -14.400 6.623 13.013 1.00 84.81 383 ILE A CA 1
ATOM 3031 C C . ILE A 1 383 ? -14.052 7.399 14.283 1.00 84.81 383 ILE A C 1
ATOM 3033 O O . ILE A 1 383 ? -14.520 7.046 15.363 1.00 84.81 383 ILE A O 1
ATOM 3037 N N . ALA A 1 384 ? -13.289 8.488 14.152 1.00 87.25 384 ALA A N 1
ATOM 3038 C CA . ALA A 1 384 ? -12.936 9.353 15.272 1.00 87.25 384 ALA A CA 1
ATOM 3039 C C . ALA A 1 384 ? -14.182 9.889 15.998 1.00 87.25 384 ALA A C 1
ATOM 3041 O O . ALA A 1 384 ? -14.203 9.889 17.225 1.00 87.25 384 ALA A O 1
ATOM 3042 N N . GLU A 1 385 ? -15.240 10.285 15.277 1.00 89.50 385 GLU A N 1
ATOM 3043 C CA . GLU A 1 385 ? -16.506 10.712 15.893 1.00 89.50 385 GLU A CA 1
ATOM 3044 C C . GLU A 1 385 ? -17.205 9.590 16.671 1.00 89.50 385 GLU A C 1
ATOM 3046 O O . GLU A 1 385 ? -17.694 9.824 17.778 1.00 89.50 385 GLU A O 1
ATOM 3051 N N . GLU A 1 386 ? -17.234 8.367 16.138 1.00 92.25 386 GLU A N 1
ATOM 3052 C CA . GLU A 1 386 ? -17.839 7.216 16.819 1.00 92.25 386 GLU A CA 1
ATOM 3053 C C . GLU A 1 386 ? -17.049 6.832 18.081 1.00 92.25 386 GLU A C 1
ATOM 3055 O O . GLU A 1 386 ? -17.636 6.649 19.151 1.00 92.25 386 GLU A O 1
ATOM 3060 N N . VAL A 1 387 ? -15.714 6.798 17.999 1.00 94.12 387 VAL A N 1
ATOM 3061 C CA . VAL A 1 387 ? -14.835 6.561 19.157 1.00 94.12 387 VAL A CA 1
ATOM 3062 C C . VAL A 1 387 ? -14.983 7.685 20.191 1.00 94.12 387 VAL A C 1
ATOM 3064 O O . VAL A 1 387 ? -15.081 7.424 21.393 1.00 94.12 387 VAL A O 1
ATOM 3067 N N . ARG A 1 388 ? -15.096 8.943 19.749 1.00 95.62 388 ARG A N 1
ATOM 3068 C CA . ARG A 1 388 ? -15.348 10.091 20.630 1.00 95.62 388 ARG A CA 1
ATOM 3069 C C . ARG A 1 388 ? -16.696 9.972 21.338 1.00 95.62 388 ARG A C 1
ATOM 3071 O O . ARG A 1 388 ? -16.788 10.252 22.533 1.00 95.62 388 ARG A O 1
ATOM 3078 N N . ALA A 1 389 ? -17.742 9.551 20.629 1.00 96.00 389 ALA A N 1
ATOM 3079 C CA . ALA A 1 389 ? -19.054 9.299 21.216 1.00 96.00 389 ALA A CA 1
ATOM 3080 C C . ALA A 1 389 ? -18.997 8.181 22.270 1.00 96.00 389 ALA A C 1
ATOM 3082 O O . ALA A 1 389 ? -19.573 8.336 23.345 1.00 96.00 389 ALA A O 1
ATOM 3083 N N . ALA A 1 390 ? -18.256 7.103 22.002 1.00 96.69 390 ALA A N 1
ATOM 3084 C CA . ALA A 1 390 ? -18.021 6.013 22.945 1.00 96.69 390 ALA A CA 1
ATOM 3085 C C . ALA A 1 390 ? -17.344 6.491 24.246 1.00 96.69 390 ALA A C 1
ATOM 3087 O O . ALA A 1 390 ? -17.867 6.226 25.334 1.00 96.69 390 ALA A O 1
ATOM 3088 N N . PHE A 1 391 ? -16.251 7.261 24.162 1.00 97.19 391 PHE A N 1
ATOM 3089 C CA . PHE A 1 391 ? -15.593 7.831 25.349 1.00 97.19 391 PHE A CA 1
ATOM 3090 C C . PHE A 1 391 ? -16.506 8.776 26.140 1.00 97.19 391 PHE A C 1
ATOM 3092 O O . PHE A 1 391 ? -16.515 8.738 27.369 1.00 97.19 391 PHE A O 1
ATOM 3099 N N . ARG A 1 392 ? -17.348 9.563 25.459 1.00 96.25 392 ARG A N 1
ATOM 3100 C CA . ARG A 1 392 ? -18.333 10.459 26.098 1.00 96.25 392 ARG A CA 1
ATOM 3101 C C . ARG A 1 392 ? -19.438 9.731 26.873 1.00 96.25 392 ARG A C 1
ATOM 3103 O O . ARG A 1 392 ? -20.199 10.386 27.578 1.00 96.25 392 ARG A O 1
ATOM 3110 N N . THR A 1 393 ? -19.539 8.403 26.776 1.00 95.94 393 THR A N 1
ATOM 3111 C CA . THR A 1 393 ? -20.445 7.618 27.635 1.00 95.94 393 THR A CA 1
ATOM 3112 C C . THR A 1 393 ? -19.917 7.423 29.059 1.00 95.94 393 THR A C 1
ATOM 3114 O O . THR A 1 393 ? -20.636 6.892 29.907 1.00 95.94 393 THR A O 1
ATOM 3117 N N . VAL A 1 394 ? -18.666 7.806 29.329 1.00 96.31 394 VAL A N 1
ATOM 3118 C CA . VAL A 1 394 ? -18.061 7.775 30.662 1.00 96.31 394 VAL A CA 1
ATOM 3119 C C . VAL A 1 394 ? -18.298 9.114 31.355 1.00 96.31 394 VAL A C 1
ATOM 3121 O O . VAL A 1 394 ? -18.121 10.164 30.746 1.00 96.31 394 VAL A O 1
ATOM 3124 N N . ASP A 1 395 ? -18.699 9.080 32.627 1.00 95.62 395 ASP A N 1
ATOM 3125 C CA . ASP A 1 395 ? -18.944 10.287 33.418 1.00 95.62 395 ASP A CA 1
ATOM 3126 C C . ASP A 1 395 ? -17.624 11.020 33.735 1.00 95.62 395 ASP A C 1
ATOM 3128 O O . ASP A 1 395 ? -16.825 10.515 34.532 1.00 95.62 395 ASP A O 1
ATOM 3132 N N . PRO A 1 396 ? -17.383 12.222 33.176 1.00 94.06 396 PRO A N 1
ATOM 3133 C CA . PRO A 1 396 ? -16.158 12.966 33.445 1.00 94.06 396 PRO A CA 1
ATOM 3134 C C . PRO A 1 396 ? -16.081 13.490 34.888 1.00 94.06 396 PRO A C 1
ATOM 3136 O O . PRO A 1 396 ? -14.983 13.759 35.375 1.00 94.06 396 PRO A O 1
ATOM 3139 N N . ALA A 1 397 ? -17.204 13.617 35.610 1.00 94.50 397 ALA A N 1
ATOM 3140 C CA . ALA A 1 397 ? -17.201 14.095 36.996 1.00 94.50 397 ALA A CA 1
ATOM 3141 C C . ALA A 1 397 ? -16.484 13.123 37.952 1.00 94.50 397 ALA A C 1
ATOM 3143 O O . ALA A 1 397 ? -15.996 13.528 39.014 1.00 94.50 397 ALA A O 1
ATOM 3144 N N . ALA A 1 398 ? -16.356 11.852 37.562 1.00 93.62 398 ALA A N 1
ATOM 3145 C CA . ALA A 1 398 ? -15.651 10.843 38.338 1.00 93.62 398 ALA A CA 1
ATOM 3146 C C . ALA A 1 398 ? -14.142 11.124 38.481 1.00 93.62 398 ALA A C 1
ATOM 3148 O O . ALA A 1 398 ? -13.543 10.643 39.441 1.00 93.62 398 ALA A O 1
ATOM 3149 N N . LEU A 1 399 ? -13.540 11.954 37.614 1.00 90.81 399 LEU A N 1
ATOM 3150 C CA . LEU A 1 399 ? -12.133 12.374 37.728 1.00 90.81 399 LEU A CA 1
ATOM 3151 C C . LEU A 1 399 ? -11.814 13.040 39.075 1.00 90.81 399 LEU A C 1
ATOM 3153 O O . LEU A 1 399 ? -10.729 12.845 39.621 1.00 90.81 399 LEU A O 1
ATOM 3157 N N . GLY A 1 400 ? -12.759 13.821 39.609 1.00 89.00 400 GLY A N 1
ATOM 3158 C CA . GLY A 1 400 ? -12.613 14.529 40.885 1.00 89.00 400 GLY A CA 1
ATOM 3159 C C . GLY A 1 400 ? -13.066 13.728 42.107 1.00 89.00 400 GLY A C 1
ATOM 3160 O O . GLY A 1 400 ? -13.022 14.244 43.222 1.00 89.00 400 GLY A O 1
ATOM 3161 N N . SER A 1 401 ? -13.541 12.494 41.916 1.00 88.56 401 SER A N 1
ATOM 3162 C CA . SER A 1 401 ? -14.068 11.664 43.000 1.00 88.56 401 SER A CA 1
ATOM 3163 C C . SER A 1 401 ? -12.972 10.779 43.608 1.00 88.56 401 SER A C 1
ATOM 3165 O O . SER A 1 401 ? -12.145 10.246 42.870 1.00 88.56 401 SER A O 1
ATOM 3167 N N . PRO A 1 402 ? -12.955 10.567 44.938 1.00 88.62 402 PRO A N 1
ATOM 3168 C CA . PRO A 1 402 ? -12.009 9.648 45.561 1.00 88.62 402 PRO A CA 1
ATOM 3169 C C . PRO A 1 402 ? -12.283 8.199 45.136 1.00 88.62 402 PRO A C 1
ATOM 3171 O O . PRO A 1 402 ? -13.437 7.776 45.002 1.00 88.62 402 PRO A O 1
ATOM 3174 N N . CYS A 1 403 ? -11.217 7.418 44.965 1.00 90.06 403 CYS A N 1
ATOM 3175 C CA . CYS A 1 403 ? -11.315 6.004 44.617 1.00 90.06 403 CYS A CA 1
ATOM 3176 C C . CYS A 1 403 ? -11.754 5.164 45.823 1.00 90.06 403 CYS A C 1
ATOM 3178 O O . CYS A 1 403 ? -11.276 5.350 46.942 1.00 90.06 403 CYS A O 1
ATOM 3180 N N . ARG A 1 404 ? -12.633 4.179 45.600 1.00 86.12 404 ARG A N 1
ATOM 3181 C CA . ARG A 1 404 ? -13.096 3.273 46.672 1.00 86.12 404 ARG A CA 1
ATOM 3182 C C . ARG A 1 404 ? -12.005 2.331 47.180 1.00 86.12 404 ARG A C 1
ATOM 3184 O O . ARG A 1 404 ? -12.061 1.923 48.334 1.00 86.12 404 ARG A O 1
ATOM 3191 N N . HIS A 1 405 ? -11.030 2.016 46.333 1.00 81.75 405 HIS A N 1
ATOM 3192 C CA . HIS A 1 405 ? -9.850 1.216 46.666 1.00 81.75 405 HIS A CA 1
ATOM 3193 C C . HIS A 1 405 ? -8.676 2.077 47.185 1.00 81.75 405 HIS A C 1
ATOM 3195 O O . HIS A 1 405 ? -7.565 1.580 47.339 1.00 81.75 405 HIS A O 1
ATOM 3201 N N . GLY A 1 406 ? -8.918 3.361 47.489 1.00 86.06 406 GLY A N 1
ATOM 3202 C CA . GLY A 1 406 ? -7.879 4.341 47.819 1.00 86.06 406 GLY A CA 1
ATOM 3203 C C . GLY A 1 406 ? -7.192 4.908 46.575 1.00 86.06 406 GLY A C 1
ATOM 3204 O O . GLY A 1 406 ? -7.404 4.420 45.469 1.00 86.06 406 GLY A O 1
ATOM 3205 N N . ASP A 1 407 ? -6.361 5.938 46.750 1.00 77.38 407 ASP A N 1
ATOM 3206 C CA . ASP A 1 407 ? -5.583 6.567 45.664 1.00 77.38 407 ASP A CA 1
ATOM 3207 C C . ASP A 1 407 ? -4.375 5.709 45.230 1.00 77.38 407 ASP A C 1
ATOM 3209 O O . ASP A 1 407 ? -3.302 6.220 44.907 1.00 77.38 407 ASP A O 1
ATOM 3213 N N . THR A 1 408 ? -4.527 4.384 45.259 1.00 76.62 408 THR A N 1
ATOM 3214 C CA . THR A 1 408 ? -3.571 3.467 44.646 1.00 76.62 408 THR A CA 1
ATOM 3215 C C . THR A 1 408 ? -3.525 3.712 43.136 1.00 76.62 408 THR A C 1
ATOM 3217 O O . THR A 1 408 ? -4.559 4.043 42.545 1.00 76.62 408 THR A O 1
ATOM 3220 N N . PRO A 1 409 ? -2.353 3.553 42.493 1.00 83.12 409 PRO A N 1
ATOM 3221 C CA . PRO A 1 409 ? -2.257 3.673 41.045 1.00 83.12 409 PRO A CA 1
ATOM 3222 C C . PRO A 1 409 ? -3.243 2.726 40.354 1.00 83.12 409 PRO A C 1
ATOM 3224 O O . PRO A 1 409 ? -3.421 1.581 40.787 1.00 83.12 409 PRO A O 1
ATOM 3227 N N . HIS A 1 410 ? -3.903 3.211 39.305 1.00 87.50 410 HIS A N 1
ATOM 3228 C CA . HIS A 1 410 ? -4.877 2.406 38.586 1.00 87.50 410 HIS A CA 1
ATOM 3229 C C . HIS A 1 410 ? -4.188 1.311 37.759 1.00 87.50 410 HIS A C 1
ATOM 3231 O O . HIS A 1 410 ? -3.011 1.454 37.409 1.00 87.50 410 HIS A O 1
ATOM 3237 N N . PRO A 1 411 ? -4.911 0.229 37.410 1.00 86.69 411 PRO A N 1
ATOM 3238 C CA . PRO A 1 411 ? -4.330 -0.904 36.697 1.00 86.69 411 PRO A CA 1
ATOM 3239 C C . PRO A 1 411 ? -3.558 -0.514 35.435 1.00 86.69 411 PRO A C 1
ATOM 3241 O O . PRO A 1 411 ? -2.472 -1.040 35.197 1.00 86.69 411 PRO A O 1
ATOM 3244 N N . TRP A 1 412 ? -4.083 0.437 34.653 1.00 85.81 412 TRP A N 1
ATOM 3245 C CA . TRP A 1 412 ? -3.422 0.879 33.429 1.00 85.81 412 TRP A CA 1
ATOM 3246 C C . TRP A 1 412 ? -2.099 1.604 33.688 1.00 85.81 412 TRP A C 1
ATOM 3248 O O . TRP A 1 412 ? -1.117 1.345 32.998 1.00 85.81 412 TRP A O 1
ATOM 3258 N N . ASP A 1 413 ? -2.048 2.479 34.695 1.00 84.25 413 ASP A N 1
ATOM 3259 C CA . ASP A 1 413 ? -0.838 3.242 35.015 1.00 84.25 413 ASP A CA 1
ATOM 3260 C C . ASP A 1 413 ? 0.304 2.302 35.444 1.00 84.25 413 ASP A C 1
ATOM 3262 O O . ASP A 1 413 ? 1.441 2.461 35.007 1.00 84.25 413 ASP A O 1
ATOM 3266 N N . LEU A 1 414 ? -0.004 1.260 36.226 1.00 78.94 414 LEU A N 1
ATOM 3267 C CA . LEU A 1 414 ? 0.997 0.296 36.702 1.00 78.94 414 LEU A CA 1
ATOM 3268 C C . LEU A 1 414 ? 1.497 -0.659 35.631 1.00 78.94 414 LEU A C 1
ATOM 3270 O O . LEU A 1 414 ? 2.669 -1.032 35.657 1.00 78.94 414 LEU A O 1
ATOM 3274 N N . LEU A 1 415 ? 0.628 -1.064 34.704 1.00 77.31 415 LEU A N 1
ATOM 3275 C CA . LEU A 1 415 ? 1.062 -1.893 33.588 1.00 77.31 415 LEU A CA 1
ATOM 3276 C C . LEU A 1 415 ? 2.105 -1.148 32.746 1.00 77.31 415 LEU A C 1
ATOM 3278 O O . LEU A 1 415 ? 3.007 -1.787 32.226 1.00 77.31 415 LEU A O 1
ATOM 3282 N N . TRP A 1 416 ? 1.999 0.179 32.627 1.00 71.88 416 TRP A N 1
ATOM 3283 C CA . TRP A 1 416 ? 2.751 0.969 31.651 1.00 71.88 416 TRP A CA 1
ATOM 3284 C C . TRP A 1 416 ? 3.920 1.783 32.209 1.00 71.88 416 TRP A C 1
ATOM 3286 O O . TRP A 1 416 ? 4.890 2.011 31.487 1.00 71.88 416 TRP A O 1
ATOM 3296 N N . ASP A 1 417 ? 3.892 2.193 33.480 1.00 68.44 417 ASP A N 1
ATOM 3297 C CA . ASP A 1 417 ? 5.030 2.887 34.102 1.00 68.44 417 ASP A CA 1
ATOM 3298 C C . ASP A 1 417 ? 6.299 2.009 34.139 1.00 68.44 417 ASP A C 1
ATOM 3300 O O . ASP A 1 417 ? 7.411 2.537 34.171 1.00 68.44 417 ASP A O 1
ATOM 3304 N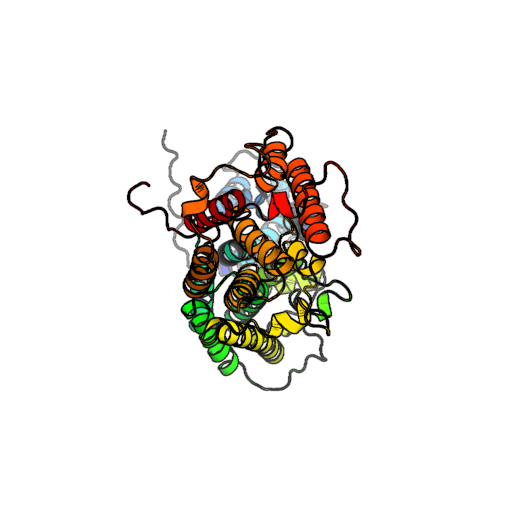 N . GLY A 1 418 ? 6.153 0.680 34.052 1.00 57.22 418 GLY A N 1
ATOM 3305 C CA . GLY A 1 418 ? 7.262 -0.271 33.916 1.00 57.22 418 GLY A CA 1
ATOM 3306 C C . GLY A 1 418 ? 7.986 -0.241 32.561 1.00 57.22 418 GLY A C 1
ATOM 3307 O O . GLY A 1 418 ? 9.111 -0.721 32.479 1.00 57.22 418 GLY A O 1
ATOM 3308 N N . ALA A 1 419 ? 7.399 0.355 31.515 1.00 56.38 419 ALA A N 1
ATOM 3309 C CA . ALA A 1 419 ? 7.989 0.421 30.171 1.00 56.38 419 ALA A CA 1
ATOM 3310 C C . ALA A 1 419 ? 8.958 1.604 29.962 1.00 56.38 419 ALA A C 1
ATOM 3312 O O . ALA A 1 419 ? 9.431 1.824 28.851 1.00 56.38 419 ALA A O 1
ATOM 3313 N N . ARG A 1 420 ? 9.232 2.400 31.006 1.00 55.44 420 ARG A N 1
ATOM 3314 C CA . ARG A 1 420 ? 10.036 3.633 30.925 1.00 55.44 420 ARG A CA 1
ATOM 3315 C C . ARG A 1 420 ? 11.551 3.440 31.050 1.00 55.44 420 ARG A C 1
ATOM 3317 O O . ARG A 1 420 ? 12.247 4.450 31.108 1.00 55.44 420 ARG A O 1
ATOM 3324 N N . ASP A 1 421 ? 12.065 2.213 31.111 1.00 58.00 421 ASP A N 1
ATOM 3325 C CA . ASP A 1 421 ? 13.516 1.987 31.088 1.00 58.00 421 ASP A CA 1
ATOM 3326 C C . ASP A 1 421 ? 14.062 2.258 29.667 1.00 58.00 421 ASP A C 1
ATOM 3328 O O . ASP A 1 421 ? 13.710 1.533 28.730 1.00 58.00 421 ASP A O 1
ATOM 3332 N N . PRO A 1 422 ? 14.866 3.323 29.473 1.00 56.59 422 PRO A N 1
ATOM 3333 C CA . PRO A 1 422 ? 15.312 3.746 28.152 1.00 56.59 422 PRO A CA 1
ATOM 3334 C C . PRO A 1 422 ? 16.374 2.828 27.534 1.00 56.59 422 PRO A C 1
ATOM 3336 O O . PRO A 1 422 ? 16.617 2.942 26.333 1.00 56.59 422 PRO A O 1
ATOM 3339 N N . ASP A 1 423 ? 16.979 1.919 28.307 1.00 62.34 423 ASP A N 1
ATOM 3340 C CA . ASP A 1 423 ? 18.071 1.068 27.820 1.00 62.34 423 ASP A CA 1
ATOM 3341 C C . ASP A 1 423 ? 17.572 -0.203 27.090 1.00 62.34 423 ASP A C 1
ATOM 3343 O O . ASP A 1 423 ? 18.350 -0.835 26.375 1.00 62.34 423 ASP A O 1
ATOM 3347 N N . ASP A 1 424 ? 16.276 -0.546 27.189 1.00 64.25 424 ASP A N 1
ATOM 3348 C CA . ASP A 1 424 ? 15.656 -1.679 26.471 1.00 64.25 424 ASP A CA 1
ATOM 3349 C C . ASP A 1 424 ? 14.179 -1.420 26.111 1.00 64.25 424 ASP A C 1
ATOM 3351 O O . ASP A 1 424 ? 13.243 -2.086 26.565 1.00 64.25 424 ASP A O 1
ATOM 3355 N N . VAL A 1 425 ? 13.951 -0.383 25.303 1.00 66.31 425 VAL A N 1
ATOM 3356 C CA . VAL A 1 425 ? 12.604 0.095 24.944 1.00 66.31 425 VAL A CA 1
ATOM 3357 C C . VAL A 1 425 ? 11.770 -0.988 24.245 1.00 66.31 425 VAL A C 1
ATOM 3359 O O . VAL A 1 425 ? 10.560 -1.064 24.451 1.00 66.31 425 VAL A O 1
ATOM 3362 N N . VAL A 1 426 ? 12.395 -1.855 23.440 1.00 68.25 426 VAL A N 1
ATOM 3363 C CA . VAL A 1 426 ? 11.677 -2.849 22.627 1.00 68.25 426 VAL A CA 1
ATOM 3364 C C . VAL A 1 426 ? 11.267 -4.071 23.445 1.00 68.25 426 VAL A C 1
ATOM 3366 O O . VAL A 1 426 ? 10.105 -4.484 23.367 1.00 68.25 426 VAL A O 1
ATOM 3369 N N . GLU A 1 427 ? 12.171 -4.672 24.229 1.00 74.25 427 GLU A N 1
ATOM 3370 C CA . GLU A 1 427 ? 11.813 -5.852 25.022 1.00 74.25 427 GLU A CA 1
ATOM 3371 C C . GLU A 1 427 ? 10.853 -5.480 26.156 1.00 74.25 427 GLU A C 1
ATOM 3373 O O . GLU A 1 427 ? 9.863 -6.190 26.379 1.00 74.25 427 GLU A O 1
ATOM 3378 N N . ASN A 1 428 ? 11.057 -4.316 26.784 1.00 73.06 428 ASN A N 1
ATOM 3379 C CA . ASN A 1 428 ? 10.147 -3.805 27.804 1.00 73.06 428 ASN A CA 1
ATOM 3380 C C . ASN A 1 428 ? 8.768 -3.477 27.232 1.00 73.06 428 ASN A C 1
ATOM 3382 O O . ASN A 1 428 ? 7.773 -3.873 27.842 1.00 73.06 428 ASN A O 1
ATOM 3386 N N . ALA A 1 429 ? 8.665 -2.850 26.053 1.00 73.38 429 ALA A N 1
ATOM 3387 C CA . ALA A 1 429 ? 7.371 -2.624 25.403 1.00 73.38 429 ALA A CA 1
ATOM 3388 C C . ALA A 1 429 ? 6.633 -3.947 25.139 1.00 73.38 429 ALA A C 1
ATOM 3390 O O . ALA A 1 429 ? 5.454 -4.075 25.468 1.00 73.38 429 ALA A O 1
ATOM 3391 N N . ARG A 1 430 ? 7.338 -4.977 24.646 1.00 77.94 430 ARG A N 1
ATOM 3392 C CA . ARG A 1 430 ? 6.760 -6.313 24.411 1.00 77.94 430 ARG A CA 1
ATOM 3393 C C . ARG A 1 430 ? 6.304 -6.996 25.698 1.00 77.94 430 ARG A C 1
ATOM 3395 O O . ARG A 1 430 ? 5.248 -7.626 25.724 1.00 77.94 430 ARG A O 1
ATOM 3402 N N . ALA A 1 431 ? 7.110 -6.940 26.757 1.00 81.12 431 ALA A N 1
ATOM 3403 C CA . ALA A 1 431 ? 6.765 -7.540 28.044 1.00 81.12 431 ALA A CA 1
ATOM 3404 C C . ALA A 1 431 ? 5.534 -6.864 28.655 1.00 81.12 431 ALA A C 1
ATOM 3406 O O . ALA A 1 431 ? 4.604 -7.539 29.102 1.00 81.12 431 ALA A O 1
ATOM 3407 N N . THR A 1 432 ? 5.517 -5.539 28.585 1.00 79.56 432 THR A N 1
ATOM 3408 C CA . THR A 1 432 ? 4.441 -4.675 29.055 1.00 79.56 432 THR A CA 1
ATOM 3409 C C . THR A 1 432 ? 3.145 -4.976 28.299 1.00 79.56 432 THR A C 1
ATOM 3411 O O . THR A 1 432 ? 2.127 -5.303 28.908 1.00 79.56 432 THR A O 1
ATOM 3414 N N . GLU A 1 433 ? 3.194 -5.047 26.971 1.00 81.81 433 GLU A N 1
ATOM 3415 C CA . GLU A 1 433 ? 2.064 -5.446 26.131 1.00 81.81 433 GLU A CA 1
ATOM 3416 C C . GLU A 1 433 ? 1.517 -6.835 26.433 1.00 81.81 433 GLU A C 1
ATOM 3418 O O . GLU A 1 433 ? 0.306 -7.002 26.602 1.00 81.81 433 GLU A O 1
ATOM 3423 N N . ARG A 1 434 ? 2.393 -7.834 26.576 1.00 85.38 434 ARG A N 1
ATOM 3424 C CA . ARG A 1 434 ? 1.968 -9.175 26.988 1.00 85.38 434 ARG A CA 1
ATOM 3425 C C . ARG A 1 434 ? 1.266 -9.145 28.345 1.00 85.38 434 ARG A C 1
ATOM 3427 O O . ARG A 1 434 ? 0.279 -9.864 28.516 1.00 85.38 434 ARG A O 1
ATOM 3434 N N . ALA A 1 435 ? 1.735 -8.321 29.283 1.00 85.25 435 ALA A N 1
ATOM 3435 C CA . ALA A 1 435 ? 1.109 -8.164 30.591 1.00 85.25 435 ALA A CA 1
ATOM 3436 C C . ALA A 1 435 ? -0.277 -7.508 30.487 1.00 85.25 435 ALA A C 1
ATOM 3438 O O . ALA A 1 435 ? -1.237 -8.057 31.030 1.00 85.25 435 ALA A O 1
ATOM 3439 N N . ALA A 1 436 ? -0.421 -6.410 29.733 1.00 85.50 436 ALA A N 1
ATOM 3440 C CA . ALA A 1 436 ? -1.723 -5.777 29.499 1.00 85.50 436 ALA A CA 1
ATOM 3441 C C . ALA A 1 436 ? -2.702 -6.722 28.798 1.00 85.50 436 ALA A C 1
ATOM 3443 O O . ALA A 1 436 ? -3.833 -6.877 29.255 1.00 85.50 436 ALA A O 1
ATOM 3444 N N . ARG A 1 437 ? -2.257 -7.429 27.753 1.00 88.75 437 ARG A N 1
ATOM 3445 C CA . ARG A 1 437 ? -3.070 -8.426 27.046 1.00 88.75 437 ARG A CA 1
ATOM 3446 C C . ARG A 1 437 ? -3.573 -9.509 27.992 1.00 88.75 437 ARG A C 1
ATOM 3448 O O . ARG A 1 437 ? -4.764 -9.798 28.031 1.00 88.75 437 ARG A O 1
ATOM 3455 N N . THR A 1 438 ? -2.668 -10.084 28.780 1.00 89.19 438 THR A N 1
ATOM 3456 C CA . THR A 1 438 ? -3.002 -11.136 29.750 1.00 89.19 438 THR A CA 1
ATOM 3457 C C . THR A 1 438 ? -4.000 -10.625 30.788 1.00 89.19 438 THR A C 1
ATOM 3459 O O . THR A 1 438 ? -4.990 -11.298 31.071 1.00 89.19 438 THR A O 1
ATOM 3462 N N . ALA A 1 439 ? -3.791 -9.412 31.309 1.00 88.88 439 ALA A N 1
ATOM 3463 C CA . ALA A 1 439 ? -4.677 -8.797 32.290 1.00 88.88 439 ALA A CA 1
ATOM 3464 C C . ALA A 1 439 ? -6.081 -8.521 31.724 1.00 88.88 439 ALA A C 1
ATOM 3466 O O . ALA A 1 439 ? -7.069 -8.884 32.359 1.00 88.88 439 ALA A O 1
ATOM 3467 N N . VAL A 1 440 ? -6.186 -7.932 30.527 1.00 90.88 440 VAL A N 1
ATOM 3468 C CA . VAL A 1 440 ? -7.474 -7.626 29.876 1.00 90.88 440 VAL A CA 1
ATOM 3469 C C . VAL A 1 440 ? -8.227 -8.907 29.499 1.00 90.88 440 VAL A C 1
ATOM 3471 O O . VAL A 1 440 ? -9.434 -9.002 29.735 1.00 90.88 440 VAL A O 1
ATOM 3474 N N . ASN A 1 441 ? -7.529 -9.926 28.991 1.00 92.88 441 ASN A N 1
ATOM 3475 C CA . ASN A 1 441 ? -8.144 -11.210 28.647 1.00 92.88 441 ASN A CA 1
ATOM 3476 C C . ASN A 1 441 ? -8.701 -11.915 29.890 1.00 92.88 441 ASN A C 1
ATOM 3478 O O . ASN A 1 441 ? -9.853 -12.352 29.894 1.00 92.88 441 ASN A O 1
ATOM 3482 N N . ALA A 1 442 ? -7.927 -11.964 30.979 1.00 90.69 442 ALA A N 1
ATOM 3483 C CA . ALA A 1 442 ? -8.384 -12.554 32.233 1.00 90.69 442 ALA A CA 1
ATOM 3484 C C . ALA A 1 442 ? -9.478 -11.723 32.930 1.00 90.69 442 ALA A C 1
ATOM 3486 O O . ALA A 1 442 ? -10.332 -12.280 33.622 1.00 90.69 442 ALA A O 1
ATOM 3487 N N . LEU A 1 443 ? -9.511 -10.403 32.723 1.00 90.75 443 LEU A N 1
ATOM 3488 C CA . LEU A 1 443 ? -10.586 -9.531 33.203 1.00 90.75 443 LEU A CA 1
ATOM 3489 C C . LEU A 1 443 ? -11.932 -9.864 32.541 1.00 90.75 443 LEU A C 1
ATOM 3491 O O . LEU A 1 443 ? -12.962 -9.861 33.221 1.00 90.75 443 LEU A O 1
ATOM 3495 N N . TYR A 1 444 ? -11.938 -10.173 31.243 1.00 93.94 444 TYR A N 1
ATOM 3496 C CA . TYR A 1 444 ? -13.152 -10.560 30.523 1.00 93.94 444 TYR A CA 1
ATOM 3497 C C . TYR A 1 444 ? -13.548 -12.017 30.788 1.00 93.94 444 TYR A C 1
ATOM 3499 O O . TYR A 1 444 ? -14.672 -12.288 31.214 1.00 93.94 444 TYR A O 1
ATOM 3507 N N . ALA A 1 445 ? -12.610 -12.947 30.590 1.00 92.25 445 ALA A N 1
ATOM 3508 C CA . ALA A 1 445 ? -12.840 -14.388 30.647 1.00 92.25 445 ALA A CA 1
ATOM 3509 C C . ALA A 1 445 ? -11.893 -15.075 31.659 1.00 92.25 445 ALA A C 1
ATOM 3511 O O . ALA A 1 445 ? -11.014 -15.850 31.280 1.00 92.25 445 ALA A O 1
ATOM 3512 N N . PRO A 1 446 ? -12.091 -14.867 32.978 1.00 89.94 446 PRO A N 1
ATOM 3513 C CA . PRO A 1 446 ? -11.184 -15.356 34.030 1.00 89.94 446 PRO A CA 1
ATOM 3514 C C . PRO A 1 446 ? -11.108 -16.885 34.158 1.00 89.94 446 PRO A C 1
ATOM 3516 O O . PRO A 1 446 ? -10.277 -17.403 34.895 1.00 89.94 446 PRO A O 1
ATOM 3519 N N . ARG A 1 447 ? -12.013 -17.626 33.502 1.00 88.62 447 ARG A N 1
ATOM 3520 C CA . ARG A 1 447 ? -11.975 -19.099 33.441 1.00 88.62 447 ARG A CA 1
ATOM 3521 C C . ARG A 1 447 ? -11.171 -19.625 32.254 1.00 88.62 447 ARG A C 1
ATOM 3523 O O . ARG A 1 447 ? -10.824 -20.798 32.250 1.00 88.62 447 ARG A O 1
ATOM 3530 N N . GLU A 1 448 ? -10.948 -18.779 31.254 1.00 88.56 448 GLU A N 1
ATOM 3531 C CA . GLU A 1 448 ? -10.291 -19.121 29.991 1.00 88.56 448 GLU A CA 1
ATOM 3532 C C . GLU A 1 448 ? -8.833 -18.628 29.986 1.00 88.56 448 GLU A C 1
ATOM 3534 O O . GLU A 1 448 ? -7.986 -19.217 29.317 1.00 88.56 448 GLU A O 1
ATOM 3539 N N . HIS A 1 449 ? -8.515 -17.606 30.791 1.00 86.62 449 HIS A N 1
ATOM 3540 C CA . HIS A 1 449 ? -7.175 -17.031 30.900 1.00 86.62 449 HIS A CA 1
ATOM 3541 C C . HIS A 1 449 ? -6.726 -16.904 32.361 1.00 86.62 449 HIS A C 1
ATOM 3543 O O . HIS A 1 449 ? -7.436 -16.339 33.195 1.00 86.62 449 HIS A O 1
ATOM 3549 N N . GLU A 1 450 ? -5.525 -17.403 32.663 1.00 79.88 450 GLU A N 1
ATOM 3550 C CA . GLU A 1 450 ? -4.903 -17.277 33.984 1.00 79.88 450 GLU A CA 1
ATOM 3551 C C . GLU A 1 450 ? -4.241 -15.899 34.164 1.00 79.88 450 GLU A C 1
ATOM 3553 O O . GLU A 1 450 ? -3.554 -15.398 33.273 1.00 79.88 450 GLU A O 1
ATOM 3558 N N . LEU A 1 451 ? -4.417 -15.291 35.342 1.00 71.94 451 LEU A N 1
ATOM 3559 C CA . LEU A 1 451 ? -3.686 -14.084 35.741 1.00 71.94 451 LEU A CA 1
ATOM 3560 C C . LEU A 1 451 ? -2.273 -14.462 36.199 1.00 71.94 451 LEU A C 1
ATOM 3562 O O . LEU A 1 451 ? -2.111 -15.199 37.171 1.00 71.94 451 LEU A O 1
ATOM 3566 N N . ALA A 1 452 ? -1.248 -13.900 35.559 1.00 58.81 452 ALA A N 1
ATOM 3567 C CA . ALA A 1 452 ? 0.124 -13.970 36.051 1.00 58.81 452 ALA A CA 1
ATOM 3568 C C . ALA A 1 452 ? 0.432 -12.742 36.937 1.00 58.81 452 ALA A C 1
ATOM 3570 O O . ALA A 1 452 ? 0.491 -11.623 36.437 1.00 58.81 452 ALA A O 1
ATOM 3571 N N . GLY A 1 453 ? 0.661 -12.933 38.244 1.00 61.62 453 GLY A N 1
ATOM 3572 C CA . GLY A 1 453 ? 1.198 -11.889 39.138 1.00 61.62 453 GLY A CA 1
ATOM 3573 C C . GLY A 1 453 ? 0.170 -11.055 39.921 1.00 61.62 453 GLY A C 1
ATOM 3574 O O . GLY A 1 453 ? -0.906 -11.541 40.263 1.00 61.62 453 GLY A O 1
ATOM 3575 N N . ALA A 1 454 ? 0.552 -9.820 40.289 1.00 54.97 454 ALA A N 1
ATOM 3576 C CA . ALA A 1 454 ? -0.240 -8.914 41.128 1.00 54.97 454 ALA A CA 1
ATOM 3577 C C . ALA A 1 454 ? -1.579 -8.577 40.448 1.00 54.97 454 ALA A C 1
ATOM 3579 O O . ALA A 1 454 ? -1.639 -7.810 39.491 1.00 54.97 454 ALA A O 1
ATOM 3580 N N . SER A 1 455 ? -2.653 -9.207 40.922 1.00 66.44 455 SER A N 1
ATOM 3581 C CA . SER A 1 455 ? -3.972 -9.145 40.306 1.00 66.44 455 SER A CA 1
ATOM 3582 C C . SER A 1 455 ? -4.725 -7.892 40.739 1.00 66.44 455 SER A C 1
ATOM 3584 O O . SER A 1 455 ? -5.092 -7.767 41.909 1.00 66.44 455 SER A O 1
ATOM 3586 N N . PHE A 1 456 ? -5.027 -7.011 39.794 1.00 76.94 456 PHE A N 1
ATOM 3587 C CA . PHE A 1 456 ? -6.102 -6.041 39.977 1.00 76.94 456 PHE A CA 1
ATOM 3588 C C . PHE A 1 456 ? -7.446 -6.762 39.934 1.00 76.94 456 PHE A C 1
ATOM 3590 O O . PHE A 1 456 ? -7.677 -7.624 39.081 1.00 76.94 456 PHE A O 1
ATOM 3597 N N . SER A 1 457 ? -8.333 -6.413 40.858 1.00 87.06 457 SER A N 1
ATOM 3598 C CA . SER A 1 457 ? -9.705 -6.909 40.861 1.00 87.06 457 SER A CA 1
ATOM 3599 C C . SER A 1 457 ? -10.519 -6.281 39.724 1.00 87.06 457 SER A C 1
ATOM 3601 O O . SER A 1 457 ? -10.123 -5.281 39.120 1.00 87.06 457 SER A O 1
ATOM 3603 N N . PHE A 1 458 ? -11.693 -6.849 39.434 1.00 89.81 458 PHE A N 1
ATOM 3604 C CA . PHE A 1 458 ? -12.629 -6.223 38.497 1.00 89.81 458 PHE A CA 1
ATOM 3605 C C . PHE A 1 458 ? -13.029 -4.819 38.978 1.00 89.81 458 PHE A C 1
ATOM 3607 O O . PHE A 1 458 ? -13.181 -3.908 38.171 1.00 89.81 458 PHE A O 1
ATOM 3614 N N . GLU A 1 459 ? -13.158 -4.633 40.290 1.00 90.88 459 GLU A N 1
ATOM 3615 C CA . GLU A 1 459 ? -13.500 -3.369 40.933 1.00 90.88 459 GLU A CA 1
ATOM 3616 C C . GLU A 1 459 ? -12.425 -2.293 40.735 1.00 90.88 459 GLU A C 1
ATOM 3618 O O . GLU A 1 459 ? -12.778 -1.127 40.549 1.00 90.88 459 GLU A O 1
ATOM 3623 N N . ASP A 1 460 ? -11.145 -2.673 40.723 1.00 90.69 460 ASP A N 1
ATOM 3624 C CA . ASP A 1 460 ? -10.034 -1.747 40.463 1.00 90.69 460 ASP A CA 1
ATOM 3625 C C . ASP A 1 460 ? -10.049 -1.275 39.004 1.00 90.69 460 ASP A C 1
ATOM 3627 O O . ASP A 1 460 ? -9.933 -0.082 38.720 1.00 90.69 460 ASP A O 1
ATOM 3631 N N . TRP A 1 461 ? -10.273 -2.197 38.061 1.00 91.56 461 TRP A N 1
ATOM 3632 C CA . TRP A 1 461 ? -10.400 -1.854 36.643 1.00 91.56 461 TRP A CA 1
ATOM 3633 C C . TRP A 1 461 ? -11.648 -1.021 36.354 1.00 91.56 461 TRP A C 1
ATOM 3635 O O . TRP A 1 461 ? -11.574 -0.058 35.594 1.00 91.56 461 TRP A O 1
ATOM 3645 N N . ASN A 1 462 ? -12.775 -1.357 36.982 1.00 93.44 462 ASN A N 1
ATOM 3646 C CA . ASN A 1 462 ? -14.062 -0.690 36.801 1.00 93.44 462 ASN A CA 1
ATOM 3647 C C . ASN A 1 462 ? -14.231 0.557 37.694 1.00 93.44 462 ASN A C 1
ATOM 3649 O O . ASN A 1 462 ? -15.344 1.067 37.852 1.00 93.44 462 ASN A O 1
ATOM 3653 N N . CYS A 1 463 ? -13.153 1.044 38.317 1.00 94.56 463 CYS A N 1
ATOM 3654 C CA . CYS A 1 463 ? -13.185 2.258 39.120 1.00 94.56 463 CYS A CA 1
ATOM 3655 C C . CYS A 1 463 ? -13.643 3.457 38.265 1.00 94.56 463 CYS A C 1
ATOM 3657 O O . CYS A 1 463 ? -13.029 3.737 37.235 1.00 94.56 463 CYS A O 1
ATOM 3659 N N . PRO A 1 464 ? -14.675 4.225 38.673 1.00 95.25 464 PRO A N 1
ATOM 3660 C CA . PRO A 1 464 ? -15.170 5.346 37.873 1.00 95.25 464 PRO A CA 1
ATOM 3661 C C . PRO A 1 464 ? -14.100 6.392 37.537 1.00 95.25 464 PRO A C 1
ATOM 3663 O O . PRO A 1 464 ? -14.083 6.906 36.423 1.00 95.25 464 PRO A O 1
ATOM 3666 N N . ARG A 1 465 ? -13.186 6.680 38.476 1.00 94.81 465 ARG A N 1
ATOM 3667 C CA . ARG A 1 465 ? -12.083 7.623 38.251 1.00 94.81 465 ARG A CA 1
ATOM 3668 C C . ARG A 1 465 ? -11.095 7.094 37.215 1.00 94.81 465 ARG A C 1
ATOM 3670 O O . ARG A 1 465 ? -10.681 7.857 36.352 1.00 94.81 465 ARG A O 1
ATOM 3677 N N . HIS A 1 466 ? -10.767 5.801 37.273 1.00 93.75 466 HIS A N 1
ATOM 3678 C CA . HIS A 1 466 ? -9.924 5.140 36.277 1.00 93.75 466 HIS A CA 1
ATOM 3679 C C . HIS A 1 466 ? -10.540 5.243 34.882 1.00 93.75 466 HIS A C 1
ATOM 3681 O O . HIS A 1 466 ? -9.896 5.722 33.959 1.00 93.75 466 HIS A O 1
ATOM 3687 N N . LEU A 1 467 ? -11.813 4.865 34.732 1.00 95.38 467 LEU A N 1
ATOM 3688 C CA . LEU A 1 467 ? -12.486 4.911 33.433 1.00 95.38 467 LEU A CA 1
ATOM 3689 C C . LEU A 1 467 ? -12.572 6.336 32.883 1.00 95.38 467 LEU A C 1
ATOM 3691 O O . LEU A 1 467 ? -12.390 6.536 31.683 1.00 95.38 467 LEU A O 1
ATOM 3695 N N . ALA A 1 468 ? -12.841 7.320 33.745 1.00 96.06 468 ALA A N 1
ATOM 3696 C CA . ALA A 1 468 ? -12.893 8.720 33.343 1.00 96.06 468 ALA A CA 1
ATOM 3697 C C . ALA A 1 468 ? -11.517 9.250 32.914 1.00 96.06 468 ALA A C 1
ATOM 3699 O O . ALA A 1 468 ? -11.440 10.021 31.961 1.00 96.06 468 ALA A O 1
ATOM 3700 N N . ASP A 1 469 ? -10.438 8.798 33.557 1.00 94.62 469 ASP A N 1
ATOM 3701 C CA . ASP A 1 469 ? -9.063 9.115 33.165 1.00 94.62 469 ASP A CA 1
ATOM 3702 C C . ASP A 1 469 ? -8.685 8.476 31.819 1.00 94.62 469 ASP A C 1
ATOM 3704 O O . ASP A 1 469 ? -8.226 9.184 30.923 1.00 94.62 469 ASP A O 1
ATOM 3708 N N . LEU A 1 470 ? -8.987 7.189 31.604 1.00 94.50 470 LEU A N 1
ATOM 3709 C CA . LEU A 1 470 ? -8.787 6.534 30.301 1.00 94.50 470 LEU A CA 1
ATOM 3710 C C . LEU A 1 470 ? -9.568 7.242 29.186 1.00 94.50 470 LEU A C 1
ATOM 3712 O O . LEU A 1 470 ? -9.025 7.510 28.115 1.00 94.50 470 LEU A O 1
ATOM 3716 N N . ALA A 1 471 ? -10.837 7.579 29.437 1.00 96.06 471 ALA A N 1
ATOM 3717 C CA . ALA A 1 471 ? -11.664 8.294 28.473 1.00 96.06 471 ALA A CA 1
ATOM 3718 C C . ALA A 1 471 ? -11.118 9.698 28.186 1.00 96.06 471 ALA A C 1
ATOM 3720 O O . ALA A 1 471 ? -11.072 10.104 27.028 1.00 96.06 471 ALA A O 1
ATOM 3721 N N . HIS A 1 472 ? -10.667 10.425 29.211 1.00 94.94 472 HIS A N 1
ATOM 3722 C CA . HIS A 1 472 ? -10.073 11.749 29.050 1.00 94.94 472 HIS A CA 1
ATOM 3723 C C . HIS A 1 472 ? -8.797 11.698 28.205 1.00 94.94 472 HIS A C 1
ATOM 3725 O O . HIS A 1 472 ? -8.715 12.390 27.192 1.00 94.94 472 HIS A O 1
ATOM 3731 N N . ARG A 1 473 ? -7.848 10.820 28.557 1.00 92.75 473 ARG A N 1
ATOM 3732 C CA . ARG A 1 473 ? -6.609 10.627 27.790 1.00 92.75 473 ARG A CA 1
ATOM 3733 C C . ARG A 1 473 ? -6.914 10.183 26.355 1.00 92.75 473 ARG A C 1
ATOM 3735 O O . ARG A 1 473 ? -6.336 10.717 25.416 1.00 92.75 473 ARG A O 1
ATOM 3742 N N . GLY A 1 474 ? -7.863 9.261 26.172 1.00 92.75 474 GLY A N 1
ATOM 3743 C CA . GLY A 1 474 ? -8.321 8.813 24.856 1.00 92.75 474 GLY A CA 1
ATOM 3744 C C . GLY A 1 474 ? -8.890 9.950 24.004 1.00 92.75 474 GLY A C 1
ATOM 3745 O O . GLY A 1 474 ? -8.528 10.074 22.836 1.00 92.75 474 GLY A O 1
ATOM 3746 N N . LEU A 1 475 ? -9.717 10.825 24.583 1.00 93.94 475 LEU A N 1
ATOM 3747 C CA . LEU A 1 475 ? -10.248 12.010 23.903 1.00 93.94 475 LEU A CA 1
ATOM 3748 C C . LEU A 1 475 ? -9.141 12.973 23.464 1.00 93.94 475 LEU A C 1
ATOM 3750 O O . LEU A 1 475 ? -9.182 13.437 22.327 1.00 93.94 475 LEU A O 1
ATOM 3754 N N . SER A 1 476 ? -8.133 13.213 24.307 1.00 90.50 476 SER A N 1
ATOM 3755 C CA . SER A 1 476 ? -7.000 14.084 23.968 1.00 90.50 476 SER A CA 1
ATOM 3756 C C . SER A 1 476 ? -6.199 13.583 22.760 1.00 90.50 476 SER A C 1
ATOM 3758 O O . SER A 1 476 ? -5.701 14.394 21.994 1.00 90.50 476 SER A O 1
ATOM 3760 N N . THR A 1 477 ? -6.134 12.267 22.516 1.00 87.12 477 THR A N 1
ATOM 3761 C CA . THR A 1 477 ? -5.488 11.712 21.300 1.00 87.12 477 THR A CA 1
ATOM 3762 C C . THR A 1 477 ? -6.305 11.877 20.010 1.00 87.12 477 THR A C 1
ATOM 3764 O O . THR A 1 477 ? -5.833 11.522 18.928 1.00 87.12 477 THR A O 1
ATOM 3767 N N . LEU A 1 478 ? -7.566 12.313 20.114 1.00 85.62 478 LEU A N 1
ATOM 3768 C CA . LEU A 1 478 ? -8.488 12.522 18.989 1.00 85.62 478 LEU A CA 1
ATOM 3769 C C . LEU A 1 478 ? -8.709 14.004 18.685 1.00 85.62 478 LEU A C 1
ATOM 3771 O O . LEU A 1 478 ? -9.446 14.337 17.750 1.00 85.62 478 LEU A O 1
ATOM 3775 N N . GLU A 1 479 ? -8.159 14.889 19.509 1.00 79.62 479 GLU A N 1
ATOM 3776 C CA . GLU A 1 479 ? -8.157 16.319 19.263 1.00 79.62 479 GLU A CA 1
ATOM 3777 C C . GLU A 1 479 ? -6.920 16.627 18.417 1.00 79.62 479 GLU A C 1
ATOM 3779 O O . GLU A 1 479 ? -5.810 16.290 18.826 1.00 79.62 479 GLU A O 1
ATOM 3784 N N . PRO A 1 480 ? -7.077 17.196 17.209 1.00 59.28 480 PRO A N 1
ATOM 3785 C CA . PRO A 1 480 ? -5.919 17.649 16.462 1.00 59.28 480 PRO A CA 1
ATOM 3786 C C . PRO A 1 480 ? -5.211 18.692 17.324 1.00 59.28 480 PRO A C 1
ATOM 3788 O O . PRO A 1 480 ? -5.850 19.666 17.733 1.00 59.28 480 PRO A O 1
ATOM 3791 N N . GLU A 1 481 ? -3.917 18.494 17.602 1.00 53.22 481 GLU A N 1
ATOM 3792 C CA . GLU A 1 481 ? -3.064 19.581 18.079 1.00 53.22 481 GLU A CA 1
ATOM 3793 C C . GLU A 1 481 ? -3.334 20.759 17.149 1.00 53.22 481 GLU A C 1
ATOM 3795 O O . GLU A 1 481 ? -3.106 20.682 15.937 1.00 53.22 481 GLU A O 1
ATOM 3800 N N . SER A 1 482 ? -3.945 21.813 17.683 1.00 42.78 482 SER A N 1
ATOM 3801 C CA . SER A 1 482 ? -4.197 23.012 16.908 1.00 42.78 482 SER A CA 1
ATOM 3802 C C . SER A 1 482 ? -2.875 23.427 16.278 1.00 42.78 482 SER A C 1
ATOM 3804 O O . SER A 1 482 ? -1.890 23.596 16.995 1.00 42.78 482 SER A O 1
ATOM 3806 N N . ALA A 1 483 ? -2.864 23.621 14.960 1.00 40.47 483 ALA A N 1
ATOM 3807 C CA . ALA A 1 483 ? -1.714 24.072 14.172 1.00 40.47 483 ALA A CA 1
ATOM 3808 C C . ALA A 1 483 ? -1.178 25.472 14.573 1.00 40.47 483 ALA A C 1
ATOM 3810 O O . ALA A 1 483 ? -0.522 26.131 13.779 1.00 40.47 483 ALA A O 1
ATOM 3811 N N . ALA A 1 484 ? -1.512 25.960 15.769 1.00 36.59 484 ALA A N 1
ATOM 3812 C CA . ALA A 1 484 ? -1.033 27.198 16.360 1.00 36.59 484 ALA A CA 1
ATOM 3813 C C . ALA A 1 484 ? 0.206 27.006 17.261 1.00 36.59 484 ALA A C 1
ATOM 3815 O O . ALA A 1 484 ? 0.831 28.008 17.588 1.00 36.59 484 ALA A O 1
ATOM 3816 N N . ASP A 1 485 ? 0.564 25.766 17.628 1.00 41.62 485 ASP A N 1
ATOM 3817 C CA . ASP A 1 485 ? 1.713 25.456 18.507 1.00 41.62 485 ASP A CA 1
ATOM 3818 C C . ASP A 1 485 ? 2.852 24.663 17.817 1.00 41.62 485 ASP A C 1
ATOM 3820 O O . ASP A 1 485 ? 3.765 24.173 18.484 1.00 41.62 485 ASP A O 1
ATOM 3824 N N . ARG A 1 486 ? 2.845 24.566 16.481 1.00 35.44 486 ARG A N 1
ATOM 3825 C CA . ARG A 1 486 ? 4.002 24.160 15.656 1.00 35.44 486 ARG A CA 1
ATOM 3826 C C . ARG A 1 486 ? 4.328 25.286 14.686 1.00 35.44 486 ARG A C 1
ATOM 3828 O O . ARG A 1 486 ? 5.530 25.469 14.396 1.00 35.44 486 ARG A O 1
#

pLDDT: mean 78.19, std 16.25, range [27.78, 97.44]

Radius of gyration: 30.5 Å; chains: 1; bounding box: 74×49×85 Å

Foldseek 3Di:
DDDDPDDDPPPDPLVNLLVVLVVLLVVQQPDDDPDPDAPVVVVQVVVVVCVVVPPDPCVVVPPVVVCVVPVVVVVCVLVPVDDDDDPDDSVRCVHSNNSSLVSLQVSCLSPNLPRLPGQRDQHPVLVVLLVLLLVLLCCQLVVDPPPVDDNLVSLLVLLVQLQPDPALLSVLLSLLSLLLSLVSCLLPSPQDLCSLVSNLVSLVNSLVVFDPDDDPPPPLADDQLSDPVNQVPDPDGDVVSSSVSNSLSSLSNDPSSLSNSQSCCVVPNDRHPCRSSPSNNSNVSSVSSNVSSVVSCVCRPPDLPLVVCQVVQADPVGAGPLLSLLVCLADPCPVDNPLLSSLLVLLVVLVVPDPDPLSNLLSLVSLLSSCVSCLPDARDPVSLVSSLVSLVVADLVLLPPAWPVGPDDFPVCVLPVQCPPPVCNPVSVNVSSVLVSLLSVCSRVVPVGPHDDDHDDVSSSSTSSNSSVSSVSSNVSNDPPPPPPD

Secondary structure (DSSP, 8-state):
-PPPPPPPPP---HHHHHHHHHHHHHHHTT-----SS-HHHHHHHHHHHHHHH-SSSSTTT-TTTHHHH-HHHHHHHHHTSS---SSS-HHHHTSHHHHHHHHHHHHHHHSTTS-TTSPPPPPHHHHHHHHHHHHHHHHHHS-S-TTS--HHHHHHHHHHHHHH--SHHHHHHHHHHHHHHHHHHTTTT---HHHHHHHHHHHHHHHHTS--PPPSSSS-----TTSHHHHTT-SS--HHHHHHHHHHHHHTTSHHHHHHHHHHHHHH----HHHHT-HHHHHHHHHHHHHHHHHHHHHHHTT---TTHHHHHB-TTS-B-HHHHHHTT-TT------HHHHHHHHHHHHHT--S-HHHHHHHHHHHHHHHHH-SSSPPPHHHHHHHHHHHTTS-GGGGGSPPTT-SPPPHHHHHHHGGG-GGGHHHHHHHHHHHHHHHHHHHH-TTTS---SSPPPHHHHT-HHHHHHHHHHHHHTTS---TT--

Sequence (486 aa):
MSQPFYDDPPDLPIDDVVRLLTTVDAALRDQPCEHGEHAYDADMDAYEDLVHDVIWEDFWGCRTFERWHDLPAAAARLVGAEPWTDQYDQQRWRCPRNVAAFTRMAIDALRPGTADDVPIHPPRLARELAEELSGRAGDVVEGYPLHDGDARVALLDLAADLSSTTEHGQRAAFIITLRTLTSHAVPGRITPPRVLEGMTTALETAVDALPPEPCAHDDDHPVLASEPAAWGRLTTPNPDDQQEDIRVAAWFLTRGGQAAYEWRRRRFGGVSLGSWLCPVFLRDVAGAALDDLRSASHRHAGTGQVSYLDAELLHDDGRLKIDRLTGLLTFFDWEEFDVAEASRWAARRLLSAPADPRERLVLLVFLFWSRWRDPQRVLPAPIAEEVRAAFRTVDPAALGSPCRHGDTPHPWDLLWDGARDPDDVVENARATERAARTAVNALYAPREHELAGASFSFEDWNCPRHLADLAHRGLSTLEPESAADR